Protein AF-0000000078023664 (afdb_homodimer)

InterPro domains:
  IPR009057 Homedomain-like superfamily [SSF46689] (198-249)
  IPR009057 Homedomain-like superfamily [SSF46689] (251-298)
  IPR018060 AraC-like, DNA binding HTH domain [PF12833] (221-298)
  IPR018060 AraC-like, DNA binding HTH domain [PS01124] (202-298)
  IPR018060 AraC-like, DNA binding HTH domain [SM00342] (215-298)
  IPR018062 HTH domain AraC-type, conserved site [PS00041] (252-294)
  IPR020449 Transcription regulator HTH, AraC- type, HTH domain [PR00032] (267-282)
  IPR020449 Transcription regulator HTH, AraC- type, HTH domain [PR00032] (282-298)
  IPR032783 AraC-type transcription regulator, ligand-binding domain [PF12852] (2-182)
  IPR037923 Transcription regulator HTH-like [SSF51215] (36-179)
  IPR050204 AraC/XylS family transcriptional regulators [PTHR46796] (27-298)

pLDDT: mean 85.41, std 11.72, range [43.56, 97.5]

Solvent-accessible surface area (backbone atoms only — not comparable to full-atom values): 30538 Å² total; per-residue (Å²): 125,46,60,53,23,53,54,56,60,69,25,47,63,76,48,71,50,53,48,37,47,59,37,44,70,67,27,21,38,27,44,65,62,45,82,26,37,35,32,38,31,27,70,38,49,43,36,30,43,35,44,64,94,49,85,71,67,42,79,40,44,52,62,22,34,39,34,31,42,58,42,63,30,34,34,46,21,58,24,91,83,36,74,65,40,56,42,68,59,36,44,73,64,54,68,47,34,65,62,42,45,70,78,73,73,50,41,21,34,33,38,24,28,36,33,28,52,47,63,83,61,38,49,46,58,47,68,42,52,56,76,66,39,75,48,68,51,65,75,59,32,60,74,41,42,60,48,50,54,51,33,52,46,33,46,65,53,72,48,80,28,25,63,47,44,32,39,37,34,27,50,42,49,45,49,51,50,52,44,51,50,32,68,64,45,55,97,75,49,58,15,41,51,40,29,59,58,33,70,47,48,28,49,44,47,41,49,46,66,74,41,49,32,55,89,77,43,69,60,59,46,14,56,74,47,72,40,53,50,68,58,38,47,50,52,41,22,64,22,54,69,44,47,65,67,59,48,46,51,51,51,45,43,53,52,45,53,50,42,46,67,72,44,86,66,49,68,58,56,52,23,46,65,44,47,33,90,37,54,66,62,36,40,54,51,34,25,69,73,72,68,46,47,64,74,72,70,77,125,47,60,53,21,53,53,56,60,69,25,48,63,75,47,71,50,50,41,32,47,57,37,44,70,68,26,20,38,28,42,66,63,43,81,25,36,35,32,38,32,28,71,38,48,44,37,30,43,35,44,64,96,50,84,72,66,43,79,40,43,52,60,21,35,38,35,31,43,55,43,63,30,34,34,46,19,57,25,90,83,35,74,64,39,56,43,69,58,35,47,74,62,54,67,45,37,58,64,36,49,69,77,75,74,50,42,21,32,34,38,27,27,37,33,31,52,48,60,83,59,37,48,46,57,47,66,42,53,56,77,66,41,76,48,68,51,66,75,58,33,60,74,42,42,61,48,49,54,53,33,51,45,34,50,67,52,72,48,79,28,24,63,47,42,32,39,36,32,26,50,42,48,44,48,51,51,51,45,50,49,32,66,64,48,57,97,76,49,60,15,40,52,39,28,59,59,32,70,48,49,29,49,44,48,42,49,46,66,74,42,49,33,55,88,78,42,68,59,59,46,15,56,74,47,72,42,52,50,69,59,38,47,48,52,41,23,66,21,53,69,44,46,65,68,60,47,47,52,52,52,46,44,51,53,45,52,51,43,46,68,72,45,88,66,50,67,59,56,52,23,46,64,45,46,35,93,36,51,67,63,35,39,53,51,33,25,72,75,74,68,45,46,66,74,72,68,78

Radius of gyration: 25.31 Å; Cα contacts (8 Å, |Δi|>4): 1116; chains: 2; bounding box: 72×72×59 Å

Organism: NCBI:txid82991

Nearest PDB structures (foldseek):
  3oio-assembly1_A  TM=9.121E-01  e=4.040E-07  Chromobacterium violaceum
  3w6v-assembly1_A  TM=9.169E-01  e=6.420E-06  Streptomyces griseus
  3lsg-assembly1_A  TM=9.489E-01  e=5.183E-05  Fusobacterium nucleatum subsp. nucleatum
  6swi-assembly1_A  TM=9.131E-01  e=2.947E-05  Geobacillus stearothermophilus
  4fe7-assembly1_A-2  TM=6.653E-01  e=2.633E-05  Escherichia coli

Foldseek 3Di:
DALVCVLQVLLPQPDKAWAKFFAAAQAKAKEFQDQWKWKKAWQAAKKWKAFPPDDDTDIHHHLKMKMAGGDGMMMIGNHPPHDHDYPVVCVVVCVGPHLPQCPPRGNIMMTAMTTRGDDPCSCQLRVQDDRMDMDDDPVLSVQLVVLNVLLSCCSNDPDVCSRVSRRVSRVVSVVSSLVVCLVVPDCDGAGPSSLCNDQLSSQLSCCLQVQQQDPDDLCNSCVRSVHDSVVSQCVCCRRRVDGSVVVSLLSLLSVLLVCLVPHPDDLQVSCNSRNHPGSVVNQVSNCVNVVDGSVVSD/DALVCVLQVLLPQPDKAWAKFFAAPQAKAKEFQDQWKWKKAWQAAKKWKAFPPDDDTDIHHHLKMKMAGGDGMMMIGPHPPHDHDYPVVCVVVVVGPRLPACPPRGNIMMTAMITRGDDPCSCQLRVQDPRMDMDDDPVLSVLLVVLNVLLSCCSNPPDVCSRVSRRVSRVVSVVSSLVVCLVVPDCDGAGPSSLCNDQLSSQLSCCLQVQQQDPDDLCNSCVRSVHDSVVSQCVCCRRRVDGSVVVSLLSLLSVLLVCLVPHPDDLQVSCNSRNHPGSVVVQVSNCVNVVDGSVVSD

Secondary structure (DSSP, 8-state):
--HHHHHHHHH--SEEEEEEEEE-TT-EEEE--BSSEEEEEEEEEEEEEEETTS-SPEEEETT-EEEE-SBS-EEEESSTTSPPEEHHHHHHTTSS-S-----S--SEEEEEEEEE--SHHHHHHHTTS-S-EEE--HHHHHHHHHHHHHHHHHHHS--TTHHHHHHHHHHHHHHHHHHHHHHHS-TT--SHHHHHHSHHHHHHHHHHHH-TTS---HHHHHHHHT--HHHHHHHHHHHHSS-HHHHHHHHHHHHHHHHHHH----HHHHHHHTT-S-HHHHHHHHHHHHSS-HHHH-/--HHHHHHHHH--SEEEEEEEEE-TT-EEEE--BSSEEEEEEEEEEEEEEETTS-SPEEEETT-EEEE-SBS-EEEESSTTSPPEEHHHHHHTTSSTTT----S--SEEEEEEEEE--SHHHHHHHTTS-S-EEE--HHHHHHHHHHHHHHHHHHHS--TTHHHHHHHHHHHHHHHHHHHHHHHS-TT--SHHHHHHSHHHHHHHHHHHH-TTS---HHHHHHHHT--HHHHHHHHHHHHSS-HHHHHHHHHHHHHHHHHHH----HHHHHHHTT-S-HHHHHHHHHHHHSS-HHHH-

Sequence (596 aa):
MDPLSELLGLLKPQSYASGGVAIGREMAIQWPEHAGIKCYAVVSGHCWLSVEGIEGPVKLNAGDCYLLPPGPSFVIATDLHAAPVNFAILREARLLDQGVLGGGEEECFLVGGHFVLTGHHAGLLLGSLPPVVHIQQEADKAAMRWSLERMAQEVREPLPGGSLIAQQLAYMMLIQALRLHLHEAKKSGVGWLFALADKQLSTALACMHNNPEQRWTLDNLATHVGMSRSAFARHFKDTVGSAPIEYLTHWRMLLACDRLKNSADSIARIAISLGYESESAFGKAFKRVIGCSPRQHRMDPLSELLGLLKPQSYASGGVAIGREMAIQWPEHAGIKCYAVVSGHCWLSVEGIEGPVKLNAGDCYLLPPGPSFVIATDLHAAPVNFAILREARLLDQGVLGGGEEECFLVGGHFVLTGHHAGLLLGSLPPVVHIQQEADKAAMRWSLERMAQEVREPLPGGSLIAQQLAYMMLIQALRLHLHEAKKSGVGWLFALADKQLSTALACMHNNPEQRWTLDNLATHVGMSRSAFARHFKDTVGSAPIEYLTHWRMLLACDRLKNSADSIARIAISLGYESESAFGKAFKRVIGCSPRQHR

Structure (mmCIF, N/CA/C/O backbone):
data_AF-0000000078023664-model_v1
#
loop_
_entity.id
_entity.type
_entity.pdbx_description
1 polymer 'AraC family transcriptional regulator'
#
loop_
_atom_site.group_PDB
_atom_site.id
_atom_site.type_symbol
_atom_site.label_atom_id
_atom_site.label_alt_id
_atom_site.label_comp_id
_atom_site.label_asym_id
_atom_site.label_entity_id
_atom_site.label_seq_id
_atom_site.pdbx_PDB_ins_code
_atom_site.Cartn_x
_atom_site.Cartn_y
_atom_site.Cartn_z
_atom_site.occupancy
_atom_site.B_iso_or_equiv
_atom_site.auth_seq_id
_atom_site.auth_comp_id
_atom_site.auth_asym_id
_atom_site.auth_atom_id
_atom_site.pdbx_PDB_model_num
ATOM 1 N N . MET A 1 1 ? -12.156 10.594 5.605 1 67.38 1 MET A N 1
ATOM 2 C CA . MET A 1 1 ? -10.758 10.219 5.773 1 67.38 1 MET A CA 1
ATOM 3 C C . MET A 1 1 ? -9.953 11.367 6.375 1 67.38 1 MET A C 1
ATOM 5 O O . MET A 1 1 ? -10.242 12.539 6.117 1 67.38 1 MET A O 1
ATOM 9 N N . ASP A 1 2 ? -9.141 10.977 7.293 1 76.75 2 ASP A N 1
ATOM 10 C CA . ASP A 1 2 ? -8.375 12.016 7.969 1 76.75 2 ASP A CA 1
ATOM 11 C C . ASP A 1 2 ? -7.34 12.641 7.027 1 76.75 2 ASP A C 1
ATOM 13 O O . ASP A 1 2 ? -6.914 12 6.059 1 76.75 2 ASP A O 1
ATOM 17 N N . PRO A 1 3 ? -6.961 13.852 7.305 1 73.94 3 PRO A N 1
ATOM 18 C CA . PRO A 1 3 ? -6.121 14.633 6.391 1 73.94 3 PRO A CA 1
ATOM 19 C C . PRO A 1 3 ? -4.789 13.953 6.09 1 73.94 3 PRO A C 1
ATOM 21 O O . PRO A 1 3 ? -4.305 14.008 4.957 1 73.94 3 PRO A O 1
ATOM 24 N N . LEU A 1 4 ? -4.16 13.359 7.047 1 75.06 4 LEU A N 1
ATOM 25 C CA . LEU A 1 4 ? -2.877 12.719 6.797 1 75.06 4 LEU A CA 1
ATOM 26 C C . LEU A 1 4 ? -3.033 11.562 5.812 1 75.06 4 LEU A C 1
ATOM 28 O O . LEU A 1 4 ? -2.229 11.414 4.891 1 75.06 4 LEU A O 1
ATOM 32 N N . SER A 1 5 ? -4.059 10.797 5.98 1 75.94 5 SER A N 1
ATOM 33 C CA . SER A 1 5 ? -4.34 9.695 5.062 1 75.94 5 SER A CA 1
ATOM 34 C C . SER A 1 5 ? -4.609 10.211 3.65 1 75.94 5 SER A C 1
ATOM 36 O O . SER A 1 5 ? -4.121 9.633 2.674 1 75.94 5 SER A O 1
ATOM 38 N N . GLU A 1 6 ? -5.359 11.203 3.639 1 75.19 6 GLU A N 1
ATOM 39 C CA . GLU A 1 6 ? -5.719 11.75 2.334 1 75.19 6 GLU A CA 1
ATOM 40 C C . GLU A 1 6 ? -4.488 12.281 1.599 1 75.19 6 GLU A C 1
ATOM 42 O O . GLU A 1 6 ? -4.305 12.008 0.411 1 75.19 6 GLU A O 1
ATOM 47 N N . LEU A 1 7 ? -3.705 13 2.365 1 71.06 7 LEU A N 1
ATOM 48 C CA . LEU A 1 7 ? -2.514 13.586 1.764 1 71.06 7 LEU A CA 1
ATOM 49 C C . LEU A 1 7 ? -1.534 12.508 1.325 1 71.06 7 LEU A C 1
ATOM 51 O O . LEU A 1 7 ? -1.089 12.492 0.176 1 71.06 7 LEU A O 1
ATOM 55 N N . LEU A 1 8 ? -1.23 11.578 2.182 1 71.12 8 LEU A N 1
ATOM 56 C CA . LEU A 1 8 ? -0.273 10.516 1.875 1 71.12 8 LEU A CA 1
ATOM 57 C C . LEU A 1 8 ? -0.814 9.594 0.791 1 71.12 8 LEU A C 1
ATOM 59 O O . LEU A 1 8 ? -0.049 9.062 -0.017 1 71.12 8 LEU A O 1
ATOM 63 N N . GLY A 1 9 ? -2.121 9.406 0.799 1 70 9 GLY A N 1
ATOM 64 C CA . GLY A 1 9 ? -2.742 8.578 -0.223 1 70 9 GLY A CA 1
ATOM 65 C C . GLY A 1 9 ? -2.584 9.141 -1.623 1 70 9 GLY A C 1
ATOM 66 O O . GLY A 1 9 ? -2.459 8.391 -2.59 1 70 9 GLY A O 1
ATOM 67 N N . LEU A 1 10 ? -2.547 10.414 -1.695 1 62.78 10 LEU A N 1
ATOM 68 C CA . LEU A 1 10 ? -2.436 11.078 -2.988 1 62.78 10 LEU A CA 1
ATOM 69 C C . LEU A 1 10 ? -0.982 11.125 -3.451 1 62.78 10 LEU A C 1
ATOM 71 O O . LEU A 1 10 ? -0.712 11.234 -4.648 1 62.78 10 LEU A O 1
ATOM 75 N N . LEU A 1 11 ? -0.066 11.141 -2.391 1 61.91 11 LEU A N 1
ATOM 76 C CA . LEU A 1 11 ? 1.344 11.211 -2.758 1 61.91 11 LEU A CA 1
ATOM 77 C C . LEU A 1 11 ? 1.822 9.875 -3.318 1 61.91 11 LEU A C 1
ATOM 79 O O . LEU A 1 11 ? 2.84 9.812 -4.012 1 61.91 11 LEU A O 1
ATOM 83 N N . LYS A 1 12 ? 0.983 8.773 -3.459 1 58.66 12 LYS A N 1
ATOM 84 C CA . LYS A 1 12 ? 1.22 7.457 -4.051 1 58.66 12 LYS A CA 1
ATOM 85 C C . LYS A 1 12 ? 2.713 7.156 -4.148 1 58.66 12 LYS A C 1
ATOM 87 O O . LYS A 1 12 ? 3.369 7.547 -5.113 1 58.66 12 LYS A O 1
ATOM 92 N N . PRO A 1 13 ? 3.27 6.535 -3.168 1 57.47 13 PRO A N 1
ATOM 93 C CA . PRO A 1 13 ? 4.695 6.227 -3.314 1 57.47 13 PRO A CA 1
ATOM 94 C C . PRO A 1 13 ? 5.012 5.504 -4.621 1 57.47 13 PRO A C 1
ATOM 96 O O . PRO A 1 13 ? 4.344 4.527 -4.969 1 57.47 13 PRO A O 1
ATOM 99 N N . GLN A 1 14 ? 5.621 6.16 -5.637 1 58.25 14 GLN A N 1
ATOM 100 C CA . GLN A 1 14 ? 5.941 5.633 -6.957 1 58.25 14 GLN A CA 1
ATOM 101 C C . GLN A 1 14 ? 6.938 4.477 -6.859 1 58.25 14 GLN A C 1
ATOM 103 O O . GLN A 1 14 ? 6.863 3.521 -7.637 1 58.25 14 GLN A O 1
ATOM 108 N N . SER A 1 15 ? 7.922 4.707 -6.164 1 58.88 15 SER A N 1
ATOM 109 C CA . SER A 1 15 ? 8.914 3.643 -6.031 1 58.88 15 SER A CA 1
ATOM 110 C C . SER A 1 15 ? 9.172 3.309 -4.566 1 58.88 15 SER A C 1
ATOM 112 O O . SER A 1 15 ? 9.367 4.207 -3.744 1 58.88 15 SER A O 1
ATOM 114 N N . TYR A 1 16 ? 8.773 2.084 -4.316 1 65.81 16 TYR A N 1
ATOM 115 C CA . TYR A 1 16 ? 8.961 1.631 -2.941 1 65.81 16 TYR A CA 1
ATOM 116 C C . TYR A 1 16 ? 9.906 0.44 -2.885 1 65.81 16 TYR A C 1
ATOM 118 O O . TYR A 1 16 ? 9.828 -0.468 -3.715 1 65.81 16 TYR A O 1
ATOM 126 N N . ALA A 1 17 ? 11.086 0.648 -2.258 1 77.19 17 ALA A N 1
ATOM 127 C CA . ALA A 1 17 ? 11.93 -0.488 -1.897 1 77.19 17 ALA A CA 1
ATOM 128 C C . ALA A 1 17 ? 11.805 -0.813 -0.411 1 77.19 17 ALA A C 1
ATOM 130 O O . ALA A 1 17 ? 11.719 0.091 0.423 1 77.19 17 ALA A O 1
ATOM 131 N N . SER A 1 18 ? 11.555 -2.035 -0.102 1 81.38 18 SER A N 1
ATOM 132 C CA . SER A 1 18 ? 11.508 -2.479 1.287 1 81.38 18 SER A CA 1
ATOM 133 C C . SER A 1 18 ? 12.297 -3.766 1.487 1 81.38 18 SER A C 1
ATOM 135 O O . SER A 1 18 ? 12.469 -4.551 0.551 1 81.38 18 SER A O 1
ATOM 137 N N . GLY A 1 19 ? 12.891 -3.887 2.609 1 85.75 19 GLY A N 1
ATOM 138 C CA . GLY A 1 19 ? 13.633 -5.102 2.908 1 85.75 19 GLY A CA 1
ATOM 139 C C . GLY A 1 19 ? 14.586 -4.945 4.082 1 85.75 19 GLY A C 1
ATOM 140 O O . GLY A 1 19 ? 14.359 -4.113 4.965 1 85.75 19 GLY A O 1
ATOM 141 N N . GLY A 1 20 ? 15.484 -5.902 4.031 1 85.56 20 GLY A N 1
ATOM 142 C CA . GLY A 1 20 ? 16.469 -5.926 5.105 1 85.56 20 GLY A CA 1
ATOM 143 C C . GLY A 1 20 ? 17.859 -5.535 4.652 1 85.56 20 GLY A C 1
ATOM 144 O O . GLY A 1 20 ? 18.203 -5.703 3.482 1 85.56 20 GLY A O 1
ATOM 145 N N . VAL A 1 21 ? 18.609 -4.961 5.539 1 86.56 21 VAL A N 1
ATOM 146 C CA . VAL A 1 21 ? 20.016 -4.621 5.336 1 86.56 21 VAL A CA 1
ATOM 147 C C . VAL A 1 21 ? 20.859 -5.207 6.465 1 86.56 21 VAL A C 1
ATOM 149 O O . VAL A 1 21 ? 20.672 -4.867 7.637 1 86.56 21 VAL A O 1
ATOM 152 N N . ALA A 1 22 ? 21.719 -6.062 6.078 1 88.25 22 ALA A N 1
ATOM 153 C CA . ALA A 1 22 ? 22.656 -6.641 7.039 1 88.25 22 ALA A CA 1
ATOM 154 C C . ALA A 1 22 ? 24.016 -5.957 6.961 1 88.25 22 ALA A C 1
ATOM 156 O O . ALA A 1 22 ? 24.594 -5.852 5.883 1 88.25 22 ALA A O 1
ATOM 157 N N . ILE A 1 23 ? 24.453 -5.461 8.047 1 89.88 23 ILE A N 1
ATOM 158 C CA . ILE A 1 23 ? 25.75 -4.809 8.125 1 89.88 23 ILE A CA 1
ATOM 159 C C . ILE A 1 23 ? 26.703 -5.66 8.953 1 89.88 23 ILE A C 1
ATOM 161 O O . ILE A 1 23 ? 26.406 -5.984 10.109 1 89.88 23 ILE A O 1
ATOM 165 N N . GLY A 1 24 ? 27.797 -6.035 8.336 1 89.06 24 GLY A N 1
ATOM 166 C CA . GLY A 1 24 ? 28.75 -6.891 9.008 1 89.06 24 GLY A CA 1
ATOM 167 C C . GLY A 1 24 ? 29.562 -6.164 10.062 1 89.06 24 GLY A C 1
ATOM 168 O O . GLY A 1 24 ? 29.312 -4.992 10.352 1 89.06 24 GLY A O 1
ATOM 169 N N . ARG A 1 25 ? 30.5 -6.926 10.773 1 89.06 25 ARG A N 1
ATOM 170 C CA . ARG A 1 25 ? 31.406 -6.359 11.766 1 89.06 25 ARG A CA 1
ATOM 171 C C . ARG A 1 25 ? 32.406 -5.406 11.117 1 89.06 25 ARG A C 1
ATOM 173 O O . ARG A 1 25 ? 32.875 -5.664 10.016 1 89.06 25 ARG A O 1
ATOM 180 N N . GLU A 1 26 ? 32.688 -4.324 11.836 1 91.69 26 GLU A N 1
ATOM 181 C CA . GLU A 1 26 ? 33.688 -3.346 11.422 1 91.69 26 GLU A CA 1
ATOM 182 C C . GLU A 1 26 ? 33.406 -2.855 10 1 91.69 26 GLU A C 1
ATOM 184 O O . GLU A 1 26 ? 34.312 -2.811 9.164 1 91.69 26 GLU A O 1
ATOM 189 N N . MET A 1 27 ? 32.156 -2.545 9.781 1 92.06 27 MET A N 1
ATOM 190 C CA . MET A 1 27 ? 31.766 -2.141 8.438 1 92.06 27 MET A CA 1
ATOM 191 C C . MET A 1 27 ? 31.047 -0.792 8.461 1 92.06 27 MET A C 1
ATOM 193 O O . MET A 1 27 ? 30.5 -0.401 9.484 1 92.06 27 MET A O 1
ATOM 197 N N . ALA A 1 28 ? 31.203 -0.112 7.324 1 94.75 28 ALA A N 1
ATOM 198 C CA . ALA A 1 28 ? 30.453 1.12 7.074 1 94.75 28 ALA A CA 1
ATOM 199 C C . ALA A 1 28 ? 29.953 1.171 5.637 1 94.75 28 ALA A C 1
ATOM 201 O O . ALA A 1 28 ? 30.672 0.832 4.703 1 94.75 28 ALA A O 1
ATOM 202 N N . ILE A 1 29 ? 28.703 1.484 5.555 1 93.56 29 ILE A N 1
ATOM 203 C CA . ILE A 1 29 ? 28.094 1.585 4.23 1 93.56 29 ILE A CA 1
ATOM 204 C C . ILE A 1 29 ? 27.609 3.016 3.99 1 93.56 29 ILE A C 1
ATOM 206 O O . ILE A 1 29 ? 26.984 3.619 4.859 1 93.56 29 ILE A O 1
ATOM 210 N N . GLN A 1 30 ? 27.969 3.551 2.803 1 95 30 GLN A N 1
ATOM 211 C CA . GLN A 1 30 ? 27.562 4.906 2.447 1 95 30 GLN A CA 1
ATOM 212 C C . GLN A 1 30 ? 26.469 4.887 1.376 1 95 30 GLN A C 1
ATOM 214 O O . GLN A 1 30 ? 26.625 4.227 0.345 1 95 30 GLN A O 1
ATOM 219 N N . TRP A 1 31 ? 25.375 5.496 1.678 1 93.56 31 TRP A N 1
ATOM 220 C CA . TRP A 1 31 ? 24.312 5.734 0.703 1 93.56 31 TRP A CA 1
ATOM 221 C C . TRP A 1 31 ? 24.422 7.145 0.127 1 93.56 31 TRP A C 1
ATOM 223 O O . TRP A 1 31 ? 24.766 8.086 0.838 1 93.56 31 TRP A O 1
ATOM 233 N N . PRO A 1 32 ? 24.141 7.305 -1.13 1 93.19 32 PRO A N 1
ATOM 234 C CA . PRO A 1 32 ? 24.188 8.633 -1.747 1 93.19 32 PRO A CA 1
ATOM 235 C C . PRO A 1 32 ? 23 9.508 -1.369 1 93.19 32 PRO A C 1
ATOM 237 O O . PRO A 1 32 ? 22.109 9.062 -0.635 1 93.19 32 PRO A O 1
ATOM 240 N N . GLU A 1 33 ? 23.094 10.742 -1.874 1 93 33 GLU A N 1
ATOM 241 C CA . GLU A 1 33 ? 21.906 11.594 -1.769 1 93 33 GLU A CA 1
ATOM 242 C C . GLU A 1 33 ? 20.672 10.875 -2.289 1 93 33 GLU A C 1
ATOM 244 O O . GLU A 1 33 ? 20.734 10.125 -3.27 1 93 33 GLU A O 1
ATOM 249 N N . HIS A 1 34 ? 19.562 11.062 -1.642 1 86.44 34 HIS A N 1
ATOM 250 C CA . HIS A 1 34 ? 18.359 10.305 -1.996 1 86.44 34 HIS A CA 1
ATOM 251 C C . HIS A 1 34 ? 17.141 11.203 -2.062 1 86.44 34 HIS A C 1
ATOM 253 O O . HIS A 1 34 ? 17.016 12.156 -1.285 1 86.44 34 HIS A O 1
ATOM 259 N N . ALA A 1 35 ? 16.109 11.016 -3.133 1 80.5 35 ALA A N 1
ATOM 260 C CA . ALA A 1 35 ? 14.898 11.797 -3.383 1 80.5 35 ALA A CA 1
ATOM 261 C C . ALA A 1 35 ? 13.688 11.18 -2.689 1 80.5 35 ALA A C 1
ATOM 263 O O . ALA A 1 35 ? 12.555 11.641 -2.873 1 80.5 35 ALA A O 1
ATOM 264 N N . GLY A 1 36 ? 13.68 10.648 -1.665 1 85.12 36 GLY A N 1
ATOM 265 C CA . GLY A 1 36 ? 12.578 10.016 -0.969 1 85.12 36 GLY A CA 1
ATOM 266 C C . GLY A 1 36 ? 12.773 9.953 0.534 1 85.12 36 GLY A C 1
ATOM 267 O O . GLY A 1 36 ? 13.688 10.578 1.072 1 85.12 36 GLY A O 1
ATOM 268 N N . ILE A 1 37 ? 11.789 9.336 1.143 1 88.62 37 ILE A N 1
ATOM 269 C CA . ILE A 1 37 ? 11.852 9.188 2.592 1 88.62 37 ILE A CA 1
ATOM 270 C C . ILE A 1 37 ? 12.258 7.758 2.947 1 88.62 37 ILE A C 1
ATOM 272 O O . ILE A 1 37 ? 11.789 6.801 2.328 1 88.62 37 ILE A O 1
ATOM 276 N N . LYS A 1 38 ? 13.227 7.594 3.822 1 92.12 38 LYS A N 1
ATOM 277 C CA . LYS A 1 38 ? 13.664 6.293 4.309 1 92.12 38 LYS A CA 1
ATOM 278 C C . LYS A 1 38 ? 13.203 6.059 5.746 1 92.12 38 LYS A C 1
ATOM 280 O O . LYS A 1 38 ? 13.281 6.961 6.582 1 92.12 38 LYS A O 1
ATOM 285 N N . CYS A 1 39 ? 12.641 4.988 5.988 1 91.62 39 CYS A N 1
ATOM 286 C CA . CYS A 1 39 ? 12.219 4.582 7.324 1 91.62 39 CYS A CA 1
ATOM 287 C C . CYS A 1 39 ? 12.703 3.176 7.648 1 91.62 39 CYS A C 1
ATOM 289 O O . CYS A 1 39 ? 12.266 2.205 7.027 1 91.62 39 CYS A O 1
ATOM 291 N N . TYR A 1 40 ? 13.617 3.066 8.633 1 93.31 40 TYR A N 1
ATOM 292 C CA . TYR A 1 40 ? 14.211 1.78 8.977 1 93.31 40 TYR A CA 1
ATOM 293 C C . TYR A 1 40 ? 14.273 1.603 10.492 1 93.31 40 TYR A C 1
ATOM 295 O O . TYR A 1 40 ? 14.258 2.584 11.242 1 93.31 40 TYR A O 1
ATOM 303 N N . ALA A 1 41 ? 14.344 0.402 10.859 1 92.81 41 ALA A N 1
ATOM 304 C CA . ALA A 1 41 ? 14.484 0.033 12.266 1 92.81 41 ALA A CA 1
ATOM 305 C C . ALA A 1 41 ? 15.578 -1.013 12.453 1 92.81 41 ALA A C 1
ATOM 307 O O . ALA A 1 41 ? 15.797 -1.857 11.578 1 92.81 41 ALA A O 1
ATOM 308 N N . VAL A 1 42 ? 16.203 -0.967 13.609 1 93.88 42 VAL A N 1
ATOM 309 C CA . VAL A 1 42 ? 17.234 -1.948 13.969 1 93.88 42 VAL A CA 1
ATOM 310 C C . VAL A 1 42 ? 16.562 -3.176 14.594 1 93.88 42 VAL A C 1
ATOM 312 O O . VAL A 1 42 ? 15.945 -3.082 15.648 1 93.88 42 VAL A O 1
ATOM 315 N N . VAL A 1 43 ? 16.703 -4.273 13.93 1 91.38 43 VAL A N 1
ATOM 316 C CA . VAL A 1 43 ? 16.125 -5.512 14.422 1 91.38 43 VAL A CA 1
ATOM 317 C C . VAL A 1 43 ? 17.047 -6.141 15.469 1 91.38 43 VAL A C 1
ATOM 319 O O . VAL A 1 43 ? 16.594 -6.566 16.531 1 91.38 43 VAL A O 1
ATOM 322 N N . SER A 1 44 ? 18.266 -6.195 15.172 1 92.31 44 SER A N 1
ATOM 323 C CA . SER A 1 44 ? 19.281 -6.762 16.062 1 92.31 44 SER A CA 1
ATOM 324 C C . SER A 1 44 ? 20.609 -6.027 15.93 1 92.31 44 SER A C 1
ATOM 326 O O . SER A 1 44 ? 20.906 -5.473 14.875 1 92.31 44 SER A O 1
ATOM 328 N N . GLY A 1 45 ? 21.344 -6.031 17.062 1 93.81 45 GLY A N 1
ATOM 329 C CA . GLY A 1 45 ? 22.641 -5.352 17.078 1 93.81 45 GLY A CA 1
ATOM 330 C C . GLY A 1 45 ? 22.516 -3.854 17.281 1 93.81 45 GLY A C 1
ATOM 331 O O . GLY A 1 45 ? 21.578 -3.383 17.938 1 93.81 45 GLY A O 1
ATOM 332 N N . HIS A 1 46 ? 23.578 -3.193 16.891 1 95.25 46 HIS A N 1
ATOM 333 C CA . HIS A 1 46 ? 23.625 -1.737 16.969 1 95.25 46 HIS A CA 1
ATOM 334 C C . HIS A 1 46 ? 24.5 -1.147 15.867 1 95.25 46 HIS A C 1
ATOM 336 O O . HIS A 1 46 ? 25.328 -1.848 15.281 1 95.25 46 HIS A O 1
ATOM 342 N N . CYS A 1 47 ? 24.219 0.039 15.562 1 96.44 47 CYS A N 1
ATOM 343 C CA . CYS A 1 47 ? 25 0.757 14.562 1 96.44 47 CYS A CA 1
ATOM 344 C C . CYS A 1 47 ? 24.922 2.262 14.789 1 96.44 47 CYS A C 1
ATOM 346 O O . CYS A 1 47 ? 24.281 2.721 15.734 1 96.44 47 CYS A O 1
ATOM 348 N N . TRP A 1 48 ? 25.719 2.951 14.047 1 96.94 48 TRP A N 1
ATOM 349 C CA . TRP A 1 48 ? 25.703 4.41 14.055 1 96.94 48 TRP A CA 1
ATOM 350 C C . TRP A 1 48 ? 25.219 4.957 12.711 1 96.94 48 T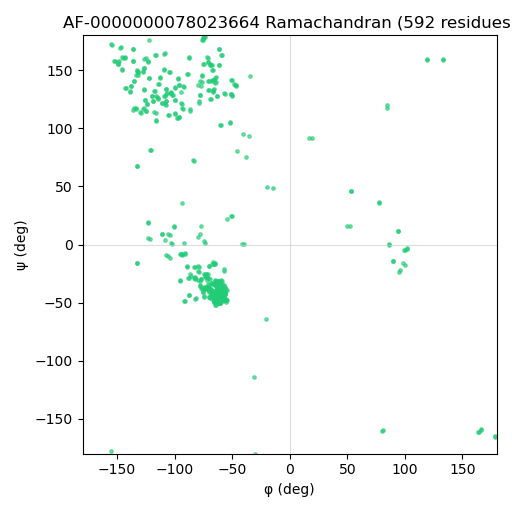RP A C 1
ATOM 352 O O . TRP A 1 48 ? 25.578 4.43 11.656 1 96.94 48 TRP A O 1
ATOM 362 N N . LEU A 1 49 ? 24.391 5.961 12.766 1 97.06 49 LEU A N 1
ATOM 363 C CA . LEU A 1 49 ? 23.922 6.688 11.586 1 97.06 49 LEU A CA 1
ATOM 364 C C . LEU A 1 49 ? 24.547 8.078 11.516 1 97.06 49 LEU A C 1
ATOM 366 O O . LEU A 1 49 ? 24.438 8.859 12.461 1 97.06 49 LEU A O 1
ATOM 370 N N . SER A 1 50 ? 25.25 8.383 10.484 1 96.31 50 SER A N 1
ATOM 371 C CA . SER A 1 50 ? 25.828 9.695 10.227 1 96.31 50 SER A CA 1
ATOM 372 C C . SER A 1 50 ? 25.281 10.297 8.938 1 96.31 50 SER A C 1
ATOM 374 O O . SER A 1 50 ? 25.375 9.688 7.871 1 96.31 50 SER A O 1
ATOM 376 N N . VAL A 1 51 ? 24.719 11.438 9.039 1 95.5 51 VAL A N 1
ATOM 377 C CA . VAL A 1 51 ? 24.188 12.133 7.875 1 95.5 51 VAL A CA 1
ATOM 378 C C . VAL A 1 51 ? 25.078 13.32 7.527 1 95.5 51 VAL A C 1
ATOM 380 O O . VAL A 1 51 ? 25.484 14.078 8.414 1 95.5 51 VAL A O 1
ATOM 383 N N . GLU A 1 52 ? 25.375 13.422 6.246 1 94 52 GLU A N 1
ATOM 384 C CA . GLU A 1 52 ? 26.234 14.516 5.801 1 94 52 GLU A CA 1
ATOM 385 C C . GLU A 1 52 ? 25.656 15.875 6.191 1 94 52 GLU A C 1
ATOM 387 O O . GLU A 1 52 ? 24.469 16.125 5.965 1 94 52 GLU A O 1
ATOM 392 N N . GLY A 1 53 ? 26.469 16.703 6.793 1 90.94 53 GLY A N 1
ATOM 393 C CA . GLY A 1 53 ? 26.047 18.031 7.16 1 90.94 53 GLY A CA 1
ATOM 394 C C . GLY A 1 53 ? 25.438 18.109 8.547 1 90.94 53 GLY A C 1
ATOM 395 O O . GLY A 1 53 ? 25.125 19.203 9.039 1 90.94 53 GLY A O 1
ATOM 396 N N . ILE A 1 54 ? 25.141 17 9.039 1 88.69 54 ILE A N 1
ATOM 397 C CA . ILE A 1 54 ? 24.578 16.969 10.391 1 88.69 54 ILE A CA 1
ATOM 398 C C . ILE A 1 54 ? 25.641 16.5 11.375 1 88.69 54 ILE A C 1
ATOM 400 O O . ILE A 1 54 ? 26.344 15.516 11.141 1 88.69 54 ILE A O 1
ATOM 404 N N . GLU A 1 55 ? 25.734 17.266 12.383 1 84.31 55 GLU A N 1
ATOM 405 C CA . GLU A 1 55 ? 26.781 16.984 13.344 1 84.31 55 GLU A CA 1
ATOM 406 C C . GLU A 1 55 ? 26.406 15.812 14.25 1 84.31 55 GLU A C 1
ATOM 408 O O . GLU A 1 55 ? 25.266 15.742 14.734 1 84.31 55 GLU A O 1
ATOM 413 N N . GLY A 1 56 ? 27.422 14.906 14.461 1 85.81 56 GLY A N 1
ATOM 414 C CA . GLY A 1 56 ? 27.344 13.859 15.469 1 85.81 56 GLY A CA 1
ATOM 415 C C . GLY A 1 56 ? 26.625 12.617 14.984 1 85.81 56 GLY A C 1
ATOM 416 O O . GLY A 1 56 ? 25.469 12.68 14.578 1 85.81 56 GLY A O 1
ATOM 417 N N . PRO A 1 57 ? 27.312 11.453 14.984 1 93.25 57 PRO A N 1
ATOM 418 C CA . PRO A 1 57 ? 26.641 10.195 14.672 1 93.25 57 PRO A CA 1
ATOM 419 C C . PRO A 1 57 ? 25.578 9.812 15.695 1 93.25 57 PRO A C 1
ATOM 421 O O . PRO A 1 57 ? 25.734 10.102 16.891 1 93.25 57 PRO A O 1
ATOM 424 N N . VAL A 1 58 ? 24.484 9.32 15.273 1 94.5 58 VAL A N 1
ATOM 425 C CA . VAL A 1 58 ? 23.406 8.852 16.141 1 94.5 58 VAL A CA 1
ATOM 426 C C . VAL A 1 58 ? 23.547 7.352 16.375 1 94.5 58 VAL A C 1
ATOM 428 O O . VAL A 1 58 ? 23.609 6.566 15.43 1 94.5 58 VAL A O 1
ATOM 431 N N . LYS A 1 59 ? 23.656 7.043 17.562 1 95.62 59 LYS A N 1
ATOM 432 C CA . LYS A 1 59 ? 23.719 5.621 17.891 1 95.62 59 LYS A CA 1
ATOM 433 C C . LYS A 1 59 ? 22.312 4.996 17.844 1 95.62 59 LYS A C 1
ATOM 435 O O . LYS A 1 59 ? 21.375 5.543 18.422 1 95.62 59 LYS A O 1
ATOM 440 N N . LEU A 1 60 ? 22.172 3.939 17.156 1 95.25 60 LEU A N 1
ATOM 441 C CA . LEU A 1 60 ? 20.922 3.201 17.047 1 95.25 60 LEU A CA 1
ATOM 442 C C . LEU A 1 60 ? 21.047 1.814 17.656 1 95.25 60 LEU A C 1
ATOM 444 O O . LEU A 1 60 ? 21.984 1.067 17.344 1 95.25 60 LEU A O 1
ATOM 448 N N . ASN A 1 61 ? 20.156 1.515 18.531 1 94.25 61 ASN A N 1
ATOM 449 C CA . ASN A 1 61 ? 20.094 0.201 19.156 1 94.25 61 ASN A CA 1
ATOM 450 C C . ASN A 1 61 ? 18.906 -0.613 18.656 1 94.25 61 ASN A C 1
ATOM 452 O O . ASN A 1 61 ? 18 -0.07 18.031 1 94.25 61 ASN A O 1
ATOM 456 N N . ALA A 1 62 ? 19 -1.945 18.953 1 92.44 62 ALA A N 1
ATOM 457 C CA . ALA A 1 62 ? 17.875 -2.799 18.578 1 92.44 62 ALA A CA 1
ATOM 458 C C . ALA A 1 62 ? 16.562 -2.223 19.094 1 92.44 62 ALA A C 1
ATOM 460 O O . ALA A 1 62 ? 16.453 -1.825 20.25 1 92.44 62 ALA A O 1
ATOM 461 N N . GLY A 1 63 ? 15.633 -2.139 18.156 1 89.56 63 GLY A N 1
ATOM 462 C CA . GLY A 1 63 ? 14.344 -1.581 18.516 1 89.56 63 GLY A CA 1
ATOM 463 C C . GLY A 1 63 ? 14.188 -0.125 18.109 1 89.56 63 GLY A C 1
ATOM 464 O O . GLY A 1 63 ? 13.07 0.388 18.031 1 89.56 63 GLY A O 1
ATOM 465 N N . ASP A 1 64 ? 15.266 0.613 17.812 1 91.69 64 ASP A N 1
ATOM 466 C CA . ASP A 1 64 ? 15.211 2.004 17.375 1 91.69 64 ASP A CA 1
ATOM 467 C C . ASP A 1 64 ? 14.766 2.104 15.922 1 91.69 64 ASP A C 1
ATOM 469 O O . ASP A 1 64 ? 15.055 1.215 15.117 1 91.69 64 ASP A O 1
ATOM 473 N N . CYS A 1 65 ? 14.031 3.143 15.672 1 91.81 65 CYS A N 1
ATOM 474 C CA . CYS A 1 65 ? 13.625 3.461 14.312 1 91.81 65 CYS A CA 1
ATOM 475 C C . CYS A 1 65 ? 14.094 4.852 13.906 1 91.81 65 CYS A C 1
ATOM 477 O O . CYS A 1 65 ? 14.219 5.738 14.75 1 91.81 65 CYS A O 1
ATOM 479 N N . TYR A 1 66 ? 14.469 5.012 12.703 1 92.5 66 TYR A N 1
ATOM 480 C CA . TYR A 1 66 ? 14.828 6.34 12.227 1 92.5 66 TYR A CA 1
ATOM 481 C C . TYR A 1 66 ? 14.133 6.648 10.898 1 92.5 66 TYR A C 1
ATOM 483 O O . TYR A 1 66 ? 13.836 5.738 10.125 1 92.5 66 TYR A O 1
ATOM 491 N N . LEU A 1 67 ? 13.852 7.852 10.695 1 91.06 67 LEU A N 1
ATOM 492 C CA . LEU A 1 67 ? 13.289 8.391 9.469 1 91.06 67 LEU A CA 1
ATOM 493 C C . LEU A 1 67 ? 14.219 9.438 8.859 1 91.06 67 LEU A C 1
ATOM 495 O O . LEU A 1 67 ? 14.688 10.336 9.555 1 91.06 67 LEU A O 1
ATOM 499 N N . LEU A 1 68 ? 14.539 9.281 7.602 1 92.94 68 LEU A N 1
ATOM 500 C CA . LEU A 1 68 ? 15.344 10.242 6.855 1 92.94 68 LEU A CA 1
ATOM 501 C C . LEU A 1 68 ? 14.539 10.859 5.719 1 92.94 68 LEU A C 1
ATOM 503 O O . LEU A 1 68 ? 14.242 10.188 4.727 1 92.94 68 LEU A O 1
ATOM 507 N N . PRO A 1 69 ? 14.133 12.125 5.859 1 89.44 69 PRO A N 1
ATOM 508 C CA . PRO A 1 69 ? 13.57 12.781 4.68 1 89.44 69 PRO A CA 1
ATOM 509 C C . PRO A 1 69 ? 14.57 12.883 3.529 1 89.44 69 PRO A C 1
ATOM 511 O O . PRO A 1 69 ? 15.734 12.508 3.684 1 89.44 69 PRO A O 1
ATOM 514 N N . PRO A 1 70 ? 13.992 13.266 2.326 1 87.81 70 PRO A N 1
ATOM 515 C CA . PRO A 1 70 ? 14.969 13.484 1.257 1 87.81 70 PRO A CA 1
ATOM 516 C C . PRO A 1 70 ? 16.141 14.359 1.703 1 87.81 70 PRO A C 1
ATOM 518 O O . PRO A 1 70 ? 15.953 15.328 2.438 1 87.81 70 PRO A O 1
ATOM 521 N N . GLY A 1 71 ? 17.359 13.992 1.303 1 89.75 71 GLY A N 1
ATOM 522 C CA . GLY A 1 71 ? 18.484 14.719 1.848 1 89.75 71 GLY A CA 1
ATOM 523 C C . GLY A 1 71 ? 19.828 14.203 1.357 1 89.75 71 GLY A C 1
ATOM 524 O O . GLY A 1 71 ? 19.891 13.461 0.377 1 89.75 71 GLY A O 1
ATOM 525 N N . PRO A 1 72 ? 20.828 14.633 2.051 1 92.69 72 PRO A N 1
ATOM 526 C CA . PRO A 1 72 ? 22.188 14.32 1.604 1 92.69 72 PRO A CA 1
ATOM 527 C C . PRO A 1 72 ? 22.578 12.867 1.886 1 92.69 72 PRO A C 1
ATOM 529 O O . PRO A 1 72 ? 21.766 12.094 2.383 1 92.69 72 PRO A O 1
ATOM 532 N N . SER A 1 73 ? 23.812 12.523 1.441 1 95.38 73 SER A N 1
ATOM 533 C CA . SER A 1 73 ? 24.344 11.188 1.664 1 95.38 73 SER A CA 1
ATOM 534 C C . SER A 1 73 ? 24.469 10.875 3.152 1 95.38 73 SER A C 1
ATOM 536 O O . SER A 1 73 ? 24.516 11.789 3.98 1 95.38 73 SER A O 1
ATOM 538 N N . PHE A 1 74 ? 24.422 9.602 3.465 1 96 74 PHE A N 1
ATOM 539 C CA . PHE A 1 74 ? 24.547 9.172 4.852 1 96 74 PHE A CA 1
ATOM 540 C C . PHE A 1 74 ? 25.297 7.844 4.945 1 96 74 PHE A C 1
ATOM 542 O O . PHE A 1 74 ? 25.484 7.16 3.938 1 96 74 PHE A O 1
ATOM 549 N N . VAL A 1 75 ? 25.797 7.609 6.18 1 95.88 75 VAL A N 1
ATOM 550 C CA . VAL A 1 75 ? 26.562 6.398 6.438 1 95.88 75 VAL A CA 1
ATOM 551 C C . VAL A 1 75 ? 25.969 5.648 7.625 1 95.88 75 VAL A C 1
ATOM 553 O O . VAL A 1 75 ? 25.578 6.262 8.625 1 95.88 75 VAL A O 1
ATOM 556 N N . ILE A 1 76 ? 25.781 4.363 7.488 1 95.75 76 ILE A N 1
ATOM 557 C CA . ILE A 1 76 ? 25.5 3.473 8.609 1 95.75 76 ILE A CA 1
ATOM 558 C C . ILE A 1 76 ? 26.719 2.59 8.883 1 95.75 76 ILE A C 1
ATOM 560 O O . ILE A 1 76 ? 27.234 1.937 7.977 1 95.75 76 ILE A O 1
ATOM 564 N N . ALA A 1 77 ? 27.156 2.594 10.156 1 96.38 77 ALA A N 1
ATOM 565 C CA . ALA A 1 77 ? 28.406 1.913 10.461 1 96.38 77 ALA A CA 1
ATOM 566 C C . ALA A 1 77 ? 28.297 1.115 11.758 1 96.38 77 ALA A C 1
ATOM 568 O O . ALA A 1 77 ? 27.688 1.57 12.727 1 96.38 77 ALA A O 1
ATOM 569 N N . THR A 1 78 ? 28.828 -0.125 11.734 1 95.12 78 THR A N 1
ATOM 570 C CA . THR A 1 78 ? 29.031 -0.855 12.977 1 95.12 78 THR A CA 1
ATOM 571 C C . THR A 1 78 ? 30.328 -0.431 13.641 1 95.12 78 THR A C 1
ATOM 573 O O . THR A 1 78 ? 30.547 -0.698 14.828 1 95.12 78 THR A O 1
ATOM 576 N N . ASP A 1 79 ? 31.203 0.156 12.922 1 93.56 79 ASP A N 1
ATOM 577 C CA . ASP A 1 79 ? 32.469 0.757 13.367 1 93.56 79 ASP A CA 1
ATOM 578 C C . ASP A 1 79 ? 32.688 2.121 12.711 1 93.56 79 ASP A C 1
ATOM 580 O O . ASP A 1 79 ? 32.875 2.211 11.5 1 93.56 79 ASP A O 1
ATOM 584 N N . LEU A 1 80 ? 32.719 3.184 13.492 1 92.31 80 LEU A N 1
ATOM 585 C CA . LEU A 1 80 ? 32.812 4.555 13.008 1 92.31 80 LEU A CA 1
ATOM 586 C C . LEU A 1 80 ? 34.156 4.805 12.328 1 92.31 80 LEU A C 1
ATOM 588 O O . LEU A 1 80 ? 34.312 5.777 11.586 1 92.31 80 LEU A O 1
ATOM 592 N N . HIS A 1 81 ? 35.094 3.953 12.57 1 92.94 81 HIS A N 1
ATOM 593 C CA . HIS A 1 81 ? 36.438 4.137 12.016 1 92.94 81 HIS A CA 1
ATOM 594 C C . HIS A 1 81 ? 36.594 3.379 10.703 1 92.94 81 HIS A C 1
ATOM 596 O O . HIS A 1 81 ? 37.625 3.535 10.008 1 92.94 81 HIS A O 1
ATOM 602 N N . ALA A 1 82 ? 35.625 2.576 10.359 1 93.88 82 ALA A N 1
ATOM 603 C CA . ALA A 1 82 ? 35.688 1.825 9.109 1 93.88 82 ALA A CA 1
ATOM 604 C C . ALA A 1 82 ? 35.5 2.75 7.906 1 93.88 82 ALA A C 1
ATOM 606 O O . ALA A 1 82 ? 34.75 3.709 7.953 1 93.88 82 ALA A O 1
ATOM 607 N N . ALA A 1 83 ? 36.281 2.475 6.832 1 93.81 83 ALA A N 1
ATOM 608 C CA . ALA A 1 83 ? 36.094 3.217 5.59 1 93.81 83 ALA A CA 1
ATOM 609 C C . ALA A 1 83 ? 34.75 2.865 4.941 1 93.81 83 ALA A C 1
ATOM 611 O O . ALA A 1 83 ? 34.469 1.689 4.699 1 93.81 83 ALA A O 1
ATOM 612 N N . PRO A 1 84 ? 33.969 3.84 4.672 1 93.81 84 PRO A N 1
ATOM 613 C CA . PRO A 1 84 ? 32.656 3.547 4.102 1 93.81 84 PRO A CA 1
ATOM 614 C C . PRO A 1 84 ? 32.719 2.953 2.697 1 93.81 84 PRO A C 1
ATOM 616 O O . PRO A 1 84 ? 33.562 3.387 1.886 1 93.81 84 PRO A O 1
ATOM 619 N N . VAL A 1 85 ? 31.969 1.892 2.512 1 90.94 85 VAL A N 1
ATOM 620 C CA . VAL A 1 85 ? 31.812 1.299 1.188 1 90.94 85 VAL A CA 1
ATOM 621 C C . VAL A 1 85 ? 30.531 1.834 0.538 1 90.94 85 VAL A C 1
ATOM 623 O O . VAL A 1 85 ? 29.5 1.955 1.194 1 90.94 85 VAL A O 1
ATOM 626 N N . ASN A 1 86 ? 30.672 2.139 -0.694 1 90.88 86 ASN A N 1
ATOM 627 C CA . ASN A 1 86 ? 29.5 2.654 -1.414 1 90.88 86 ASN A CA 1
ATOM 628 C C . ASN A 1 86 ? 28.422 1.591 -1.564 1 90.88 86 ASN A C 1
ATOM 630 O O . ASN A 1 86 ? 28.688 0.479 -2.018 1 90.88 86 ASN A O 1
ATOM 634 N N . PHE A 1 87 ? 27.188 1.958 -1.237 1 85.38 87 PHE A N 1
ATOM 635 C CA . PHE A 1 87 ? 26.031 1.064 -1.299 1 85.38 87 PHE A CA 1
ATOM 636 C C . PHE A 1 87 ? 25.875 0.49 -2.701 1 85.38 87 PHE A C 1
ATOM 638 O O . PHE A 1 87 ? 25.516 -0.681 -2.861 1 85.38 87 PHE A O 1
ATOM 645 N N . ALA A 1 88 ? 26.062 1.289 -3.701 1 80.69 88 ALA A N 1
ATOM 646 C CA . ALA A 1 88 ? 25.875 0.874 -5.09 1 80.69 88 ALA A CA 1
ATOM 647 C C . ALA A 1 88 ? 26.781 -0.313 -5.426 1 80.69 88 ALA A C 1
ATOM 649 O O . ALA A 1 88 ? 26.375 -1.205 -6.18 1 80.69 88 ALA A O 1
ATOM 650 N N . ILE A 1 89 ? 27.906 -0.32 -4.867 1 75.56 89 ILE A N 1
ATOM 651 C CA . ILE A 1 89 ? 28.875 -1.384 -5.113 1 75.56 89 ILE A CA 1
ATOM 652 C C . ILE A 1 89 ? 28.375 -2.684 -4.48 1 75.56 89 ILE A C 1
ATOM 654 O O . ILE A 1 89 ? 28.469 -3.75 -5.098 1 75.56 89 ILE A O 1
ATOM 658 N N . LEU A 1 90 ? 27.844 -2.52 -3.338 1 76.06 90 LEU A N 1
ATOM 659 C CA . LEU A 1 90 ? 27.359 -3.691 -2.617 1 76.06 90 LEU A CA 1
ATOM 660 C C . LEU A 1 90 ? 26.109 -4.262 -3.285 1 76.06 90 LEU A C 1
ATOM 662 O O . LEU A 1 90 ? 25.938 -5.48 -3.344 1 76.06 90 LEU A O 1
ATOM 666 N N . ARG A 1 91 ? 25.281 -3.451 -3.775 1 72.69 91 ARG A N 1
ATOM 667 C CA . ARG A 1 91 ? 24.062 -3.865 -4.465 1 72.69 91 ARG A CA 1
ATOM 668 C C . ARG A 1 91 ? 24.391 -4.621 -5.75 1 72.69 91 ARG A C 1
ATOM 670 O O . ARG A 1 91 ? 23.781 -5.648 -6.043 1 72.69 91 ARG A O 1
ATOM 677 N N . GLU A 1 92 ? 25.25 -4.055 -6.449 1 67.44 92 GLU A N 1
ATOM 678 C CA . GLU A 1 92 ? 25.656 -4.68 -7.703 1 67.44 92 GLU A CA 1
ATOM 679 C C . GLU A 1 92 ? 26.297 -6.039 -7.457 1 67.44 92 GLU A C 1
ATOM 681 O O . GLU A 1 92 ? 26.125 -6.973 -8.242 1 67.44 92 GLU A O 1
ATOM 686 N N . ALA A 1 93 ? 27.016 -6.09 -6.406 1 59.44 93 ALA A N 1
ATOM 687 C CA . ALA A 1 93 ? 27.703 -7.34 -6.082 1 59.44 93 ALA A CA 1
ATOM 688 C C . ALA A 1 93 ? 26.734 -8.352 -5.465 1 59.44 93 ALA A C 1
ATOM 690 O O . ALA A 1 93 ? 27.141 -9.453 -5.098 1 59.44 93 ALA A O 1
ATOM 691 N N . ARG A 1 94 ? 25.438 -7.945 -5.535 1 57.09 94 ARG A N 1
ATOM 692 C CA . ARG A 1 94 ? 24.391 -8.773 -4.965 1 57.09 94 ARG A CA 1
ATOM 693 C C . ARG A 1 94 ? 24.719 -9.188 -3.535 1 57.09 94 ARG A C 1
ATOM 695 O O . ARG A 1 94 ? 24.391 -10.297 -3.111 1 57.09 94 ARG A O 1
ATOM 702 N N . LEU A 1 95 ? 25.734 -8.391 -3.035 1 52 95 LEU A N 1
ATOM 703 C CA . LEU A 1 95 ? 26.141 -8.68 -1.661 1 52 95 LEU A CA 1
ATOM 704 C C . LEU A 1 95 ? 25.078 -8.211 -0.675 1 52 95 LEU A C 1
ATOM 706 O O . LEU A 1 95 ? 25.031 -8.68 0.466 1 52 95 LEU A O 1
ATOM 710 N N . LEU A 1 96 ? 24.375 -7.172 -1.163 1 51.19 96 LEU A N 1
ATOM 711 C CA . LEU A 1 96 ? 23.297 -6.66 -0.317 1 51.19 96 LEU A CA 1
ATOM 712 C C . LEU A 1 96 ? 21.938 -7.102 -0.842 1 51.19 96 LEU A C 1
ATOM 714 O O . LEU A 1 96 ? 20.906 -6.738 -0.278 1 51.19 96 LEU A O 1
ATOM 718 N N . ASP A 1 97 ? 22.031 -7.602 -2.021 1 46.66 97 ASP A N 1
ATOM 719 C CA . ASP A 1 97 ? 20.75 -7.883 -2.654 1 46.66 97 ASP A CA 1
ATOM 720 C C . ASP A 1 97 ? 19.688 -8.219 -1.611 1 46.66 97 ASP A C 1
ATOM 722 O O . ASP A 1 97 ? 20.016 -8.539 -0.465 1 46.66 97 ASP A O 1
ATOM 726 N N . GLN A 1 98 ? 18.516 -8.484 -2.094 1 46.88 98 GLN A N 1
ATOM 727 C CA . GLN A 1 98 ? 17.234 -8.594 -1.39 1 46.88 98 GLN A CA 1
ATOM 728 C C . GLN A 1 98 ? 17.438 -9.109 0.031 1 46.88 98 GLN A C 1
ATOM 730 O O . GLN A 1 98 ? 17.422 -8.336 0.99 1 46.88 98 GLN A O 1
ATOM 735 N N . GLY A 1 99 ? 16.922 -10.336 0.333 1 43.56 99 GLY A N 1
ATOM 736 C CA . GLY A 1 99 ? 16.875 -11.062 1.592 1 43.56 99 GLY A CA 1
ATOM 737 C C . GLY A 1 99 ? 18.234 -11.219 2.242 1 43.56 99 GLY A C 1
ATOM 738 O O . GLY A 1 99 ? 18.797 -12.312 2.271 1 43.56 99 GLY A O 1
ATOM 739 N N . VAL A 1 100 ? 19.25 -10.43 1.97 1 44.03 100 VAL A N 1
ATOM 740 C CA . VAL A 1 100 ? 20.406 -10.82 2.758 1 44.03 100 VAL A CA 1
ATOM 741 C C . VAL A 1 100 ? 19.969 -11.242 4.156 1 44.03 100 VAL A C 1
ATOM 743 O O . VAL A 1 100 ? 19.469 -10.422 4.93 1 44.03 100 VAL A O 1
ATOM 746 N N . LEU A 1 101 ? 19.438 -12.367 4.176 1 45.75 101 LEU A N 1
ATOM 747 C CA . LEU A 1 101 ? 19.109 -13.133 5.371 1 45.75 101 LEU A CA 1
ATOM 748 C C . LEU A 1 101 ? 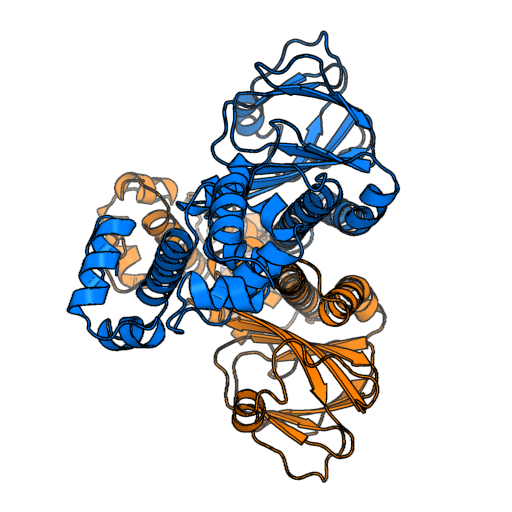20.156 -12.922 6.457 1 45.75 101 LEU A C 1
ATOM 750 O O . LEU A 1 101 ? 21.359 -12.82 6.164 1 45.75 101 LEU A O 1
ATOM 754 N N . GLY A 1 102 ? 19.938 -12.008 7.324 1 49.53 102 GLY A N 1
ATOM 755 C CA . GLY A 1 102 ? 20.656 -12.109 8.586 1 49.53 102 GLY A CA 1
ATOM 756 C C . GLY A 1 102 ? 21.281 -13.477 8.805 1 49.53 102 GLY A C 1
ATOM 757 O O . GLY A 1 102 ? 20.641 -14.375 9.359 1 49.53 102 GLY A O 1
ATOM 758 N N . GLY A 1 103 ? 21.953 -14.023 7.918 1 49.22 103 GLY A N 1
ATOM 759 C CA . GLY A 1 103 ? 22.531 -15.359 8.039 1 49.22 103 GLY A CA 1
ATOM 760 C C . GLY A 1 103 ? 23.328 -15.547 9.312 1 49.22 103 GLY A C 1
ATOM 761 O O . GLY A 1 103 ? 24.094 -16.5 9.43 1 49.22 103 GLY A O 1
ATOM 762 N N . GLY A 1 104 ? 23.141 -14.867 10.383 1 57.84 104 GLY A N 1
ATOM 763 C CA . GLY A 1 104 ? 23.703 -15.156 11.688 1 57.84 104 GLY A CA 1
ATOM 764 C C . GLY A 1 104 ? 24.984 -14.391 11.961 1 57.84 104 GLY A C 1
ATOM 765 O O . GLY A 1 104 ? 25.375 -14.203 13.117 1 57.84 104 GLY A O 1
ATOM 766 N N . GLU A 1 105 ? 25.734 -13.938 10.945 1 64.75 105 GLU A N 1
ATOM 767 C CA . GLU A 1 105 ? 27.016 -13.367 11.352 1 64.75 105 GLU A CA 1
ATOM 768 C C . GLU A 1 105 ? 26.984 -11.836 11.297 1 64.75 105 GLU A C 1
ATOM 770 O O . GLU A 1 105 ? 28 -11.18 11.523 1 64.75 105 GLU A O 1
ATOM 775 N N . GLU A 1 106 ? 25.781 -11.242 11.062 1 73.62 106 GLU A N 1
ATOM 776 C CA . GLU A 1 106 ? 25.703 -9.781 10.984 1 73.62 106 GLU A CA 1
ATOM 777 C C . GLU A 1 106 ? 25.766 -9.156 12.375 1 73.62 106 GLU A C 1
ATOM 779 O O . GLU A 1 106 ? 25.297 -9.742 13.352 1 73.62 106 GLU A O 1
ATOM 784 N N . GLU A 1 107 ? 26.516 -8.023 12.414 1 85.44 107 GLU A N 1
ATOM 785 C CA . GLU A 1 107 ? 26.594 -7.25 13.656 1 85.44 107 GLU A CA 1
ATOM 786 C C . GLU A 1 107 ? 25.359 -6.387 13.844 1 85.44 107 GLU A C 1
ATOM 788 O O . GLU A 1 107 ? 24.969 -6.094 14.977 1 85.44 107 GLU A O 1
ATOM 793 N N . CYS A 1 108 ? 24.797 -5.969 12.688 1 92.88 108 CYS A N 1
ATOM 794 C CA . CYS A 1 108 ? 23.578 -5.164 12.742 1 92.88 108 CYS A CA 1
ATOM 795 C C . CYS A 1 108 ? 22.641 -5.523 11.602 1 92.88 108 CYS A C 1
ATOM 797 O O . CYS A 1 108 ? 23.078 -5.676 10.461 1 92.88 108 CYS A O 1
ATOM 799 N N . PHE A 1 109 ? 21.391 -5.68 11.945 1 91.62 109 PHE A N 1
ATOM 800 C CA . PHE A 1 109 ? 20.375 -5.992 10.945 1 91.62 109 PHE A CA 1
ATOM 801 C C . PHE A 1 109 ? 19.25 -4.957 10.977 1 91.62 109 PHE A C 1
ATOM 803 O O . PHE A 1 109 ? 18.625 -4.738 12.016 1 91.62 109 PHE A O 1
ATOM 810 N N . LEU A 1 110 ? 19.062 -4.305 9.805 1 92.81 110 LEU A N 1
ATOM 811 C CA . LEU A 1 110 ? 18.047 -3.281 9.672 1 92.81 110 LEU A CA 1
ATOM 812 C C . LEU A 1 110 ? 16.938 -3.746 8.734 1 92.81 110 LEU A C 1
ATOM 814 O O . LEU A 1 110 ? 17.188 -4.484 7.781 1 92.81 110 LEU A O 1
ATOM 818 N N . VAL A 1 111 ? 15.719 -3.371 9.039 1 91.44 111 VAL A N 1
ATOM 819 C CA . VAL A 1 111 ? 14.609 -3.568 8.117 1 91.44 111 VAL A CA 1
ATOM 820 C C . VAL A 1 111 ? 13.867 -2.25 7.91 1 91.44 111 VAL A C 1
ATOM 822 O O . VAL A 1 111 ? 13.828 -1.403 8.805 1 91.44 111 VAL A O 1
ATOM 825 N N . GLY A 1 112 ? 13.312 -2.037 6.773 1 91.62 112 GLY A N 1
ATOM 826 C CA . GLY A 1 112 ? 12.578 -0.812 6.492 1 91.62 112 GLY A CA 1
ATOM 827 C C . GLY A 1 112 ? 12.297 -0.616 5.016 1 91.62 112 GLY A C 1
ATOM 828 O O . GLY A 1 112 ? 12.18 -1.587 4.266 1 91.62 112 GLY A O 1
ATOM 829 N N . GLY A 1 113 ? 12.039 0.656 4.707 1 88.94 113 GLY A N 1
ATOM 830 C CA . GLY A 1 113 ? 11.703 0.952 3.324 1 88.94 113 GLY A CA 1
ATOM 831 C C . GLY A 1 113 ? 12.086 2.357 2.904 1 88.94 113 GLY A C 1
ATOM 832 O O . GLY A 1 113 ? 12.438 3.189 3.746 1 88.94 113 GLY A O 1
ATOM 833 N N . HIS A 1 114 ? 12.219 2.479 1.61 1 88.94 114 HIS A N 1
ATOM 834 C CA . HIS A 1 114 ? 12.453 3.74 0.917 1 88.94 114 HIS A CA 1
ATOM 835 C C . HIS A 1 114 ? 11.273 4.102 0.015 1 88.94 114 HIS A C 1
ATOM 837 O O . HIS A 1 114 ? 10.836 3.285 -0.799 1 88.94 114 HIS A O 1
ATOM 843 N N . PHE A 1 115 ? 10.711 5.332 0.218 1 83.44 115 PHE A N 1
ATOM 844 C CA . PHE A 1 115 ? 9.508 5.758 -0.481 1 83.44 115 PHE A CA 1
ATOM 845 C C . PHE A 1 115 ? 9.734 7.078 -1.204 1 83.44 115 PHE A C 1
ATOM 847 O O . PHE A 1 115 ? 10.148 8.062 -0.588 1 83.44 115 PHE A O 1
ATOM 854 N N . VAL A 1 116 ? 9.461 7 -2.443 1 79.62 116 VAL A N 1
ATOM 855 C CA . VAL A 1 116 ? 9.539 8.258 -3.182 1 79.62 116 VAL A CA 1
ATOM 856 C C . VAL A 1 116 ? 8.148 8.883 -3.287 1 79.62 116 VAL A C 1
ATOM 858 O O . VAL A 1 116 ? 7.234 8.273 -3.846 1 79.62 116 VAL A O 1
ATOM 861 N N . LEU A 1 117 ? 8.008 9.945 -2.58 1 73.12 117 LEU A N 1
ATOM 862 C CA . LEU A 1 117 ? 6.75 10.68 -2.594 1 73.12 117 LEU A CA 1
ATOM 863 C C . LEU A 1 117 ? 6.773 11.789 -3.643 1 73.12 117 LEU A C 1
ATOM 865 O O . LEU A 1 117 ? 7.746 12.539 -3.734 1 73.12 117 LEU A O 1
ATOM 869 N N . THR A 1 118 ? 5.898 11.625 -4.574 1 65.06 118 THR A N 1
ATOM 870 C CA . THR A 1 118 ? 5.895 12.633 -5.633 1 65.06 118 THR A CA 1
ATOM 871 C C . THR A 1 118 ? 4.723 13.594 -5.461 1 65.06 118 THR A C 1
ATOM 873 O O . THR A 1 118 ? 3.748 13.281 -4.777 1 65.06 118 THR A O 1
ATOM 876 N N . GLY A 1 119 ? 4.977 14.781 -5.879 1 62.91 119 GLY A N 1
ATOM 877 C CA . GLY A 1 119 ? 3.924 15.789 -5.887 1 62.91 119 GLY A CA 1
ATOM 878 C C . GLY A 1 119 ? 4.234 16.984 -5.02 1 62.91 119 GLY A C 1
ATOM 879 O O . GLY A 1 119 ? 5.156 16.953 -4.199 1 62.91 119 GLY A O 1
ATOM 880 N N . HIS A 1 120 ? 3.629 18.031 -5.273 1 60.44 120 HIS A N 1
ATOM 881 C CA . HIS A 1 120 ? 3.84 19.328 -4.633 1 60.44 120 HIS A CA 1
ATOM 882 C C . HIS A 1 120 ? 3.662 19.234 -3.123 1 60.44 120 HIS A C 1
ATOM 884 O O . HIS A 1 120 ? 4.316 19.953 -2.369 1 60.44 120 HIS A O 1
ATOM 890 N N . HIS A 1 121 ? 2.936 18.172 -2.723 1 62.34 121 HIS A N 1
ATOM 891 C CA . HIS A 1 121 ? 2.607 18.141 -1.302 1 62.34 121 HIS A CA 1
ATOM 892 C C . HIS A 1 121 ? 3.613 17.297 -0.524 1 62.34 121 HIS A C 1
ATOM 894 O O . HIS A 1 121 ? 3.605 17.297 0.708 1 62.34 121 HIS A O 1
ATOM 900 N N . ALA A 1 122 ? 4.422 16.672 -1.295 1 71.69 122 ALA A N 1
ATOM 901 C CA . ALA A 1 122 ? 5.477 15.945 -0.595 1 71.69 122 ALA A CA 1
ATOM 902 C C . ALA A 1 122 ? 6.359 16.891 0.211 1 71.69 122 ALA A C 1
ATOM 904 O O . ALA A 1 122 ? 6.77 16.562 1.327 1 71.69 122 ALA A O 1
ATOM 905 N N . GLY A 1 123 ? 6.434 18.047 -0.373 1 71.88 123 GLY A N 1
ATOM 906 C CA . GLY A 1 123 ? 7.262 19.062 0.283 1 71.88 123 GLY A CA 1
ATOM 907 C C . GLY A 1 123 ? 6.66 19.562 1.578 1 71.88 123 GLY A C 1
ATOM 908 O O . GLY A 1 123 ? 7.383 19.844 2.539 1 71.88 123 GLY A O 1
ATOM 909 N N . LEU A 1 124 ? 5.391 19.688 1.549 1 70.69 124 LEU A N 1
ATOM 910 C CA . LEU A 1 124 ? 4.703 20.172 2.74 1 70.69 124 LEU A CA 1
ATOM 911 C C . LEU A 1 124 ? 4.895 19.203 3.908 1 70.69 124 LEU A C 1
ATOM 913 O O . LEU A 1 124 ? 5.121 19.641 5.043 1 70.69 124 LEU A O 1
ATOM 917 N N . LEU A 1 125 ? 4.793 18 3.631 1 73.75 125 LEU A N 1
ATOM 918 C CA . LEU A 1 125 ? 4.914 16.969 4.668 1 73.75 125 LEU A CA 1
ATOM 919 C C . LEU A 1 125 ? 6.371 16.797 5.082 1 73.75 125 LEU A C 1
ATOM 921 O O . LEU A 1 125 ? 6.688 16.828 6.273 1 73.75 125 LEU A O 1
ATOM 925 N N . LEU A 1 126 ? 7.23 16.734 4.098 1 75.75 126 LEU A N 1
ATOM 926 C CA . LEU A 1 126 ? 8.617 16.344 4.336 1 75.75 126 LEU A CA 1
ATOM 927 C C . LEU A 1 126 ? 9.438 17.531 4.832 1 75.75 126 LEU A C 1
ATOM 929 O O . LEU A 1 126 ? 10.414 17.359 5.566 1 75.75 126 LEU A O 1
ATOM 933 N N . GLY A 1 127 ? 8.984 18.672 4.379 1 73.38 127 GLY A N 1
ATOM 934 C CA . GLY A 1 127 ? 9.703 19.875 4.773 1 73.38 127 GLY A CA 1
ATOM 935 C C . GLY A 1 127 ? 9.633 20.141 6.266 1 73.38 127 GLY A C 1
ATOM 936 O O . GLY A 1 127 ? 10.461 20.891 6.805 1 73.38 127 GLY A O 1
ATOM 937 N N . SER A 1 128 ? 8.742 19.531 6.938 1 75.88 128 SER A N 1
ATOM 938 C CA . SER A 1 128 ? 8.555 19.766 8.367 1 75.88 128 SER A CA 1
ATOM 939 C C . SER A 1 128 ? 9.406 18.797 9.195 1 75.88 128 SER A C 1
ATOM 941 O O . SER A 1 128 ? 9.57 19 10.406 1 75.88 128 SER A O 1
ATOM 943 N N . LEU A 1 129 ? 10 17.891 8.625 1 82.56 129 LEU A N 1
ATOM 944 C CA . LEU A 1 129 ? 10.734 16.875 9.367 1 82.56 129 LEU A CA 1
ATOM 945 C C . LEU A 1 129 ? 12.195 17.266 9.531 1 82.56 129 LEU A C 1
ATOM 947 O O . LEU A 1 129 ? 12.797 17.844 8.617 1 82.56 129 LEU A O 1
ATOM 951 N N . PRO A 1 130 ? 12.766 17.078 10.727 1 84.69 130 PRO A N 1
ATOM 952 C CA . PRO A 1 130 ? 14.219 17.219 10.844 1 84.69 130 PRO A CA 1
ATOM 953 C C . PRO A 1 130 ? 14.984 16.25 9.938 1 84.69 130 PRO A C 1
ATOM 955 O O . PRO A 1 130 ? 14.414 15.258 9.469 1 84.69 130 PRO A O 1
ATOM 958 N N . PRO A 1 131 ? 16.219 16.516 9.711 1 87.62 131 PRO A N 1
ATOM 959 C CA . PRO A 1 131 ? 17 15.656 8.82 1 87.62 131 PRO A CA 1
ATOM 960 C C . PRO A 1 131 ? 17.062 14.211 9.305 1 87.62 131 PRO A C 1
ATOM 962 O O . PRO A 1 131 ? 17.25 13.297 8.5 1 87.62 131 PRO A O 1
ATOM 965 N N . VAL A 1 132 ? 17.016 14.062 10.625 1 89.75 132 VAL A N 1
ATOM 966 C CA . VAL A 1 132 ? 16.969 12.727 11.227 1 89.75 132 VAL A CA 1
ATOM 967 C C . VAL A 1 132 ? 15.883 12.688 12.305 1 89.75 132 VAL A C 1
ATOM 969 O O . VAL A 1 132 ? 15.922 13.477 13.258 1 89.75 132 VAL A O 1
ATOM 972 N N . VAL A 1 133 ? 14.969 11.867 12.039 1 86.94 133 VAL A N 1
ATOM 973 C CA . VAL A 1 133 ? 14 11.586 13.094 1 86.94 133 VAL A CA 1
ATOM 974 C C . VAL A 1 133 ? 14.359 10.273 13.781 1 86.94 133 VAL A C 1
ATOM 976 O O . VAL A 1 133 ? 14.32 9.203 13.164 1 86.94 133 VAL A O 1
ATOM 979 N N . HIS A 1 134 ? 14.727 10.352 14.961 1 88.81 134 HIS A N 1
ATOM 980 C CA . HIS A 1 134 ? 15.125 9.188 15.75 1 88.81 134 HIS A CA 1
ATOM 981 C C . HIS A 1 134 ? 14.047 8.82 16.766 1 88.81 134 HIS A C 1
ATOM 983 O O . HIS A 1 134 ? 13.75 9.602 17.672 1 88.81 134 HIS A O 1
ATOM 989 N N . ILE A 1 135 ? 13.453 7.766 16.578 1 83.69 135 ILE A N 1
ATOM 990 C CA . ILE A 1 135 ? 12.445 7.25 17.5 1 83.69 135 ILE A CA 1
ATOM 991 C C . ILE A 1 135 ? 13.078 6.215 18.438 1 83.69 135 ILE A C 1
ATOM 993 O O . ILE A 1 135 ? 13.414 5.109 18 1 83.69 135 ILE A O 1
ATOM 997 N N . GLN A 1 136 ? 13.227 6.57 19.672 1 82.31 136 GLN A N 1
ATOM 998 C CA . GLN A 1 136 ? 13.984 5.707 20.578 1 82.31 136 GLN A CA 1
ATOM 999 C C . GLN A 1 136 ? 13.242 5.5 21.891 1 82.31 136 GLN A C 1
ATOM 1001 O O . GLN A 1 136 ? 13.57 4.59 22.656 1 82.31 136 GLN A O 1
ATOM 1006 N N . GLN A 1 137 ? 12.25 6.355 22.141 1 78.56 137 GLN A N 1
ATOM 1007 C CA . GLN A 1 137 ? 11.539 6.211 23.406 1 78.56 137 GLN A CA 1
ATOM 1008 C C . GLN A 1 137 ? 10.742 4.914 23.453 1 78.56 137 GLN A C 1
ATOM 1010 O O . GLN A 1 137 ? 10.164 4.504 22.438 1 78.56 137 GLN A O 1
ATOM 1015 N N . GLU A 1 138 ? 10.727 4.312 24.562 1 78.12 138 GLU A N 1
ATOM 1016 C CA . GLU A 1 138 ? 10.109 2.998 24.734 1 78.12 138 GLU A CA 1
ATOM 1017 C C . GLU A 1 138 ? 8.633 3.031 24.328 1 78.12 138 GLU A C 1
ATOM 1019 O O . GLU A 1 138 ? 8.133 2.096 23.703 1 78.12 138 GLU A O 1
ATOM 1024 N N . ALA A 1 139 ? 8.016 4.082 24.781 1 71.94 139 ALA A N 1
ATOM 1025 C CA . ALA A 1 139 ? 6.602 4.215 24.453 1 71.94 139 ALA A CA 1
ATOM 1026 C C . ALA A 1 139 ? 6.402 4.242 22.938 1 71.94 139 ALA A C 1
ATOM 1028 O O . ALA A 1 139 ? 5.449 3.658 22.422 1 71.94 139 ALA A O 1
ATOM 1029 N N . ASP A 1 140 ? 7.273 4.836 22.312 1 73.88 140 ASP A N 1
ATOM 1030 C CA . ASP A 1 140 ? 7.207 4.953 20.859 1 73.88 140 ASP A CA 1
ATOM 1031 C C . ASP A 1 140 ? 7.57 3.635 20.188 1 73.88 140 ASP A C 1
ATOM 1033 O O . ASP A 1 140 ? 6.938 3.238 19.203 1 73.88 140 ASP A O 1
ATOM 1037 N N . LYS A 1 141 ? 8.477 3.018 20.797 1 75.56 141 LYS A N 1
ATOM 1038 C CA . LYS A 1 141 ? 8.891 1.714 20.281 1 75.56 141 LYS A CA 1
ATOM 1039 C C . LYS A 1 141 ? 7.738 0.718 20.312 1 75.56 141 LYS A C 1
ATOM 1041 O O . LYS A 1 141 ? 7.578 -0.086 19.406 1 75.56 141 LYS A O 1
ATOM 1046 N N . ALA A 1 142 ? 6.992 0.812 21.344 1 74.81 142 ALA A N 1
ATOM 1047 C CA . ALA A 1 142 ? 5.867 -0.103 21.516 1 74.81 142 ALA A CA 1
ATOM 1048 C C . ALA A 1 142 ? 4.875 0.03 20.359 1 74.81 142 ALA A C 1
ATOM 1050 O O . ALA A 1 142 ? 4.32 -0.968 19.891 1 74.81 142 ALA A O 1
ATOM 1051 N N . ALA A 1 143 ? 4.785 1.189 19.891 1 71.75 143 ALA A N 1
ATOM 1052 C CA . ALA A 1 143 ? 3.828 1.465 18.812 1 71.75 143 ALA A CA 1
ATOM 1053 C C . ALA A 1 143 ? 4.281 0.841 17.5 1 71.75 143 ALA A C 1
ATOM 1055 O O . ALA A 1 143 ? 3.453 0.484 16.656 1 71.75 143 ALA A O 1
ATOM 1056 N N . MET A 1 144 ? 5.59 0.664 17.438 1 81.5 144 MET A N 1
ATOM 1057 C CA . MET A 1 144 ? 6.145 0.187 16.172 1 81.5 144 MET A CA 1
ATOM 1058 C C . MET A 1 144 ? 6.59 -1.267 16.297 1 81.5 144 MET A C 1
ATOM 1060 O O . MET A 1 144 ? 6.934 -1.897 15.289 1 81.5 144 MET A O 1
ATOM 1064 N N . ARG A 1 145 ? 6.582 -1.729 17.453 1 82.56 145 ARG A N 1
ATOM 1065 C CA . ARG A 1 145 ? 7.176 -3.027 17.75 1 82.56 145 ARG A CA 1
ATOM 1066 C C . ARG A 1 145 ? 6.551 -4.125 16.891 1 82.56 145 ARG A C 1
ATOM 1068 O O . ARG A 1 145 ? 7.262 -4.961 16.328 1 82.56 145 ARG A O 1
ATOM 1075 N N . TRP A 1 146 ? 5.332 -4.027 16.812 1 81.62 146 TRP A N 1
ATOM 1076 C CA . TRP A 1 146 ? 4.633 -5.078 16.078 1 81.62 146 TRP A CA 1
ATOM 1077 C C . TRP A 1 146 ? 5.039 -5.082 14.609 1 81.62 146 TRP A C 1
ATOM 1079 O O . TRP A 1 146 ? 5.363 -6.133 14.055 1 81.62 146 TRP A O 1
ATOM 1089 N N . SER A 1 147 ? 4.961 -3.99 14.008 1 87.12 147 SER A N 1
ATOM 1090 C CA . SER A 1 147 ? 5.328 -3.885 12.602 1 87.12 147 SER A CA 1
ATOM 1091 C C . SER A 1 147 ? 6.777 -4.305 12.375 1 87.12 147 SER A C 1
ATOM 1093 O O . SER A 1 147 ? 7.082 -4.988 11.391 1 87.12 147 SER A O 1
ATOM 1095 N N . LEU A 1 148 ? 7.574 -3.938 13.305 1 87.31 148 LEU A N 1
ATOM 1096 C CA . LEU A 1 148 ? 8.992 -4.27 13.203 1 87.31 148 LEU A CA 1
ATOM 1097 C C . LEU A 1 148 ? 9.203 -5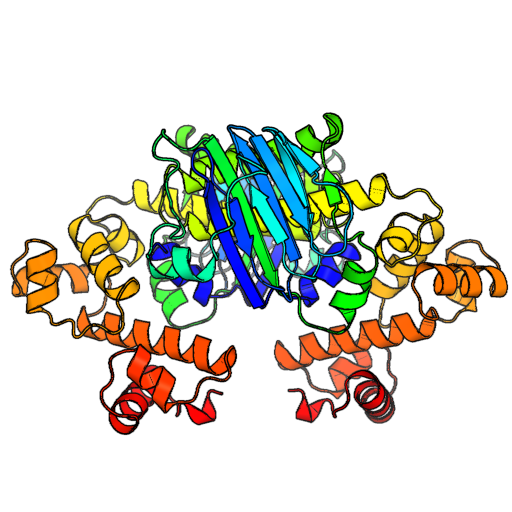.777 13.289 1 87.31 148 LEU A C 1
ATOM 1099 O O . LEU A 1 148 ? 9.922 -6.352 12.469 1 87.31 148 LEU A O 1
ATOM 1103 N N . GLU A 1 149 ? 8.586 -6.402 14.242 1 86.69 149 GLU A N 1
ATOM 1104 C CA . GLU A 1 149 ? 8.734 -7.84 14.438 1 86.69 149 GLU A CA 1
ATOM 1105 C C . GLU A 1 149 ? 8.195 -8.617 13.242 1 86.69 149 GLU A C 1
ATOM 1107 O O . GLU A 1 149 ? 8.828 -9.57 12.781 1 86.69 149 GLU A O 1
ATOM 1112 N N . ARG A 1 150 ? 7.109 -8.18 12.789 1 86.81 150 ARG A N 1
ATOM 1113 C CA . ARG A 1 150 ? 6.512 -8.852 11.641 1 86.81 150 ARG A CA 1
ATOM 1114 C C . ARG A 1 150 ? 7.367 -8.672 10.391 1 86.81 150 ARG A C 1
ATOM 1116 O O . ARG A 1 150 ? 7.523 -9.602 9.602 1 86.81 150 ARG A O 1
ATOM 1123 N N . MET A 1 151 ? 7.859 -7.539 10.211 1 89.25 151 MET A N 1
ATOM 1124 C CA . MET A 1 151 ? 8.719 -7.281 9.062 1 89.25 151 MET A CA 1
ATOM 1125 C C . MET A 1 151 ? 9.984 -8.133 9.125 1 89.25 151 MET A C 1
ATOM 1127 O O . MET A 1 151 ? 10.375 -8.734 8.125 1 89.25 151 MET A O 1
ATOM 1131 N N . ALA A 1 152 ? 10.586 -8.164 10.328 1 87.5 152 ALA A N 1
ATOM 1132 C CA . ALA A 1 152 ? 11.773 -8.984 10.516 1 87.5 152 ALA A CA 1
ATOM 1133 C C . ALA A 1 152 ? 11.492 -10.445 10.164 1 87.5 152 ALA A C 1
ATOM 1135 O O . ALA A 1 152 ? 12.289 -11.094 9.484 1 87.5 152 ALA A O 1
ATOM 1136 N N . GLN A 1 153 ? 10.391 -10.906 10.57 1 87.75 153 GLN A N 1
ATOM 1137 C CA . GLN A 1 153 ? 10.008 -12.289 10.305 1 87.75 153 GLN A CA 1
ATOM 1138 C C . GLN A 1 153 ? 9.828 -12.531 8.805 1 87.75 153 GLN A C 1
ATOM 1140 O O . GLN A 1 153 ? 10.305 -13.531 8.273 1 87.75 153 GLN A O 1
ATOM 1145 N N . GLU A 1 154 ? 9.148 -11.617 8.133 1 87.19 154 GLU A N 1
ATOM 1146 C CA . GLU A 1 154 ? 8.883 -11.766 6.707 1 87.19 154 GLU A CA 1
ATOM 1147 C C . GLU A 1 154 ? 10.18 -11.727 5.898 1 87.19 154 GLU A C 1
ATOM 1149 O O . GLU A 1 154 ? 10.289 -12.398 4.871 1 87.19 154 GLU A O 1
ATOM 1154 N N . VAL A 1 155 ? 11.086 -10.961 6.344 1 84.44 155 VAL A N 1
ATOM 1155 C CA . VAL A 1 155 ? 12.352 -10.812 5.637 1 84.44 155 VAL A CA 1
ATOM 1156 C C . VAL A 1 155 ? 13.234 -12.031 5.887 1 84.44 155 VAL A C 1
ATOM 1158 O O . VAL A 1 155 ? 13.906 -12.516 4.977 1 84.44 155 VAL A O 1
ATOM 1161 N N . ARG A 1 156 ? 13.219 -12.562 7.094 1 84.19 156 ARG A N 1
ATOM 1162 C CA . ARG A 1 156 ? 14.078 -13.68 7.469 1 84.19 156 ARG A CA 1
ATOM 1163 C C . ARG A 1 156 ? 13.531 -15 6.926 1 84.19 156 ARG A C 1
ATOM 1165 O O . ARG A 1 156 ? 14.297 -15.922 6.625 1 84.19 156 ARG A O 1
ATOM 1172 N N . GLU A 1 157 ? 12.211 -15.078 6.895 1 85.94 157 GLU A N 1
ATOM 1173 C CA . GLU A 1 157 ? 11.523 -16.281 6.418 1 85.94 157 GLU A CA 1
ATOM 1174 C C . GLU A 1 157 ? 10.617 -15.961 5.23 1 85.94 157 GLU A C 1
ATOM 1176 O O . GLU A 1 157 ? 9.398 -15.891 5.375 1 85.94 157 GLU A O 1
ATOM 1181 N N . PRO A 1 158 ? 11.242 -15.906 4.121 1 81.06 158 PRO A N 1
ATOM 1182 C CA . PRO A 1 158 ? 10.477 -15.477 2.949 1 81.06 158 PRO A CA 1
ATOM 1183 C C . PRO A 1 158 ? 9.336 -16.438 2.609 1 81.06 158 PRO A C 1
ATOM 1185 O O . PRO A 1 158 ? 9.523 -17.656 2.631 1 81.06 158 PRO A O 1
ATOM 1188 N N . LEU A 1 159 ? 8.156 -15.938 2.463 1 82.62 159 LEU A N 1
ATOM 1189 C CA . LEU A 1 159 ? 6.949 -16.625 2.02 1 82.62 159 LEU A CA 1
ATOM 1190 C C . LEU A 1 159 ? 6.355 -15.945 0.79 1 82.62 159 LEU A C 1
ATOM 1192 O O . LEU A 1 159 ? 6.695 -14.797 0.484 1 82.62 159 LEU A O 1
ATOM 1196 N N . PRO A 1 160 ? 5.559 -16.672 0.018 1 84.38 160 PRO A N 1
ATOM 1197 C CA . PRO A 1 160 ? 4.902 -16.016 -1.111 1 84.38 160 PRO A CA 1
ATOM 1198 C C . PRO A 1 160 ? 4.188 -14.727 -0.705 1 84.38 160 PRO A C 1
ATOM 1200 O O . PRO A 1 160 ? 3.449 -14.711 0.282 1 84.38 160 PRO A O 1
ATOM 1203 N N . GLY A 1 161 ? 4.504 -13.664 -1.427 1 87.69 161 GLY A N 1
ATOM 1204 C CA . GLY A 1 161 ? 3.922 -12.367 -1.121 1 87.69 161 GLY A CA 1
ATOM 1205 C C . GLY A 1 161 ? 4.691 -11.609 -0.059 1 87.69 161 GLY A C 1
ATOM 1206 O O . GLY A 1 161 ? 4.277 -10.523 0.353 1 87.69 161 GLY A O 1
ATOM 1207 N N . GLY A 1 162 ? 5.723 -12.156 0.433 1 86.75 162 GLY A N 1
ATOM 1208 C CA . GLY A 1 162 ? 6.473 -11.609 1.551 1 86.75 162 GLY A CA 1
ATOM 1209 C C . GLY A 1 162 ? 6.988 -10.203 1.29 1 86.75 162 GLY A C 1
ATOM 1210 O O . GLY A 1 162 ? 6.977 -9.359 2.186 1 86.75 162 GLY A O 1
ATOM 1211 N N . SER A 1 163 ? 7.461 -9.969 0.083 1 85.31 163 SER A N 1
ATOM 1212 C CA . SER A 1 163 ? 7.961 -8.641 -0.248 1 85.31 163 SER A CA 1
ATOM 1213 C C . SER A 1 163 ? 6.848 -7.598 -0.179 1 85.31 163 SER A C 1
ATOM 1215 O O . SER A 1 163 ? 7.078 -6.461 0.236 1 85.31 163 SER A O 1
ATOM 1217 N N . LEU A 1 164 ? 5.68 -7.961 -0.588 1 85.62 164 LEU A N 1
ATOM 1218 C CA . LEU A 1 164 ? 4.543 -7.047 -0.525 1 85.62 164 LEU A CA 1
ATOM 1219 C C . LEU A 1 164 ? 4.141 -6.781 0.921 1 85.62 164 LEU A C 1
ATOM 1221 O O . LEU A 1 164 ? 3.789 -5.652 1.274 1 85.62 164 LEU A O 1
ATOM 1225 N N . ILE A 1 165 ? 4.105 -7.848 1.709 1 88.75 165 ILE A N 1
ATOM 1226 C CA . ILE A 1 165 ? 3.814 -7.664 3.127 1 88.75 165 ILE A CA 1
ATOM 1227 C C . ILE A 1 165 ? 4.852 -6.738 3.752 1 88.75 165 ILE A C 1
ATOM 1229 O O . ILE A 1 165 ? 4.504 -5.816 4.496 1 88.75 165 ILE A O 1
ATOM 1233 N N . ALA A 1 166 ? 6.129 -6.988 3.434 1 87.62 166 ALA A N 1
ATOM 1234 C CA . ALA A 1 166 ? 7.191 -6.125 3.939 1 87.62 166 ALA A CA 1
ATOM 1235 C C . ALA A 1 166 ? 6.961 -4.672 3.527 1 87.62 166 ALA A C 1
ATOM 1237 O O . ALA A 1 166 ? 7.195 -3.752 4.312 1 87.62 166 ALA A O 1
ATOM 1238 N N . GLN A 1 167 ? 6.488 -4.473 2.391 1 87.12 167 GLN A N 1
ATOM 1239 C CA . GLN A 1 167 ? 6.203 -3.133 1.892 1 87.12 167 GLN A CA 1
ATOM 1240 C C . GLN A 1 167 ? 5.094 -2.471 2.705 1 87.12 167 GLN A C 1
ATOM 1242 O O . GLN A 1 167 ? 5.188 -1.29 3.047 1 87.12 167 GLN A O 1
ATOM 1247 N N . GLN A 1 168 ? 4.008 -3.215 2.936 1 88.38 168 GLN A N 1
ATOM 1248 C CA . GLN A 1 168 ? 2.922 -2.676 3.75 1 88.38 168 GLN A CA 1
ATOM 1249 C C . GLN A 1 168 ? 3.418 -2.295 5.141 1 88.38 168 GLN A C 1
ATOM 1251 O O . GLN A 1 168 ? 3.057 -1.241 5.668 1 88.38 168 GLN A O 1
ATOM 1256 N N . LEU A 1 169 ? 4.191 -3.168 5.652 1 90.25 169 LEU A N 1
ATOM 1257 C CA . LEU A 1 169 ? 4.711 -2.949 7 1 90.25 169 LEU A CA 1
ATOM 1258 C C . LEU A 1 169 ? 5.629 -1.732 7.039 1 90.25 169 LEU A C 1
ATOM 1260 O O . LEU A 1 169 ? 5.578 -0.943 7.984 1 90.25 169 LEU A O 1
ATOM 1264 N N . ALA A 1 170 ? 6.465 -1.598 6.043 1 88.88 170 ALA A N 1
ATOM 1265 C CA . ALA A 1 170 ? 7.324 -0.42 5.953 1 88.88 170 ALA A CA 1
ATOM 1266 C C . ALA A 1 170 ? 6.496 0.861 5.906 1 88.88 170 ALA A C 1
ATOM 1268 O O . ALA A 1 170 ? 6.828 1.845 6.574 1 88.88 170 ALA A O 1
ATOM 1269 N N . TYR A 1 171 ? 5.508 0.822 5.176 1 87.44 171 TYR A N 1
ATOM 1270 C CA . TYR A 1 171 ? 4.637 1.988 5.066 1 87.44 171 TYR A CA 1
ATOM 1271 C C . TYR A 1 171 ? 3.939 2.275 6.387 1 87.44 171 TYR A C 1
ATOM 1273 O O . TYR A 1 171 ? 3.791 3.436 6.781 1 87.44 171 TYR A O 1
ATOM 1281 N N . MET A 1 172 ? 3.447 1.272 6.996 1 88.75 172 MET A N 1
ATOM 1282 C CA . MET A 1 172 ? 2.846 1.436 8.32 1 88.75 172 MET A CA 1
ATOM 1283 C C . MET A 1 172 ? 3.836 2.057 9.297 1 88.75 172 MET A C 1
ATOM 1285 O O . MET A 1 172 ? 3.471 2.926 10.086 1 88.75 172 MET A O 1
ATOM 1289 N N . MET A 1 173 ? 5.051 1.608 9.242 1 88.31 173 MET A N 1
ATOM 1290 C CA . MET A 1 173 ? 6.086 2.174 10.102 1 88.31 173 MET A CA 1
ATOM 1291 C C . MET A 1 173 ? 6.273 3.66 9.82 1 88.31 173 MET A C 1
ATOM 1293 O O . MET A 1 173 ? 6.445 4.453 10.75 1 88.31 173 MET A O 1
ATOM 1297 N N . LEU A 1 174 ? 6.246 4 8.578 1 87.62 174 LEU A N 1
ATOM 1298 C CA . LEU A 1 174 ? 6.371 5.406 8.203 1 87.62 174 LEU A CA 1
ATOM 1299 C C . LEU A 1 174 ? 5.238 6.234 8.805 1 87.62 174 LEU A C 1
ATOM 1301 O O . LEU A 1 174 ? 5.484 7.273 9.414 1 87.62 174 LEU A O 1
ATOM 1305 N N . ILE A 1 175 ? 4.027 5.789 8.625 1 87.62 175 ILE A N 1
ATOM 1306 C CA . ILE A 1 175 ? 2.863 6.496 9.148 1 87.62 175 ILE A CA 1
ATOM 1307 C C . ILE A 1 175 ? 2.973 6.617 10.664 1 87.62 175 ILE A C 1
ATOM 1309 O O . ILE A 1 175 ? 2.715 7.684 11.234 1 87.62 175 ILE A O 1
ATOM 1313 N N . GLN A 1 176 ? 3.328 5.543 11.312 1 86.56 176 GLN A N 1
ATOM 1314 C CA . GLN A 1 176 ? 3.48 5.547 12.766 1 86.56 176 GLN A CA 1
ATOM 1315 C C . GLN A 1 176 ? 4.574 6.52 13.203 1 86.56 176 GLN A C 1
ATOM 1317 O O . GLN A 1 176 ? 4.422 7.223 14.203 1 86.56 176 GLN A O 1
ATOM 1322 N N . ALA A 1 177 ? 5.68 6.543 12.5 1 85.31 177 ALA A N 1
ATOM 1323 C CA . ALA A 1 177 ? 6.762 7.484 12.797 1 85.31 177 ALA A CA 1
ATOM 1324 C C . ALA A 1 177 ? 6.281 8.93 12.672 1 85.31 177 ALA A C 1
ATOM 1326 O O . ALA A 1 177 ? 6.609 9.766 13.516 1 85.31 177 ALA A O 1
ATOM 1327 N N . LEU A 1 178 ? 5.496 9.172 11.695 1 85.19 178 LEU A N 1
ATOM 1328 C CA . LEU A 1 178 ? 4.957 10.516 11.5 1 85.19 178 LEU A CA 1
ATOM 1329 C C . LEU A 1 178 ? 3.984 10.875 12.617 1 85.19 178 LEU A C 1
ATOM 1331 O O . LEU A 1 178 ? 3.969 12.016 13.086 1 85.19 178 LEU A O 1
ATOM 1335 N N . ARG A 1 179 ? 3.176 9.883 13.031 1 82.69 179 ARG A N 1
ATOM 1336 C CA . ARG A 1 179 ? 2.275 10.094 14.156 1 82.69 179 ARG A CA 1
ATOM 1337 C C . ARG A 1 179 ? 3.051 10.477 15.414 1 82.69 179 ARG A C 1
ATOM 1339 O O . ARG A 1 179 ? 2.643 11.383 16.156 1 82.69 179 ARG A O 1
ATOM 1346 N N . LEU A 1 180 ? 4.055 9.742 15.641 1 81.62 180 LEU A N 1
ATOM 1347 C CA . LEU A 1 180 ? 4.859 9.984 16.828 1 81.62 180 LEU A CA 1
ATOM 1348 C C . LEU A 1 180 ? 5.512 11.359 16.781 1 81.62 180 LEU A C 1
ATOM 1350 O O . LEU A 1 180 ? 5.574 12.062 17.797 1 81.62 180 LEU A O 1
ATOM 1354 N N . HIS A 1 181 ? 5.996 11.672 15.625 1 80.62 181 HIS A N 1
ATOM 1355 C CA . HIS A 1 181 ? 6.586 12.992 15.461 1 80.62 181 HIS A CA 1
ATOM 1356 C C . HIS A 1 181 ? 5.547 14.086 15.68 1 80.62 181 HIS A C 1
ATOM 1358 O O . HIS A 1 181 ? 5.844 15.125 16.266 1 80.62 181 HIS A O 1
ATOM 1364 N N . LEU A 1 182 ? 4.367 13.82 15.195 1 78.38 182 LEU A N 1
ATOM 1365 C CA . LEU A 1 182 ? 3.248 14.734 15.375 1 78.38 182 LEU A CA 1
ATOM 1366 C C . LEU A 1 182 ? 2.936 14.938 16.859 1 78.38 182 LEU A C 1
ATOM 1368 O O . LEU A 1 182 ? 2.643 16.047 17.281 1 78.38 182 LEU A O 1
ATOM 1372 N N . HIS A 1 183 ? 3.02 13.891 17.547 1 77.19 183 HIS A N 1
ATOM 1373 C CA . HIS A 1 183 ? 2.684 13.938 18.969 1 77.19 183 HIS A CA 1
ATOM 1374 C C . HIS A 1 183 ? 3.773 14.641 19.781 1 77.19 183 HIS A C 1
ATOM 1376 O O . HIS A 1 183 ? 3.49 15.281 20.797 1 77.19 183 HIS A O 1
ATOM 1382 N N . GLU A 1 184 ? 4.965 14.375 19.375 1 73.56 184 GLU A N 1
ATOM 1383 C CA . GLU A 1 184 ? 6.082 14.992 20.078 1 73.56 184 GLU A CA 1
ATOM 1384 C C . GLU A 1 184 ? 6.211 16.469 19.719 1 73.56 184 GLU A C 1
ATOM 1386 O O . GLU A 1 184 ? 6.793 17.25 20.484 1 73.56 184 GLU A O 1
ATOM 1391 N N . ALA A 1 185 ? 5.699 16.734 18.547 1 60.19 185 ALA A N 1
ATOM 1392 C CA . ALA A 1 185 ? 5.84 18.094 18.031 1 60.19 185 ALA A CA 1
ATOM 1393 C C . ALA A 1 185 ? 5.168 19.109 18.969 1 60.19 185 ALA A C 1
ATOM 1395 O O . ALA A 1 185 ? 4.023 18.906 19.375 1 60.19 185 ALA A O 1
ATOM 1396 N N . LYS A 1 186 ? 6.09 19.797 19.75 1 60.25 186 LYS A N 1
ATOM 1397 C CA . LYS A 1 186 ? 5.625 20.922 20.578 1 60.25 186 LYS A CA 1
ATOM 1398 C C . LYS A 1 186 ? 4.719 21.844 19.781 1 60.25 186 LYS A C 1
ATOM 1400 O O . LYS A 1 186 ? 4.879 22 18.562 1 60.25 186 LYS A O 1
ATOM 1405 N N . LYS A 1 187 ? 3.621 22.297 20.359 1 58.16 187 LYS A N 1
ATOM 1406 C CA . LYS A 1 187 ? 2.586 23.203 19.859 1 58.16 187 LYS A CA 1
ATOM 1407 C C . LYS A 1 187 ? 3.195 24.359 19.078 1 58.16 187 LYS A C 1
ATOM 1409 O O . LYS A 1 187 ? 2.484 25.078 18.391 1 58.16 187 LYS A O 1
ATOM 1414 N N . SER A 1 188 ? 4.594 24.266 19.031 1 60.12 188 SER A N 1
ATOM 1415 C CA . SER A 1 188 ? 5.07 25.516 18.438 1 60.12 188 SER A CA 1
ATOM 1416 C C . SER A 1 188 ? 5.91 25.25 17.188 1 60.12 188 SER A C 1
ATOM 1418 O O . SER A 1 188 ? 6.633 26.125 16.719 1 60.12 188 SER A O 1
ATOM 1420 N N . GLY A 1 189 ? 5.762 24.016 16.609 1 70.81 189 GLY A N 1
ATOM 1421 C CA . GLY A 1 189 ? 6.59 23.781 15.438 1 70.81 189 GLY A CA 1
ATOM 1422 C C . GLY A 1 189 ? 5.949 24.25 14.141 1 70.81 189 GLY A C 1
ATOM 1423 O O . GLY A 1 189 ? 4.816 24.734 14.148 1 70.81 189 GLY A O 1
ATOM 1424 N N . VAL A 1 190 ? 6.836 24.422 13.102 1 75.12 190 VAL A N 1
ATOM 1425 C CA . VAL A 1 190 ? 6.391 24.828 11.773 1 75.12 190 VAL A CA 1
ATOM 1426 C C . VAL A 1 190 ? 6.309 23.609 10.859 1 75.12 190 VAL A C 1
ATOM 1428 O O . VAL A 1 190 ? 7.152 22.719 10.93 1 75.12 190 VAL A O 1
ATOM 1431 N N . GLY A 1 191 ? 5.145 23.656 10.148 1 80.94 191 GLY A N 1
ATOM 1432 C CA . GLY A 1 191 ? 4.965 22.594 9.172 1 80.94 191 GLY A CA 1
ATOM 1433 C C . GLY A 1 191 ? 3.584 21.953 9.227 1 80.94 191 GLY A C 1
ATOM 1434 O O . GLY A 1 191 ? 2.883 22.078 10.234 1 80.94 191 GLY A O 1
ATOM 1435 N N . TRP A 1 192 ? 3.275 21.375 8.164 1 82.31 192 TRP A N 1
ATOM 1436 C CA . TRP A 1 192 ? 1.941 20.812 7.977 1 82.31 192 TRP A CA 1
ATOM 1437 C C . TRP A 1 192 ? 1.614 19.797 9.07 1 82.31 192 TRP A C 1
ATOM 1439 O O . TRP A 1 192 ? 0.483 19.75 9.562 1 82.31 192 TRP A O 1
ATOM 1449 N N . LEU A 1 193 ? 2.58 19.047 9.469 1 81.25 193 LEU A N 1
ATOM 1450 C CA . LEU A 1 193 ? 2.346 18.062 10.523 1 81.25 193 LEU A CA 1
ATOM 1451 C C . LEU A 1 193 ? 1.983 18.75 11.836 1 81.25 193 LEU A C 1
ATOM 1453 O O . LEU A 1 193 ? 1.148 18.25 12.594 1 81.25 193 LEU A O 1
ATOM 1457 N N . PHE A 1 194 ? 2.582 19.859 12.062 1 83.19 194 PHE A N 1
ATOM 1458 C CA . PHE A 1 194 ? 2.301 20.609 13.281 1 83.19 194 PHE A CA 1
ATOM 1459 C C . PHE A 1 194 ? 0.909 21.234 13.227 1 83.19 194 PHE A C 1
ATOM 1461 O O . PHE A 1 194 ? 0.254 21.391 14.258 1 83.19 194 PHE A O 1
ATOM 1468 N N . ALA A 1 195 ? 0.511 21.516 12.023 1 86.38 195 ALA A N 1
ATOM 1469 C CA . ALA A 1 195 ? -0.862 21.984 11.859 1 86.38 195 ALA A CA 1
ATOM 1470 C C . ALA A 1 195 ? -1.863 20.906 12.25 1 86.38 195 ALA A C 1
ATOM 1472 O O . ALA A 1 195 ? -2.898 21.203 12.852 1 86.38 195 ALA A O 1
ATOM 1473 N N . LEU A 1 196 ? -1.533 19.719 11.977 1 85.69 196 LEU A N 1
ATOM 1474 C CA . LEU A 1 196 ? -2.408 18.609 12.312 1 85.69 196 LEU A CA 1
ATOM 1475 C C . LEU A 1 196 ? -2.445 18.391 13.82 1 85.69 196 LEU A C 1
ATOM 1477 O O . LEU A 1 196 ? -3.432 17.875 14.352 1 85.69 196 LEU A O 1
ATOM 1481 N N . ALA A 1 197 ? -1.366 18.734 14.477 1 83.38 197 ALA A N 1
ATOM 1482 C CA . ALA A 1 197 ? -1.283 18.562 15.922 1 83.38 197 ALA A CA 1
ATOM 1483 C C . ALA A 1 197 ? -2.018 19.688 16.656 1 83.38 197 ALA A C 1
ATOM 1485 O O . ALA A 1 197 ? -2.375 19.547 17.828 1 83.38 197 ALA A O 1
ATOM 1486 N N . ASP A 1 198 ? -2.178 20.828 15.984 1 87.56 198 ASP A N 1
ATOM 1487 C CA . ASP A 1 198 ? -2.902 21.969 16.516 1 87.56 198 ASP A CA 1
ATOM 1488 C C . ASP A 1 198 ? -4.41 21.781 16.406 1 87.56 198 ASP A C 1
ATOM 1490 O O . ASP A 1 198 ? -4.934 21.562 15.312 1 87.56 198 ASP A O 1
ATOM 1494 N N . LYS A 1 199 ? -5.09 21.828 17.516 1 88.44 199 LYS A N 1
ATOM 1495 C CA . LYS A 1 199 ? -6.516 21.531 17.562 1 88.44 199 LYS A CA 1
ATOM 1496 C C . LYS A 1 199 ? -7.301 22.391 16.594 1 88.44 199 LYS A C 1
ATOM 1498 O O . LYS A 1 199 ? -8.148 21.891 15.844 1 88.44 199 LYS A O 1
ATOM 1503 N N . GLN A 1 200 ? -7.031 23.609 16.609 1 93.44 200 GLN A N 1
ATOM 1504 C CA . GLN A 1 200 ? -7.766 24.547 15.758 1 93.44 200 GLN A CA 1
ATOM 1505 C C . GLN A 1 200 ? -7.414 24.344 14.289 1 93.44 200 GLN A C 1
ATOM 1507 O O . GLN A 1 200 ? -8.305 24.281 13.43 1 93.44 200 GLN A O 1
ATOM 1512 N N . LEU A 1 201 ? -6.176 24.203 14.023 1 92.31 201 LEU A N 1
ATOM 1513 C CA . LEU A 1 201 ? -5.75 24.062 12.633 1 92.31 201 LEU A CA 1
ATOM 1514 C C . LEU A 1 201 ? -6.156 22.703 12.078 1 92.31 201 LEU A C 1
ATOM 1516 O O . LEU A 1 201 ? -6.504 22.578 10.898 1 92.31 201 LEU A O 1
ATOM 1520 N N . SER A 1 202 ? -6.047 21.734 12.922 1 90.25 202 SER A N 1
ATOM 1521 C CA . SER A 1 202 ? -6.484 20.406 12.484 1 90.25 202 SER A CA 1
ATOM 1522 C C . SER A 1 202 ? -7.957 20.406 12.094 1 90.25 202 SER A C 1
ATOM 1524 O O . SER A 1 202 ? -8.352 19.75 11.133 1 90.25 202 SER A O 1
ATOM 1526 N N . THR A 1 203 ? -8.719 21.109 12.836 1 92.12 203 THR A N 1
ATOM 1527 C CA . THR A 1 203 ? -10.141 21.234 12.523 1 92.12 203 THR A CA 1
ATOM 1528 C C . THR A 1 203 ? -10.344 21.953 11.188 1 92.12 203 THR A C 1
ATOM 1530 O O . THR A 1 203 ? -11.164 21.531 10.375 1 92.12 203 THR A O 1
ATOM 1533 N N . ALA A 1 204 ? -9.633 22.984 11.031 1 94.81 204 ALA A N 1
ATOM 1534 C CA . ALA A 1 204 ? -9.727 23.734 9.781 1 94.81 204 ALA A CA 1
ATOM 1535 C C . ALA A 1 204 ? -9.328 22.844 8.594 1 94.81 204 ALA A C 1
ATOM 1537 O O . ALA A 1 204 ? -10.008 22.844 7.562 1 94.81 204 ALA A O 1
ATOM 1538 N N . LEU A 1 205 ? -8.227 22.156 8.773 1 91.56 205 LEU A N 1
ATOM 1539 C CA . LEU A 1 205 ? -7.773 21.234 7.734 1 91.56 205 LEU A CA 1
ATOM 1540 C C . LEU A 1 205 ? -8.836 20.172 7.441 1 91.56 205 LEU A C 1
ATOM 1542 O O . LEU A 1 205 ? -9.117 19.875 6.277 1 91.56 205 LEU A O 1
ATOM 1546 N N . ALA A 1 206 ? -9.375 19.641 8.453 1 88.88 206 ALA A N 1
ATOM 1547 C CA . ALA A 1 206 ? -10.422 18.641 8.289 1 88.88 206 ALA A CA 1
ATOM 1548 C C . ALA A 1 206 ? -11.609 19.188 7.516 1 88.88 206 ALA A C 1
ATOM 1550 O O . ALA A 1 206 ? -12.164 18.516 6.645 1 88.88 206 ALA A O 1
ATOM 1551 N N . CYS A 1 207 ? -11.984 20.391 7.84 1 91.81 207 CYS A N 1
ATOM 1552 C CA . CYS A 1 207 ? -13.078 21.031 7.133 1 91.81 207 CYS A CA 1
ATOM 1553 C C . CYS A 1 207 ? -12.789 21.125 5.637 1 91.81 207 CYS A C 1
ATOM 1555 O O . CYS A 1 207 ? -13.617 20.719 4.816 1 91.81 207 CYS A O 1
ATOM 1557 N N . MET A 1 208 ? -11.641 21.578 5.32 1 92.94 208 MET A N 1
ATOM 1558 C CA . MET A 1 208 ? -11.25 21.781 3.928 1 92.94 208 MET A CA 1
ATOM 1559 C C . MET A 1 208 ? -11.109 20.438 3.205 1 92.94 208 MET A C 1
ATOM 1561 O O . MET A 1 208 ? -11.469 20.328 2.031 1 92.94 208 MET A O 1
ATOM 1565 N N . HIS A 1 209 ? -10.586 19.453 3.885 1 89.38 209 HIS A N 1
ATOM 1566 C CA . HIS A 1 209 ? -10.344 18.156 3.271 1 89.38 209 HIS A CA 1
ATOM 1567 C C . HIS A 1 209 ? -11.641 17.375 3.107 1 89.38 209 HIS A C 1
ATOM 1569 O O . HIS A 1 209 ? -11.867 16.75 2.066 1 89.38 209 HIS A O 1
ATOM 1575 N N . ASN A 1 210 ? -12.469 17.422 4.051 1 86 210 ASN A N 1
ATOM 1576 C CA . ASN A 1 210 ? -13.695 16.625 4.043 1 86 210 ASN A CA 1
ATOM 1577 C C . ASN A 1 210 ? -14.75 17.219 3.117 1 86 210 ASN A C 1
ATOM 1579 O O . ASN A 1 210 ? -15.602 16.5 2.594 1 86 210 ASN A O 1
ATOM 1583 N N . ASN A 1 211 ? -14.672 18.516 2.994 1 91.56 211 ASN A N 1
ATOM 1584 C CA . ASN A 1 211 ? -15.656 19.219 2.174 1 91.56 211 ASN A CA 1
ATOM 1585 C C . ASN A 1 211 ? -14.992 20.219 1.228 1 91.56 211 ASN A C 1
ATOM 1587 O O . ASN A 1 211 ? -15.273 21.406 1.288 1 91.56 211 ASN A O 1
ATOM 1591 N N . PRO A 1 212 ? -14.266 19.641 0.292 1 93.19 212 PRO A N 1
ATOM 1592 C CA . PRO A 1 212 ? -13.523 20.562 -0.582 1 93.19 212 PRO A CA 1
ATOM 1593 C C . PRO A 1 212 ? -14.43 21.344 -1.521 1 93.19 212 PRO A C 1
ATOM 1595 O O . PRO A 1 212 ? -14.016 22.359 -2.08 1 93.19 212 PRO A O 1
ATOM 1598 N N . GLU A 1 213 ? -15.609 20.891 -1.709 1 94.5 213 GLU A N 1
ATOM 1599 C CA . GLU A 1 213 ? -16.547 21.547 -2.613 1 94.5 213 GLU A CA 1
ATOM 1600 C C . GLU A 1 213 ? -17.203 22.766 -1.958 1 94.5 213 GLU A C 1
ATOM 1602 O O . GLU A 1 213 ? -17.797 23.594 -2.641 1 94.5 213 GLU A O 1
ATOM 1607 N N . GLN A 1 214 ? -17.172 22.859 -0.723 1 94.56 214 GLN A N 1
ATOM 1608 C CA . GLN A 1 214 ? -17.812 23.953 -0.004 1 94.56 214 GLN A CA 1
ATOM 1609 C C . GLN A 1 214 ? -17.125 25.281 -0.298 1 94.56 214 GLN A C 1
ATOM 1611 O O . GLN A 1 214 ? -15.906 25.328 -0.519 1 94.56 214 GLN A O 1
ATOM 1616 N N . ARG A 1 215 ? -17.875 26.375 -0.242 1 93.19 215 ARG A N 1
ATOM 1617 C CA . ARG A 1 215 ? -17.328 27.719 -0.438 1 93.19 215 ARG A CA 1
ATOM 1618 C C . ARG A 1 215 ? -16.719 28.25 0.856 1 93.19 215 ARG A C 1
ATOM 1620 O O . ARG A 1 215 ? -17.219 29.234 1.414 1 93.19 215 ARG A O 1
ATOM 1627 N N . TRP A 1 216 ? -15.68 27.672 1.119 1 95.31 216 TRP A N 1
ATOM 1628 C CA . TRP A 1 216 ? -14.992 28.109 2.33 1 95.31 216 TRP A CA 1
ATOM 1629 C C . TRP A 1 216 ? -14.391 29.484 2.143 1 95.31 216 TRP A C 1
ATOM 1631 O O . TRP A 1 216 ? -13.82 29.797 1.088 1 95.31 216 TRP A O 1
ATOM 1641 N N . THR A 1 217 ? -14.617 30.375 3.131 1 96.06 217 THR A N 1
ATOM 1642 C CA . THR A 1 217 ? -13.945 31.656 3.236 1 96.06 217 THR A CA 1
ATOM 1643 C C . THR A 1 217 ? -13.094 31.719 4.5 1 96.06 217 THR A C 1
ATOM 1645 O O . THR A 1 217 ? -13.234 30.891 5.395 1 96.06 217 THR A O 1
ATOM 1648 N N . LEU A 1 218 ? -12.219 32.688 4.441 1 96.75 218 LEU A N 1
ATOM 1649 C CA . LEU A 1 218 ? -11.406 32.875 5.641 1 96.75 218 LEU A CA 1
ATOM 1650 C C . LEU A 1 218 ? -12.289 33.094 6.867 1 96.75 218 LEU A C 1
ATOM 1652 O O . LEU A 1 218 ? -12.008 32.562 7.938 1 96.75 218 LEU A O 1
ATOM 1656 N N . ASP A 1 219 ? -13.391 33.812 6.695 1 96.62 219 ASP A N 1
ATOM 1657 C CA . ASP A 1 219 ? -14.297 34.125 7.793 1 96.62 219 ASP A CA 1
ATOM 1658 C C . ASP A 1 219 ? -15.008 32.875 8.305 1 96.62 219 ASP A C 1
ATOM 1660 O O . ASP A 1 219 ? -15.094 32.656 9.508 1 96.62 219 ASP A O 1
ATOM 1664 N N . ASN A 1 220 ? -15.508 32.094 7.43 1 96 220 ASN A N 1
ATOM 1665 C CA . ASN A 1 220 ? -16.234 30.906 7.809 1 96 220 ASN A CA 1
ATOM 1666 C C . ASN A 1 220 ? -15.328 29.891 8.492 1 96 220 ASN A C 1
ATOM 1668 O O . ASN A 1 220 ? -15.719 29.25 9.469 1 96 220 ASN A O 1
ATOM 1672 N N . LEU A 1 221 ? -14.148 29.734 7.961 1 96.75 221 LEU A N 1
ATOM 1673 C CA . LEU A 1 221 ? -13.195 28.797 8.562 1 96.75 221 LEU A CA 1
ATOM 1674 C C . LEU A 1 221 ? -12.789 29.266 9.961 1 96.75 221 LEU A C 1
ATOM 1676 O O . LEU A 1 221 ? -12.742 28.469 10.898 1 96.75 221 LEU A O 1
ATOM 1680 N N . ALA A 1 222 ? -12.5 30.547 10.094 1 97.44 222 ALA A N 1
ATOM 1681 C CA . ALA A 1 222 ? -12.109 31.125 11.383 1 97.44 222 ALA A CA 1
ATOM 1682 C C . ALA A 1 222 ? -13.203 30.906 12.43 1 97.44 222 ALA A C 1
ATOM 1684 O O . ALA A 1 222 ? -12.914 30.547 13.57 1 97.44 222 ALA A O 1
ATOM 1685 N N . THR A 1 223 ? -14.438 31.109 12.031 1 96.56 223 THR A N 1
ATOM 1686 C CA . THR A 1 223 ? -15.578 30.922 12.914 1 96.56 223 THR A CA 1
ATOM 1687 C C . THR A 1 223 ? -15.68 29.469 13.359 1 96.56 223 THR A C 1
ATOM 1689 O O . THR A 1 223 ? -15.922 29.188 14.539 1 96.56 223 THR A O 1
ATOM 1692 N N . HIS A 1 224 ? -15.445 28.594 12.469 1 94.56 224 HIS A N 1
ATOM 1693 C CA . HIS A 1 224 ? -15.555 27.172 12.758 1 94.56 224 HIS A CA 1
ATOM 1694 C C . HIS A 1 224 ? -14.516 26.734 13.789 1 94.56 224 HIS A C 1
ATOM 1696 O O . HIS A 1 224 ? -14.75 25.781 14.547 1 94.56 224 HIS A O 1
ATOM 1702 N N 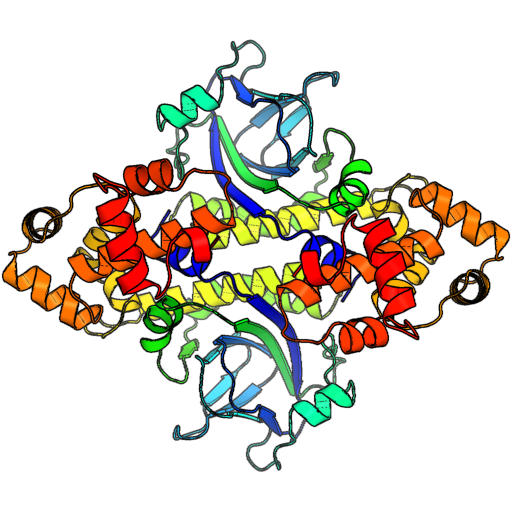. VAL A 1 225 ? -13.414 27.391 13.766 1 95.56 225 VAL A N 1
ATOM 1703 C CA . VAL A 1 225 ? -12.344 26.922 14.641 1 95.56 225 VAL A CA 1
ATOM 1704 C C . VAL A 1 225 ? -12.258 27.812 15.875 1 95.56 225 VAL A C 1
ATOM 1706 O O . VAL A 1 225 ? -11.383 27.641 16.719 1 95.56 225 VAL A O 1
ATOM 1709 N N . GLY A 1 226 ? -13.109 28.812 15.969 1 96.25 226 GLY A N 1
ATOM 1710 C CA . GLY A 1 226 ? -13.211 29.656 17.141 1 96.25 226 GLY A CA 1
ATOM 1711 C C . GLY A 1 226 ? -12.102 30.703 17.234 1 96.25 226 GLY A C 1
ATOM 1712 O O . GLY A 1 226 ? -11.578 30.969 18.312 1 96.25 226 GLY A O 1
ATOM 1713 N N . MET A 1 227 ? -11.688 31.219 16.156 1 96.5 227 MET A N 1
ATOM 1714 C CA . MET A 1 227 ? -10.656 32.25 16.109 1 96.5 227 MET A CA 1
ATOM 1715 C C . MET A 1 227 ? -11.164 33.5 15.344 1 96.5 227 MET A C 1
ATOM 1717 O O . MET A 1 227 ? -12.156 33.406 14.617 1 96.5 227 MET A O 1
ATOM 1721 N N . SER A 1 228 ? -10.469 34.594 15.602 1 97.19 228 SER A N 1
ATOM 1722 C CA . SER A 1 228 ? -10.703 35.719 14.719 1 97.19 228 SER A CA 1
ATOM 1723 C C . SER A 1 228 ? -10.109 35.469 13.336 1 97.19 228 SER A C 1
ATOM 1725 O O . SER A 1 228 ? -9.203 34.656 13.172 1 97.19 228 SER A O 1
ATOM 1727 N N . ARG A 1 229 ? -10.633 36.156 12.391 1 96.5 229 ARG A N 1
ATOM 1728 C CA . ARG A 1 229 ? -10.18 36.031 11.008 1 96.5 229 ARG A CA 1
ATOM 1729 C C . ARG A 1 229 ? -8.68 36.281 10.898 1 96.5 229 ARG A C 1
ATOM 1731 O O . ARG A 1 229 ? -7.953 35.5 10.281 1 96.5 229 ARG A O 1
ATOM 1738 N N . SER A 1 230 ? -8.25 37.375 11.5 1 97 230 SER A N 1
ATOM 1739 C CA . SER A 1 230 ? -6.848 37.781 11.406 1 97 230 SER A CA 1
ATOM 1740 C C . SER A 1 230 ? -5.938 36.812 12.133 1 97 230 SER A C 1
ATOM 1742 O O . SER A 1 230 ? -4.879 36.438 11.617 1 97 230 SER A O 1
ATOM 1744 N N . ALA A 1 231 ? -6.281 36.375 13.312 1 96.94 231 ALA A N 1
ATOM 1745 C CA . ALA A 1 231 ? -5.496 35.406 14.094 1 96.94 231 ALA A CA 1
ATOM 1746 C C . ALA A 1 231 ? -5.398 34.062 13.375 1 96.94 231 ALA A C 1
ATOM 1748 O O . ALA A 1 231 ? -4.332 33.438 13.359 1 96.94 231 ALA A O 1
ATOM 1749 N N . PHE A 1 232 ? -6.559 33.656 12.859 1 97 232 PHE A N 1
ATOM 1750 C CA . PHE A 1 232 ? -6.594 32.406 12.133 1 97 232 PHE A CA 1
ATOM 1751 C C . PHE A 1 232 ? -5.668 32.438 10.922 1 97 232 PHE A C 1
ATOM 1753 O O . PHE A 1 232 ? -4.863 31.547 10.719 1 97 232 PHE A O 1
ATOM 1760 N N . ALA A 1 233 ? -5.75 33.438 10.086 1 96.88 233 ALA A N 1
ATOM 1761 C CA . ALA A 1 233 ? -4.945 33.594 8.883 1 96.88 233 ALA A CA 1
ATOM 1762 C C . ALA A 1 233 ? -3.455 33.531 9.203 1 96.88 233 ALA A C 1
ATOM 1764 O O . ALA A 1 233 ? -2.688 32.844 8.547 1 96.88 233 ALA A O 1
ATOM 1765 N N . ARG A 1 234 ? -3.113 34.281 10.203 1 96.25 234 ARG A N 1
ATOM 1766 C CA . ARG A 1 234 ? -1.71 34.375 10.594 1 96.25 234 ARG A CA 1
ATOM 1767 C C . ARG A 1 234 ? -1.215 33.031 11.125 1 96.25 234 ARG A C 1
ATOM 1769 O O . ARG A 1 234 ? -0.159 32.531 10.711 1 96.25 234 ARG A O 1
ATOM 1776 N N . HIS A 1 235 ? -1.967 32.469 12 1 94.94 235 HIS A N 1
ATOM 1777 C CA . HIS A 1 235 ? -1.593 31.219 12.633 1 94.94 235 HIS A CA 1
ATOM 1778 C C . HIS A 1 235 ? -1.444 30.109 11.594 1 94.94 235 HIS A C 1
ATOM 1780 O O . HIS A 1 235 ? -0.492 29.328 11.648 1 94.94 235 HIS A O 1
ATOM 1786 N N . PHE A 1 236 ? -2.375 30.047 10.703 1 95.44 236 PHE A N 1
ATOM 1787 C CA . PHE A 1 236 ? -2.338 29.047 9.641 1 95.44 236 PHE A CA 1
ATOM 1788 C C . PHE A 1 236 ? -1.121 29.234 8.75 1 95.44 236 PHE A C 1
ATOM 1790 O O . PHE A 1 236 ? -0.37 28.297 8.492 1 95.44 236 PHE A O 1
ATOM 1797 N N . LYS A 1 237 ? -0.933 30.406 8.312 1 94.19 237 LYS A N 1
ATOM 1798 C CA . LYS A 1 237 ? 0.18 30.703 7.414 1 94.19 237 LYS A CA 1
ATOM 1799 C C . LYS A 1 237 ? 1.521 30.438 8.094 1 94.19 237 LYS A C 1
ATOM 1801 O O . LYS A 1 237 ? 2.42 29.859 7.488 1 94.19 237 LYS A O 1
ATOM 1806 N N . ASP A 1 238 ? 1.568 30.859 9.266 1 91.62 238 ASP A N 1
ATOM 1807 C CA . ASP A 1 238 ? 2.814 30.703 10.008 1 91.62 238 ASP A CA 1
ATOM 1808 C C . ASP A 1 238 ? 3.135 29.219 10.211 1 91.62 238 ASP A C 1
ATOM 1810 O O . ASP A 1 238 ? 4.305 28.828 10.258 1 91.62 238 ASP A O 1
ATOM 1814 N N . THR A 1 239 ? 2.143 28.438 10.328 1 88.69 239 THR A N 1
ATOM 1815 C CA . THR A 1 239 ? 2.332 27.016 10.641 1 88.69 239 THR A CA 1
ATOM 1816 C C . THR A 1 239 ? 2.43 26.188 9.359 1 88.69 239 THR A C 1
ATOM 1818 O O . THR A 1 239 ? 3.371 25.422 9.188 1 88.69 239 THR A O 1
ATOM 1821 N N . VAL A 1 240 ? 1.488 26.422 8.461 1 86.94 240 VAL A N 1
ATOM 1822 C CA . VAL A 1 240 ? 1.364 25.578 7.277 1 86.94 240 VAL A CA 1
ATOM 1823 C C . VAL A 1 240 ? 2.26 26.125 6.164 1 86.94 240 VAL A C 1
ATOM 1825 O O . VAL A 1 240 ? 2.693 25.359 5.289 1 86.94 240 VAL A O 1
ATOM 1828 N N . GLY A 1 241 ? 2.508 27.375 6.129 1 87.19 241 GLY A N 1
ATOM 1829 C CA . GLY A 1 241 ? 3.385 27.969 5.137 1 87.19 241 GLY A CA 1
ATOM 1830 C C . GLY A 1 241 ? 2.631 28.625 3.994 1 87.19 241 GLY A C 1
ATOM 1831 O O . GLY A 1 241 ? 3.234 29.281 3.143 1 87.19 241 GLY A O 1
ATOM 1832 N N . SER A 1 242 ? 1.368 28.5 3.979 1 90.19 242 SER A N 1
ATOM 1833 C CA . SER A 1 242 ? 0.53 29.156 2.984 1 90.19 242 SER A CA 1
ATOM 1834 C C . SER A 1 242 ? -0.787 29.625 3.594 1 90.19 242 SER A C 1
ATOM 1836 O O . SER A 1 242 ? -1.187 29.156 4.66 1 90.19 242 SER A O 1
ATOM 1838 N N . ALA A 1 243 ? -1.404 30.531 2.906 1 95.12 243 ALA A N 1
ATOM 1839 C CA . ALA A 1 243 ? -2.701 31.031 3.371 1 95.12 243 ALA A CA 1
ATOM 1840 C C . ALA A 1 243 ? -3.766 29.938 3.258 1 95.12 243 ALA A C 1
ATOM 1842 O O . ALA A 1 243 ? -3.691 29.078 2.379 1 95.12 243 ALA A O 1
ATOM 1843 N N . PRO A 1 244 ? -4.805 30.016 4.062 1 95.38 244 PRO A N 1
ATOM 1844 C CA . PRO A 1 244 ? -5.824 28.969 4.102 1 95.38 244 PRO A CA 1
ATOM 1845 C C . PRO A 1 244 ? -6.496 28.75 2.748 1 95.38 244 PRO A C 1
ATOM 1847 O O . PRO A 1 244 ? -6.629 27.609 2.299 1 95.38 244 PRO A O 1
ATOM 1850 N N . ILE A 1 245 ? -6.844 29.766 2.111 1 95.25 245 ILE A N 1
ATOM 1851 C CA . ILE A 1 245 ? -7.586 29.641 0.862 1 95.25 245 ILE A CA 1
ATOM 1852 C C . ILE A 1 245 ? -6.656 29.141 -0.24 1 95.25 245 ILE A C 1
ATOM 1854 O O . ILE A 1 245 ? -7.078 28.375 -1.114 1 95.25 245 ILE A O 1
ATOM 1858 N N . GLU A 1 246 ? -5.465 29.562 -0.218 1 94.25 246 GLU A N 1
ATOM 1859 C CA . GLU A 1 246 ? -4.469 29.031 -1.14 1 94.25 246 GLU A CA 1
ATOM 1860 C C . GLU A 1 246 ? -4.281 27.531 -0.936 1 94.25 246 GLU A C 1
ATOM 1862 O O . GLU A 1 246 ? -4.211 26.766 -1.905 1 94.25 246 GLU A O 1
ATOM 1867 N N . TYR A 1 247 ? -4.238 27.203 0.307 1 92.56 247 TYR A N 1
ATOM 1868 C CA . TYR A 1 247 ? -4.125 25.781 0.64 1 92.56 247 TYR A CA 1
ATOM 1869 C C . TYR A 1 247 ? -5.305 25 0.081 1 92.56 247 TYR A C 1
ATOM 1871 O O . TYR A 1 247 ? -5.121 23.922 -0.514 1 92.56 247 TYR A O 1
ATOM 1879 N N . LEU A 1 248 ? -6.426 25.484 0.299 1 94.44 248 LEU A N 1
ATOM 1880 C CA . LEU A 1 248 ? -7.641 24.828 -0.172 1 94.44 248 LEU A CA 1
ATOM 1881 C C . LEU A 1 248 ? -7.617 24.672 -1.688 1 94.44 248 LEU A C 1
ATOM 1883 O O . LEU A 1 248 ? -7.969 23.609 -2.211 1 94.44 248 LEU A O 1
ATOM 1887 N N . THR A 1 249 ? -7.246 25.703 -2.332 1 94.19 249 THR A N 1
ATOM 1888 C CA . THR A 1 249 ? -7.164 25.656 -3.787 1 94.19 249 THR A CA 1
ATOM 1889 C C . THR A 1 249 ? -6.211 24.562 -4.238 1 94.19 249 THR A C 1
ATOM 1891 O O . THR A 1 249 ? -6.535 23.781 -5.145 1 94.19 249 THR A O 1
ATOM 1894 N N . HIS A 1 250 ? -5.117 24.531 -3.617 1 90.25 250 HIS A N 1
ATOM 1895 C CA . HIS A 1 250 ? -4.145 23.484 -3.939 1 90.25 250 HIS A CA 1
ATOM 1896 C C . HIS A 1 250 ? -4.723 22.094 -3.703 1 90.25 250 HIS A C 1
ATOM 1898 O O . HIS A 1 250 ? -4.531 21.188 -4.52 1 90.25 250 HIS A O 1
ATOM 1904 N N . TRP A 1 251 ? -5.348 21.922 -2.592 1 89.12 251 TRP A N 1
ATOM 1905 C CA . TRP A 1 251 ? -5.969 20.656 -2.256 1 89.12 251 TRP A CA 1
ATOM 1906 C C . TRP A 1 251 ? -6.992 20.25 -3.314 1 89.12 251 TRP A C 1
ATOM 1908 O O . TRP A 1 251 ? -6.988 19.109 -3.785 1 89.12 251 TRP A O 1
ATOM 1918 N N . ARG A 1 252 ? -7.82 21.156 -3.674 1 93.44 252 ARG A N 1
ATOM 1919 C CA . ARG A 1 252 ? -8.828 20.891 -4.699 1 93.44 252 ARG A CA 1
ATOM 1920 C C . ARG A 1 252 ? -8.172 20.438 -6.004 1 93.44 252 ARG A C 1
ATOM 1922 O O . ARG A 1 252 ? -8.664 19.516 -6.66 1 93.44 252 ARG A O 1
ATOM 1929 N N . MET A 1 253 ? -7.074 21.047 -6.363 1 91.44 253 MET A N 1
ATOM 1930 C CA . MET A 1 253 ? -6.402 20.703 -7.617 1 91.44 253 MET A CA 1
ATOM 1931 C C . MET A 1 253 ? -5.758 19.328 -7.535 1 91.44 253 MET A C 1
ATOM 1933 O O . MET A 1 253 ? -5.699 18.594 -8.531 1 91.44 253 MET A O 1
ATOM 1937 N N . LEU A 1 254 ? -5.305 19.047 -6.367 1 85.44 254 LEU A N 1
ATOM 1938 C CA . LEU A 1 254 ? -4.754 17.703 -6.18 1 85.44 254 LEU A CA 1
ATOM 1939 C C . LEU A 1 254 ? -5.836 16.641 -6.367 1 85.44 254 LEU A C 1
ATOM 1941 O O . LEU A 1 254 ? -5.598 15.617 -7.008 1 85.44 254 LEU A O 1
ATOM 1945 N N . LEU A 1 255 ? -6.93 16.891 -5.793 1 88.19 255 LEU A N 1
ATOM 1946 C CA . LEU A 1 255 ? -8.062 15.977 -5.969 1 88.19 255 LEU A CA 1
ATOM 1947 C C . LEU A 1 255 ? -8.453 15.883 -7.438 1 88.19 255 LEU A C 1
ATOM 1949 O O . LEU A 1 255 ? -8.781 14.797 -7.93 1 88.19 255 LEU A O 1
ATOM 1953 N N . ALA A 1 256 ? -8.414 17.016 -8.039 1 92.31 256 ALA A N 1
ATOM 1954 C CA . ALA A 1 256 ? -8.75 17.047 -9.453 1 92.31 256 ALA A CA 1
ATOM 1955 C C . ALA A 1 256 ? -7.793 16.188 -10.273 1 92.31 256 ALA A C 1
ATOM 1957 O O . ALA A 1 256 ? -8.219 15.438 -11.148 1 92.31 256 ALA A O 1
ATOM 1958 N N . CYS A 1 257 ? -6.539 16.328 -10.023 1 86.56 257 CYS A N 1
ATOM 1959 C CA . CYS A 1 257 ? -5.531 15.539 -10.719 1 86.56 257 CYS A CA 1
ATOM 1960 C C . CYS A 1 257 ? -5.812 14.047 -10.586 1 86.56 257 CYS A C 1
ATOM 1962 O O . CYS A 1 257 ? -5.734 13.305 -11.57 1 86.56 257 CYS A O 1
ATOM 1964 N N . ASP A 1 258 ? -6.059 13.68 -9.438 1 82.5 258 ASP A N 1
ATOM 1965 C CA . ASP A 1 258 ? -6.336 12.273 -9.164 1 82.5 258 ASP A CA 1
ATOM 1966 C C . ASP A 1 258 ? -7.562 11.797 -9.938 1 82.5 258 ASP A C 1
ATOM 1968 O O . ASP A 1 258 ? -7.547 10.711 -10.523 1 82.5 258 ASP A O 1
ATOM 1972 N N . ARG A 1 259 ? -8.57 12.586 -9.914 1 86.75 259 ARG A N 1
ATOM 1973 C CA . ARG A 1 259 ? -9.805 12.211 -10.594 1 86.75 259 ARG A CA 1
ATOM 1974 C C . ARG A 1 259 ? -9.609 12.188 -12.109 1 86.75 259 ARG A C 1
ATOM 1976 O O . ARG A 1 259 ? -10.18 11.352 -12.805 1 86.75 259 ARG A O 1
ATOM 1983 N N . LEU A 1 260 ? -8.891 13.133 -12.594 1 88.06 260 LEU A N 1
ATOM 1984 C CA . LEU A 1 260 ? -8.617 13.203 -14.023 1 88.06 260 LEU A CA 1
ATOM 1985 C C . LEU A 1 260 ? -7.883 11.953 -14.492 1 88.06 260 LEU A C 1
ATOM 1987 O O . LEU A 1 260 ? -8.125 11.461 -15.602 1 88.06 260 LEU A O 1
ATOM 1991 N N . LYS A 1 261 ? -7.023 11.422 -13.648 1 78.38 261 LYS A N 1
ATOM 1992 C CA . LYS A 1 261 ? -6.18 10.297 -14.023 1 78.38 261 LYS A CA 1
ATOM 1993 C C . LYS A 1 261 ? -6.895 8.969 -13.781 1 78.38 261 LYS A C 1
ATOM 1995 O O . LYS A 1 261 ? -6.66 7.992 -14.5 1 78.38 261 LYS A O 1
ATOM 2000 N N . ASN A 1 262 ? -7.816 8.969 -12.883 1 74.31 262 ASN A N 1
ATOM 2001 C CA . ASN A 1 262 ? -8.289 7.672 -12.414 1 74.31 262 ASN A CA 1
ATOM 2002 C C . ASN A 1 262 ? -9.797 7.523 -12.609 1 74.31 262 ASN A C 1
ATOM 2004 O O . ASN A 1 262 ? -10.398 6.566 -12.117 1 74.31 262 ASN A O 1
ATOM 2008 N N . SER A 1 263 ? -10.367 8.461 -13.219 1 77.62 263 SER A N 1
ATOM 2009 C CA . SER A 1 263 ? -11.797 8.352 -13.461 1 77.62 263 SER A CA 1
ATOM 2010 C C . SER A 1 263 ? -12.148 8.781 -14.883 1 77.62 263 SER A C 1
ATOM 2012 O O . SER A 1 263 ? -11.32 9.367 -15.586 1 77.62 263 SER A O 1
ATOM 2014 N N . ALA A 1 264 ? -13.359 8.484 -15.227 1 85.06 264 ALA A N 1
ATOM 2015 C CA . ALA A 1 264 ? -13.859 8.898 -16.531 1 85.06 264 ALA A CA 1
ATOM 2016 C C . ALA A 1 264 ? -14.727 10.148 -16.422 1 85.06 264 ALA A C 1
ATOM 2018 O O . ALA A 1 264 ? -15.461 10.484 -17.344 1 85.06 264 ALA A O 1
ATOM 2019 N N . ASP A 1 265 ? -14.656 10.797 -15.336 1 91.19 265 ASP A N 1
ATOM 2020 C CA . ASP A 1 265 ? -15.477 11.984 -15.133 1 91.19 265 ASP A CA 1
ATOM 2021 C C . ASP A 1 265 ? -15.102 13.094 -16.109 1 91.19 265 ASP A C 1
ATOM 2023 O O . ASP A 1 265 ? -13.922 13.281 -16.422 1 91.19 265 ASP A O 1
ATOM 2027 N N . SER A 1 266 ? -16.141 13.789 -16.5 1 94.75 266 SER A N 1
ATOM 2028 C CA . SER A 1 266 ? -15.859 14.945 -17.344 1 94.75 266 SER A CA 1
ATOM 2029 C C . SER A 1 266 ? -15.211 16.062 -16.531 1 94.75 266 SER A C 1
ATOM 2031 O O . SER A 1 266 ? -15.328 16.109 -15.312 1 94.75 266 SER A O 1
ATOM 2033 N N . ILE A 1 267 ? -14.602 16.922 -17.234 1 95.44 267 ILE A N 1
ATOM 2034 C CA . ILE A 1 267 ? -13.969 18.078 -16.578 1 95.44 267 ILE A CA 1
ATOM 2035 C C . ILE A 1 267 ? -15.031 18.906 -15.867 1 95.44 267 ILE A C 1
ATOM 2037 O O . ILE A 1 267 ? -14.797 19.391 -14.758 1 95.44 267 ILE A O 1
ATOM 2041 N N . ALA A 1 268 ? -16.156 19.047 -16.5 1 95.19 268 ALA A N 1
ATOM 2042 C CA . ALA A 1 268 ? -17.266 19.797 -15.914 1 95.19 268 ALA A CA 1
ATOM 2043 C C . ALA A 1 268 ? -17.719 19.172 -14.594 1 95.19 268 ALA A C 1
ATOM 2045 O O . ALA A 1 268 ? -17.938 19.875 -13.617 1 95.19 268 ALA A O 1
ATOM 2046 N N . ARG A 1 269 ? -17.844 17.906 -14.586 1 95.06 269 ARG A N 1
ATOM 2047 C CA . ARG A 1 269 ? -18.266 17.203 -13.375 1 95.06 269 ARG A CA 1
ATOM 2048 C C . ARG A 1 269 ? -17.219 17.344 -12.266 1 95.06 269 ARG A C 1
ATOM 2050 O O . ARG A 1 269 ? -17.578 17.531 -11.102 1 95.06 269 ARG A O 1
ATOM 2057 N N . ILE A 1 270 ? -15.977 17.234 -12.633 1 96.25 270 ILE A N 1
ATOM 2058 C CA . ILE A 1 270 ? -14.891 17.391 -11.664 1 96.25 270 ILE A CA 1
ATOM 2059 C C . ILE A 1 270 ? -14.914 18.812 -11.094 1 96.25 270 ILE A C 1
ATOM 2061 O O . ILE A 1 270 ? -14.812 19 -9.875 1 96.25 270 ILE A O 1
ATOM 2065 N N . ALA A 1 271 ? -15.086 19.766 -11.93 1 96.38 271 ALA A N 1
ATOM 2066 C CA . ALA A 1 271 ? -15.125 21.156 -11.5 1 96.38 271 ALA A CA 1
ATOM 2067 C C . ALA A 1 271 ? -16.234 21.375 -10.477 1 96.38 271 ALA A C 1
ATOM 2069 O O . ALA A 1 271 ? -15.992 21.953 -9.406 1 96.38 271 ALA A O 1
ATOM 2070 N N . ILE A 1 272 ? -17.375 20.875 -10.734 1 94.12 272 ILE A N 1
ATOM 2071 C CA . ILE A 1 272 ? -18.547 21.047 -9.867 1 94.12 272 ILE A CA 1
ATOM 2072 C C . ILE A 1 272 ? -18.312 20.312 -8.547 1 94.12 272 ILE A C 1
ATOM 2074 O O . ILE A 1 272 ? -18.641 20.828 -7.477 1 94.12 272 ILE A O 1
ATOM 2078 N N . SER A 1 273 ? -17.766 19.203 -8.625 1 94.06 273 SER A N 1
ATOM 2079 C CA . SER A 1 273 ? -17.531 18.391 -7.441 1 94.06 273 SER A CA 1
ATOM 2080 C C . SER A 1 273 ? -16.531 19.062 -6.5 1 94.06 273 SER A C 1
ATOM 2082 O O . SER A 1 273 ? -16.453 18.703 -5.324 1 94.06 273 SER A O 1
ATOM 2084 N N . LEU A 1 274 ? -15.844 20 -7.047 1 95.81 274 LEU A N 1
ATOM 2085 C CA . LEU A 1 274 ? -14.82 20.672 -6.238 1 95.81 274 LEU A CA 1
ATOM 2086 C C . LEU A 1 274 ? -15.227 22.109 -5.926 1 95.81 274 LEU A C 1
ATOM 2088 O O . LEU A 1 274 ? -14.406 22.891 -5.453 1 95.81 274 LEU A O 1
ATOM 2092 N N . GLY A 1 275 ? -16.438 22.422 -6.25 1 94.62 275 GLY A N 1
ATOM 2093 C CA . GLY A 1 275 ? -17.016 23.672 -5.789 1 94.62 275 GLY A CA 1
ATOM 2094 C C . GLY A 1 275 ? -16.859 24.797 -6.785 1 94.62 275 GLY A C 1
ATOM 2095 O O . GLY A 1 275 ? -17.109 25.969 -6.453 1 94.62 275 GLY A O 1
ATOM 2096 N N . TYR A 1 276 ? -16.469 24.5 -7.938 1 96.06 276 TYR A N 1
ATOM 2097 C CA . TYR A 1 276 ? -16.359 25.547 -8.938 1 96.06 276 TYR A CA 1
ATOM 2098 C C . TYR A 1 276 ? -17.672 25.734 -9.695 1 96.06 276 TYR A C 1
ATOM 2100 O O . TYR A 1 276 ? -18.359 24.75 -9.992 1 96.06 276 TYR A O 1
ATOM 2108 N N . GLU A 1 277 ? -17.906 26.891 -10.047 1 92.44 277 GLU A N 1
ATOM 2109 C CA . GLU A 1 277 ? -19.172 27.234 -10.68 1 92.44 277 GLU A CA 1
ATOM 2110 C C . GLU A 1 277 ? -19.094 27.062 -12.195 1 92.44 277 GLU A C 1
ATOM 2112 O O . GLU A 1 277 ? -20.125 26.984 -12.875 1 92.44 277 GLU A O 1
ATOM 2117 N N . SER A 1 278 ? -17.859 27.047 -12.711 1 93.69 278 SER A N 1
ATOM 2118 C CA . SER A 1 278 ? -17.703 26.891 -14.156 1 93.69 278 SER A CA 1
ATOM 2119 C C . SER A 1 278 ? -16.406 26.141 -14.492 1 93.69 278 SER A C 1
ATOM 2121 O O . SER A 1 278 ? -15.453 26.172 -13.719 1 93.69 278 SER A O 1
ATOM 2123 N N . GLU A 1 279 ? -16.422 25.578 -15.664 1 95.06 279 GLU A N 1
ATOM 2124 C CA . GLU A 1 279 ? -15.219 24.922 -16.172 1 95.06 279 GLU A CA 1
ATOM 2125 C C . GLU A 1 279 ? -14.094 25.922 -16.406 1 95.06 279 GLU A C 1
ATOM 2127 O O . GLU A 1 279 ? -12.914 25.594 -16.219 1 95.06 279 GLU A O 1
ATOM 2132 N N . SER A 1 280 ? -14.555 27.094 -16.812 1 95.5 280 SER A N 1
ATOM 2133 C CA . SER A 1 280 ? -13.57 28.125 -17.078 1 95.5 280 SER A CA 1
ATOM 2134 C C . SER A 1 280 ? -12.82 28.531 -15.82 1 95.5 280 SER A C 1
ATOM 2136 O O . SER A 1 280 ? -11.586 28.625 -15.82 1 95.5 280 SER A O 1
ATOM 2138 N N . ALA A 1 281 ? -13.531 28.766 -14.766 1 95.94 281 ALA A N 1
ATOM 2139 C CA . ALA A 1 281 ? -12.922 29.125 -13.484 1 95.94 281 ALA A CA 1
ATOM 2140 C C . ALA A 1 281 ? -12.031 28 -12.969 1 95.94 281 ALA A C 1
ATOM 2142 O O . ALA A 1 281 ? -10.922 28.234 -12.492 1 95.94 281 ALA A O 1
ATOM 2143 N N . PHE A 1 282 ? -12.531 26.828 -13.102 1 97.19 282 PHE A N 1
ATOM 2144 C CA . PHE A 1 282 ? -11.766 25.641 -12.703 1 97.19 282 PHE A CA 1
ATOM 2145 C C . PHE A 1 282 ? -10.492 25.516 -13.531 1 97.19 282 PHE A C 1
ATOM 2147 O O . PHE A 1 282 ? -9.406 25.312 -12.977 1 97.19 282 PHE A O 1
ATOM 2154 N N . GLY A 1 283 ? -10.625 25.609 -14.766 1 96.62 283 GLY A N 1
ATOM 2155 C CA . GLY A 1 283 ? -9.492 25.5 -15.656 1 96.62 283 GLY A CA 1
ATOM 2156 C C . GLY A 1 283 ? -8.398 26.5 -15.359 1 96.62 283 GLY A C 1
ATOM 2157 O O . GLY A 1 283 ? -7.211 26.156 -15.383 1 96.62 283 GLY A O 1
ATOM 2158 N N . LYS A 1 284 ? -8.766 27.734 -15.086 1 96.5 284 LYS A N 1
ATOM 2159 C CA . LYS A 1 284 ? -7.805 28.797 -14.758 1 96.5 284 LYS A CA 1
ATOM 2160 C C . LYS A 1 284 ? -7.043 28.453 -13.484 1 96.5 284 LYS A C 1
ATOM 2162 O O . LYS A 1 284 ? -5.816 28.609 -13.43 1 96.5 284 LYS A O 1
ATOM 2167 N N . ALA A 1 285 ? -7.746 28.062 -12.555 1 96 285 ALA A N 1
ATOM 2168 C CA . ALA A 1 285 ? -7.129 27.703 -11.281 1 96 285 ALA A CA 1
ATOM 2169 C C . ALA A 1 285 ? -6.203 26.5 -11.445 1 96 285 ALA A C 1
ATOM 2171 O O . ALA A 1 285 ? -5.102 26.484 -10.891 1 96 285 ALA A O 1
ATOM 2172 N N . PHE A 1 286 ? -6.68 25.531 -12.148 1 96.44 286 PHE A N 1
ATOM 2173 C CA . PHE A 1 286 ? -5.91 24.328 -12.391 1 96.44 286 PHE A CA 1
ATOM 2174 C C . PHE A 1 286 ? -4.594 24.656 -13.086 1 96.44 286 PHE A C 1
ATOM 2176 O O . PHE A 1 286 ? -3.529 24.203 -12.656 1 96.44 286 PHE A O 1
ATOM 2183 N N . LYS A 1 287 ? -4.656 25.422 -14.055 1 95.56 287 LYS A N 1
ATOM 2184 C CA . LYS A 1 287 ? -3.453 25.797 -14.789 1 95.56 287 LYS A CA 1
ATOM 2185 C C . LYS A 1 287 ? -2.492 26.578 -13.898 1 95.56 287 LYS A C 1
ATOM 2187 O O . LYS A 1 287 ? -1.276 26.391 -13.969 1 95.56 287 LYS A O 1
ATOM 2192 N N . ARG A 1 288 ? -3.006 27.406 -13.195 1 95 288 ARG A N 1
ATOM 2193 C CA . ARG A 1 288 ? -2.189 28.219 -12.289 1 95 288 ARG A CA 1
ATOM 2194 C C . ARG A 1 288 ? -1.441 27.344 -11.297 1 95 288 ARG A C 1
ATOM 2196 O O . ARG A 1 288 ? -0.267 27.578 -11.008 1 95 288 ARG A O 1
ATOM 2203 N N . VAL A 1 289 ? -2.096 26.375 -10.797 1 92.19 289 VAL A N 1
ATOM 2204 C CA . VAL A 1 289 ? -1.553 25.578 -9.703 1 92.19 289 VAL A CA 1
ATOM 2205 C C . VAL A 1 289 ? -0.707 24.438 -10.266 1 92.19 289 VAL A C 1
ATOM 2207 O O . VAL A 1 289 ? 0.381 24.156 -9.758 1 92.19 289 VAL A O 1
ATOM 2210 N N . ILE A 1 290 ? -1.203 23.781 -11.305 1 89.06 290 ILE A N 1
ATOM 2211 C CA . ILE A 1 290 ? -0.596 22.547 -11.797 1 89.06 290 ILE A CA 1
ATOM 2212 C C . ILE A 1 290 ? 0.361 22.875 -12.945 1 89.06 290 ILE A C 1
ATOM 2214 O O . ILE A 1 290 ? 1.315 22.125 -13.188 1 89.06 290 ILE A O 1
ATOM 2218 N N . GLY A 1 291 ? 0.043 23.906 -13.672 1 92.19 291 GLY A N 1
ATOM 2219 C CA . GLY A 1 291 ? 0.964 24.328 -14.711 1 92.19 291 GLY A CA 1
ATOM 2220 C C . GLY A 1 291 ? 0.542 23.891 -16.094 1 92.19 291 GLY A C 1
ATOM 2221 O O . GLY A 1 291 ? 1.186 24.25 -17.094 1 92.19 291 GLY A O 1
ATOM 2222 N N . CYS A 1 292 ? -0.538 23.156 -16.203 1 92.56 292 CYS A N 1
ATOM 2223 C CA . CYS A 1 292 ? -1.109 22.766 -17.484 1 92.56 292 CYS A CA 1
ATOM 2224 C C . CYS A 1 292 ? -2.627 22.656 -17.406 1 92.56 292 CYS A C 1
ATOM 2226 O O . CYS A 1 292 ? -3.197 22.75 -16.312 1 92.56 292 CYS A O 1
ATOM 2228 N N . SER A 1 293 ? -3.23 22.531 -18.531 1 94.75 293 SER A N 1
ATOM 2229 C CA . SER A 1 293 ? -4.688 22.453 -18.547 1 94.75 293 SER A CA 1
ATOM 2230 C C . SER A 1 293 ? -5.168 21.078 -18.062 1 94.75 293 SER A C 1
ATOM 2232 O O . SER A 1 293 ? -4.422 20.109 -18.109 1 94.75 293 SER A O 1
ATOM 2234 N N . PRO A 1 294 ? -6.398 21.031 -17.547 1 93.75 294 PRO A N 1
ATOM 2235 C CA . PRO A 1 294 ? -6.949 19.734 -17.125 1 93.75 294 PRO A CA 1
ATOM 2236 C C . PRO A 1 294 ? -6.918 18.703 -18.25 1 93.75 294 PRO A C 1
ATOM 2238 O O . PRO A 1 294 ? -6.629 17.531 -18 1 93.75 294 PRO A O 1
ATOM 2241 N N . ARG A 1 295 ? -7.176 19.016 -19.469 1 91.06 295 ARG A N 1
ATOM 2242 C CA . ARG A 1 295 ? -7.184 18.094 -20.609 1 91.06 295 ARG A CA 1
ATOM 2243 C C . ARG A 1 295 ? -5.793 17.531 -20.844 1 91.06 295 ARG A C 1
ATOM 2245 O O . ARG A 1 295 ? -5.648 16.344 -21.156 1 91.06 295 ARG A O 1
ATOM 2252 N N . GLN A 1 296 ? -4.84 18.438 -20.688 1 89.25 296 GLN A N 1
ATOM 2253 C CA . GLN A 1 296 ? -3.455 18.031 -20.875 1 89.25 296 GLN A CA 1
ATOM 2254 C C . GLN A 1 296 ? -3.006 17.062 -19.797 1 89.25 296 GLN A C 1
ATOM 2256 O O . GLN A 1 296 ? -2.141 16.219 -20.031 1 89.25 296 GLN A O 1
ATOM 2261 N N . HIS A 1 297 ? -3.578 17.297 -18.672 1 87.5 297 HIS A N 1
ATOM 2262 C CA . HIS A 1 297 ? -3.166 16.484 -17.531 1 87.5 297 HIS A CA 1
ATOM 2263 C C . HIS A 1 297 ? -3.73 15.07 -17.641 1 87.5 297 HIS A C 1
ATOM 2265 O O . HIS A 1 297 ? -3.189 14.133 -17.047 1 87.5 297 HIS A O 1
ATOM 2271 N N . ARG A 1 298 ? -4.844 14.891 -18.297 1 82.38 298 ARG A N 1
ATOM 2272 C CA . ARG A 1 298 ? -5.484 13.586 -18.438 1 82.38 298 ARG A CA 1
ATOM 2273 C C . ARG A 1 298 ? -4.625 12.641 -19.266 1 82.38 298 ARG A C 1
ATOM 2275 O O . ARG A 1 298 ? -4.176 13 -20.359 1 82.38 298 ARG A O 1
ATOM 2282 N N . MET B 1 1 ? 12.375 -10.844 -6 1 68.5 1 MET B N 1
ATOM 2283 C CA . MET B 1 1 ? 11.016 -10.789 -5.461 1 68.5 1 MET B CA 1
ATOM 2284 C C . MET B 1 1 ? 10.219 -12.023 -5.879 1 68.5 1 MET B C 1
ATOM 2286 O O . MET B 1 1 ? 10.422 -12.555 -6.969 1 68.5 1 MET B O 1
ATOM 2290 N N . ASP B 1 2 ? 9.508 -12.5 -4.91 1 77.38 2 ASP B N 1
ATOM 2291 C CA . ASP B 1 2 ? 8.75 -13.711 -5.203 1 77.38 2 ASP B CA 1
ATOM 2292 C C . ASP B 1 2 ? 7.609 -13.43 -6.172 1 77.38 2 ASP B C 1
ATOM 2294 O O . ASP B 1 2 ? 7.121 -12.297 -6.254 1 77.38 2 ASP B O 1
ATOM 2298 N N . PRO B 1 3 ? 7.191 -14.43 -6.902 1 74.62 3 PRO B N 1
ATOM 2299 C CA . PRO B 1 3 ? 6.23 -14.258 -7.992 1 74.62 3 PRO B CA 1
ATOM 2300 C C . PRO B 1 3 ? 4.91 -13.656 -7.527 1 74.62 3 PRO B C 1
ATOM 2302 O O . PRO B 1 3 ? 4.32 -12.836 -8.234 1 74.62 3 PRO B O 1
ATOM 2305 N N . LEU B 1 4 ? 4.406 -14.039 -6.41 1 75.44 4 LEU B N 1
ATOM 2306 C CA . LEU B 1 4 ? 3.137 -13.492 -5.945 1 75.44 4 LEU B CA 1
ATOM 2307 C C . LEU B 1 4 ? 3.254 -11.992 -5.695 1 75.44 4 LEU B C 1
ATOM 2309 O O . LEU B 1 4 ? 2.371 -11.227 -6.086 1 75.44 4 LEU B O 1
ATOM 2313 N N . SER B 1 5 ? 4.336 -11.586 -5.098 1 76.56 5 SER B N 1
ATOM 2314 C CA . SER B 1 5 ? 4.578 -10.164 -4.859 1 76.56 5 SER B CA 1
ATOM 2315 C C . SER B 1 5 ? 4.684 -9.398 -6.172 1 76.56 5 SER B C 1
ATOM 2317 O O . SER B 1 5 ? 4.137 -8.305 -6.301 1 76.56 5 SER B O 1
ATOM 2319 N N . GLU B 1 6 ? 5.375 -9.984 -7.02 1 75.56 6 GLU B N 1
ATOM 2320 C CA . GLU B 1 6 ? 5.578 -9.312 -8.297 1 75.56 6 GLU B CA 1
ATOM 2321 C C . GLU B 1 6 ? 4.262 -9.141 -9.047 1 75.56 6 GLU B C 1
ATOM 2323 O O . GLU B 1 6 ? 3.975 -8.062 -9.57 1 75.56 6 GLU B O 1
ATOM 2328 N N . LEU B 1 7 ? 3.525 -10.219 -9.039 1 72.31 7 LEU B N 1
ATOM 2329 C CA . LEU B 1 7 ? 2.254 -10.188 -9.758 1 72.31 7 LEU B CA 1
ATOM 2330 C C . LEU B 1 7 ? 1.289 -9.203 -9.102 1 72.31 7 LEU B C 1
ATOM 2332 O O . LEU B 1 7 ? 0.738 -8.328 -9.773 1 72.31 7 LEU B O 1
ATOM 2336 N N . LEU B 1 8 ? 1.112 -9.281 -7.816 1 71.81 8 LEU B N 1
ATOM 2337 C CA . LEU B 1 8 ? 0.183 -8.414 -7.102 1 71.81 8 LEU B CA 1
ATOM 2338 C C . LEU B 1 8 ? 0.661 -6.965 -7.129 1 71.81 8 LEU B C 1
ATOM 2340 O O . LEU B 1 8 ? -0.153 -6.039 -7.16 1 71.81 8 LEU B O 1
ATOM 2344 N N . GLY B 1 9 ? 1.965 -6.797 -7.105 1 70.81 9 GLY B N 1
ATOM 2345 C CA . GLY B 1 9 ? 2.523 -5.457 -7.172 1 70.81 9 GLY B CA 1
ATOM 2346 C C . GLY B 1 9 ? 2.209 -4.742 -8.477 1 70.81 9 GLY B C 1
ATOM 2347 O O . GLY B 1 9 ? 2.033 -3.521 -8.492 1 70.81 9 GLY B O 1
ATOM 2348 N N . LEU B 1 10 ? 2.102 -5.496 -9.5 1 63.28 10 LEU B N 1
ATOM 2349 C CA . LEU B 1 10 ? 1.834 -4.934 -10.82 1 63.28 10 LEU B CA 1
ATOM 2350 C C . LEU B 1 10 ? 0.343 -4.672 -11.008 1 63.28 10 LEU B C 1
ATOM 2352 O O . LEU B 1 10 ? -0.048 -3.832 -11.82 1 63.28 10 LEU B O 1
ATOM 2356 N N . LEU B 1 11 ? -0.461 -5.539 -10.25 1 62.16 11 LEU B N 1
ATOM 2357 C CA . LEU B 1 11 ? -1.902 -5.359 -10.391 1 62.16 11 LEU B CA 1
ATOM 2358 C C . LEU B 1 11 ? -2.369 -4.105 -9.656 1 62.16 11 LEU B C 1
ATOM 2360 O O . LEU B 1 11 ? -3.473 -3.615 -9.898 1 62.16 11 LEU B O 1
ATOM 2364 N N . LYS B 1 12 ? -1.493 -3.236 -9.008 1 58.72 12 LYS B N 1
ATOM 2365 C CA . LYS B 1 12 ? -1.724 -1.96 -8.336 1 58.72 12 LYS B CA 1
ATOM 2366 C C . LYS B 1 12 ? -3.203 -1.77 -8.016 1 58.72 12 LYS B C 1
ATOM 2368 O O . LYS B 1 12 ? -3.975 -1.308 -8.852 1 58.72 12 LYS B O 1
ATOM 2373 N N . PRO B 1 13 ? -3.621 -2.168 -6.859 1 57.31 13 PRO B N 1
ATOM 2374 C CA . PRO B 1 13 ? -5.035 -1.924 -6.566 1 57.31 13 PRO B CA 1
ATOM 2375 C C . PRO B 1 13 ? -5.445 -0.471 -6.797 1 57.31 13 PRO B C 1
ATOM 2377 O O . PRO B 1 13 ? -4.766 0.447 -6.332 1 57.31 13 PRO B O 1
ATOM 2380 N N . GLN B 1 14 ? -6.164 -0.144 -7.883 1 58.03 14 GLN B N 1
ATOM 2381 C CA . GLN B 1 14 ? -6.594 1.198 -8.258 1 58.03 14 GLN B CA 1
ATOM 2382 C C . GLN B 1 14 ? -7.512 1.803 -7.199 1 58.03 14 GLN B C 1
ATOM 2384 O O . GLN B 1 14 ? -7.465 3.008 -6.945 1 58.03 14 GLN B O 1
ATOM 2389 N N . SER B 1 15 ? -8.422 1.075 -6.84 1 58.56 15 SER B N 1
ATOM 2390 C CA . SER B 1 15 ? -9.336 1.603 -5.832 1 58.56 15 SER B CA 1
ATOM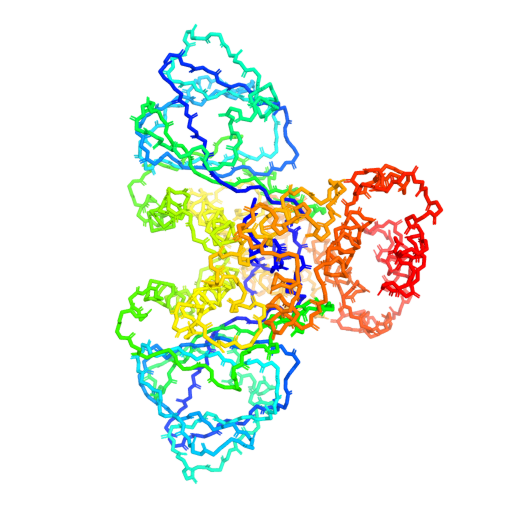 2391 C C . SER B 1 15 ? -9.422 0.67 -4.625 1 58.56 15 SER B C 1
ATOM 2393 O O . SER B 1 15 ? -9.586 -0.542 -4.785 1 58.56 15 SER B O 1
ATOM 2395 N N . TYR B 1 16 ? -8.93 1.271 -3.561 1 65.75 16 TYR B N 1
ATOM 2396 C CA . TYR B 1 16 ? -8.961 0.496 -2.324 1 65.75 16 TYR B CA 1
ATOM 2397 C C . TYR B 1 16 ? -9.867 1.158 -1.291 1 65.75 16 TYR B C 1
ATOM 2399 O O . TYR B 1 16 ? -9.82 2.377 -1.112 1 65.75 16 TYR B O 1
ATOM 2407 N N . ALA B 1 17 ? -10.992 0.495 -0.965 1 77 17 ALA B N 1
ATOM 2408 C CA . ALA B 1 17 ? -11.75 0.899 0.216 1 77 17 ALA B CA 1
ATOM 2409 C C . ALA B 1 17 ? -11.477 -0.036 1.39 1 77 17 ALA B C 1
ATOM 2411 O O . ALA B 1 17 ? -11.344 -1.249 1.209 1 77 17 ALA B O 1
ATOM 2412 N N . SER B 1 18 ? -11.133 0.522 2.498 1 80.88 18 SER B N 1
ATOM 2413 C CA . SER B 1 18 ? -10.93 -0.265 3.711 1 80.88 18 SER B CA 1
ATOM 2414 C C . SER B 1 18 ? -11.648 0.358 4.902 1 80.88 18 SER B C 1
ATOM 2416 O O . SER B 1 18 ? -11.875 1.569 4.934 1 80.88 18 SER B O 1
ATOM 2418 N N . GLY B 1 19 ? -12.125 -0.457 5.758 1 85.69 19 GLY B N 1
ATOM 2419 C CA . GLY B 1 19 ? -12.781 0.048 6.953 1 85.69 19 GLY B CA 1
ATOM 2420 C C . GLY B 1 19 ? -13.617 -1.001 7.66 1 85.69 19 GLY B C 1
ATOM 2421 O O . GLY B 1 19 ? -13.344 -2.199 7.551 1 85.69 19 GLY B O 1
ATOM 2422 N N . GLY B 1 20 ? -14.477 -0.405 8.461 1 85.56 20 GLY B N 1
ATOM 2423 C CA . GLY B 1 20 ? -15.344 -1.267 9.25 1 85.56 20 GLY B CA 1
ATOM 2424 C C . GLY B 1 20 ? -16.781 -1.235 8.797 1 85.56 20 GLY B C 1
ATOM 2425 O O . GLY B 1 20 ? -17.234 -0.246 8.219 1 85.56 20 GLY B O 1
ATOM 2426 N N . VAL B 1 21 ? -17.484 -2.312 9 1 86.5 21 VAL B N 1
ATOM 2427 C CA . VAL B 1 21 ? -18.906 -2.445 8.742 1 86.5 21 VAL B CA 1
ATOM 2428 C C . VAL B 1 21 ? -19.609 -2.979 9.992 1 86.5 21 VAL B C 1
ATOM 2430 O O . VAL B 1 21 ? -19.312 -4.086 10.445 1 86.5 21 VAL B O 1
ATOM 2433 N N . ALA B 1 22 ? -20.453 -2.172 10.484 1 88.25 22 ALA B N 1
ATOM 2434 C CA . ALA B 1 22 ? -21.266 -2.584 11.633 1 88.25 22 ALA B CA 1
ATOM 2435 C C . ALA B 1 22 ? -22.656 -3.021 11.188 1 88.25 22 ALA B C 1
ATOM 2437 O O . ALA B 1 22 ? -23.359 -2.283 10.492 1 88.25 22 ALA B O 1
ATOM 2438 N N . ILE B 1 23 ? -23.016 -4.191 11.531 1 89.88 23 ILE B N 1
ATOM 2439 C CA . ILE B 1 23 ? -24.328 -4.73 11.203 1 89.88 23 ILE B CA 1
ATOM 2440 C C . ILE B 1 23 ? -25.156 -4.875 12.484 1 89.88 23 ILE B C 1
ATOM 2442 O O . ILE B 1 23 ? -24.734 -5.543 13.43 1 89.88 23 ILE B O 1
ATOM 2446 N N . GLY B 1 24 ? -26.281 -4.211 12.469 1 89 24 GLY B N 1
ATOM 2447 C CA . GLY B 1 24 ? -27.141 -4.227 13.648 1 89 24 GLY B CA 1
ATOM 2448 C C . GLY B 1 24 ? -27.875 -5.543 13.836 1 89 24 GLY B C 1
ATOM 2449 O O . GLY B 1 24 ? -27.641 -6.5 13.086 1 89 24 GLY B O 1
ATOM 2450 N N . ARG B 1 25 ? -28.703 -5.645 14.961 1 89.06 25 ARG B N 1
ATOM 2451 C CA . ARG B 1 25 ? -29.547 -6.809 15.234 1 89.06 25 ARG B CA 1
ATOM 2452 C C . ARG B 1 25 ? -30.641 -6.965 14.188 1 89.06 25 ARG B C 1
ATOM 2454 O O . ARG B 1 25 ? -31.219 -5.973 13.734 1 89.06 25 ARG B O 1
ATOM 2461 N N . GLU B 1 26 ? -30.891 -8.227 13.836 1 91.62 26 GLU B N 1
ATOM 2462 C CA . GLU B 1 26 ? -31.969 -8.57 12.914 1 91.62 26 GLU B CA 1
ATOM 2463 C C . GLU B 1 26 ? -31.859 -7.77 11.617 1 91.62 26 GLU B C 1
ATOM 2465 O O . GLU B 1 26 ? -32.844 -7.199 11.156 1 91.62 26 GLU B O 1
ATOM 2470 N N . MET B 1 27 ? -30.656 -7.742 11.125 1 92.06 27 MET B N 1
ATOM 2471 C CA . MET B 1 27 ? -30.406 -6.945 9.93 1 92.06 27 MET B CA 1
ATOM 2472 C C . MET B 1 27 ? -29.75 -7.785 8.836 1 92.06 27 MET B C 1
ATOM 2474 O O . MET B 1 27 ? -29.125 -8.805 9.125 1 92.06 27 MET B O 1
ATOM 2478 N N . ALA B 1 28 ? -30.031 -7.348 7.605 1 94.75 28 ALA B N 1
ATOM 2479 C CA . ALA B 1 28 ? -29.375 -7.902 6.426 1 94.75 28 ALA B CA 1
ATOM 2480 C C . ALA B 1 28 ? -29.016 -6.805 5.434 1 94.75 28 ALA B C 1
ATOM 2482 O O . ALA B 1 28 ? -29.812 -5.902 5.176 1 94.75 28 ALA B O 1
ATOM 2483 N N . ILE B 1 29 ? -27.797 -6.871 5.016 1 93.5 29 ILE B N 1
ATOM 2484 C CA . ILE B 1 29 ? -27.328 -5.891 4.047 1 93.5 29 ILE B CA 1
ATOM 2485 C C . ILE B 1 29 ? -26.938 -6.594 2.744 1 93.5 29 ILE B C 1
ATOM 2487 O O . ILE B 1 29 ? -26.25 -7.617 2.764 1 93.5 29 ILE B O 1
ATOM 2491 N N . GLN B 1 30 ? -27.438 -6.031 1.625 1 95 30 GLN B N 1
ATOM 2492 C CA . GLN B 1 30 ? -27.125 -6.602 0.316 1 95 30 GLN B CA 1
ATOM 2493 C C . GLN B 1 30 ? -26.141 -5.711 -0.449 1 95 30 GLN B C 1
ATOM 2495 O O . GLN B 1 30 ? -26.359 -4.504 -0.578 1 95 30 GLN B O 1
ATOM 2500 N N . TRP B 1 31 ? -25.047 -6.27 -0.839 1 93.44 31 TRP B N 1
ATOM 2501 C CA . TRP B 1 31 ? -24.109 -5.621 -1.743 1 93.44 31 TRP B CA 1
ATOM 2502 C C . TRP B 1 31 ? -24.328 -6.078 -3.182 1 93.44 31 TRP B C 1
ATOM 2504 O O . TRP B 1 31 ? -24.641 -7.246 -3.426 1 93.44 31 TRP B O 1
ATOM 2514 N N . PRO B 1 32 ? -24.172 -5.199 -4.121 1 93.12 32 PRO B N 1
ATOM 2515 C CA . PRO B 1 32 ? -24.344 -5.57 -5.527 1 93.12 32 PRO B CA 1
ATOM 2516 C C . PRO B 1 32 ? -23.156 -6.359 -6.078 1 93.12 32 PRO B C 1
ATOM 2518 O O . PRO B 1 32 ? -22.188 -6.598 -5.359 1 93.12 32 PRO B O 1
ATOM 2521 N N . GLU B 1 33 ? -23.359 -6.766 -7.344 1 92.88 33 GLU B N 1
ATOM 2522 C CA . GLU B 1 33 ? -22.203 -7.332 -8.047 1 92.88 33 GLU B CA 1
ATOM 2523 C C . GLU B 1 33 ? -20.984 -6.418 -7.941 1 92.88 33 GLU B C 1
ATOM 2525 O O . GLU B 1 33 ? -21.125 -5.195 -7.98 1 92.88 33 GLU B O 1
ATOM 2530 N N . HIS B 1 34 ? -19.844 -7.031 -7.789 1 86.5 34 HIS B N 1
ATOM 2531 C CA . HIS B 1 34 ? -18.641 -6.223 -7.539 1 86.5 34 HIS B CA 1
ATOM 2532 C C . HIS B 1 34 ? -17.469 -6.691 -8.391 1 86.5 34 HIS B C 1
ATOM 2534 O O . HIS B 1 34 ? -17.312 -7.891 -8.633 1 86.5 34 HIS B O 1
ATOM 2540 N N . ALA B 1 35 ? -16.547 -5.801 -8.992 1 80.06 35 ALA B N 1
ATOM 2541 C CA . ALA B 1 35 ? -15.438 -6.082 -9.898 1 80.06 35 ALA B CA 1
ATOM 2542 C C . ALA B 1 35 ? -14.141 -6.285 -9.125 1 80.06 35 ALA B C 1
ATOM 2544 O O . ALA B 1 35 ? -13.148 -6.766 -9.68 1 80.06 35 ALA B O 1
ATOM 2545 N N . GLY B 1 36 ? -14.109 -6.238 -7.91 1 85.19 36 GLY B N 1
ATOM 2546 C CA . GLY B 1 36 ? -12.891 -6.352 -7.117 1 85.19 36 GLY B CA 1
ATOM 2547 C C . GLY B 1 36 ? -12.93 -7.496 -6.121 1 85.19 36 GLY B C 1
ATOM 2548 O O . GLY B 1 36 ? -13.844 -8.32 -6.152 1 85.19 36 GLY B O 1
ATOM 2549 N N . ILE B 1 37 ? -11.805 -7.645 -5.461 1 88.56 37 ILE B N 1
ATOM 2550 C CA . ILE B 1 37 ? -11.711 -8.672 -4.43 1 88.56 37 ILE B CA 1
ATOM 2551 C C . ILE B 1 37 ? -12.016 -8.062 -3.062 1 88.56 37 ILE B C 1
ATOM 2553 O O . ILE B 1 37 ? -11.562 -6.957 -2.758 1 88.56 37 ILE B O 1
ATOM 2557 N N . LYS B 1 38 ? -12.875 -8.695 -2.297 1 92.06 38 LYS B N 1
ATOM 2558 C CA . LYS B 1 38 ? -13.203 -8.266 -0.941 1 92.06 38 LYS B CA 1
ATOM 2559 C C . LYS B 1 38 ? -12.602 -9.203 0.096 1 92.06 38 LYS B C 1
ATOM 2561 O O . LYS B 1 38 ? -12.633 -10.43 -0.069 1 92.06 38 LYS B O 1
ATOM 2566 N N . CYS B 1 39 ? -11.953 -8.688 1.02 1 91.62 39 CYS B N 1
ATOM 2567 C CA . CYS B 1 39 ? -11.383 -9.445 2.133 1 91.62 39 CYS B CA 1
ATOM 2568 C C . CYS B 1 39 ? -11.773 -8.82 3.469 1 91.62 39 CYS B C 1
ATOM 2570 O O . CYS B 1 39 ? -11.352 -7.707 3.783 1 91.62 39 CYS B O 1
ATOM 2572 N N . TYR B 1 40 ? -12.586 -9.555 4.258 1 93.31 40 TYR B N 1
ATOM 2573 C CA . TYR B 1 40 ? -13.07 -9.039 5.531 1 93.31 40 TYR B CA 1
ATOM 2574 C C . TYR B 1 40 ? -12.977 -10.094 6.625 1 93.31 40 TYR B C 1
ATOM 2576 O O . TYR B 1 40 ? -12.93 -11.289 6.34 1 93.31 40 TYR B O 1
ATOM 2584 N N . ALA B 1 41 ? -12.945 -9.609 7.797 1 92.81 41 ALA B N 1
ATOM 2585 C CA . ALA B 1 41 ? -12.922 -10.469 8.984 1 92.81 41 ALA B CA 1
ATOM 2586 C C . ALA B 1 41 ? -13.945 -10 10.008 1 92.81 41 ALA B C 1
ATOM 2588 O O . ALA B 1 41 ? -14.211 -8.797 10.141 1 92.81 41 ALA B O 1
ATOM 2589 N N . VAL B 1 42 ? -14.461 -10.945 10.766 1 93.81 42 VAL B N 1
ATOM 2590 C CA . VAL B 1 42 ? -15.398 -10.648 11.852 1 93.81 42 VAL B CA 1
ATOM 2591 C C . VAL B 1 42 ? -14.625 -10.32 13.125 1 93.81 42 VAL B C 1
ATOM 2593 O O . VAL B 1 42 ? -13.898 -11.172 13.656 1 93.81 42 VAL B O 1
ATOM 2596 N N . VAL B 1 43 ? -14.766 -9.117 13.555 1 91.44 43 VAL B N 1
ATOM 2597 C CA . VAL B 1 43 ? -14.078 -8.688 14.766 1 91.44 43 VAL B CA 1
ATOM 2598 C C . VAL B 1 43 ? -14.867 -9.133 16 1 91.44 43 VAL B C 1
ATOM 2600 O O . VAL B 1 43 ? -14.297 -9.656 16.953 1 91.44 43 VAL B O 1
ATOM 2603 N N . SER B 1 44 ? -16.109 -8.93 15.984 1 92.31 44 SER B N 1
ATOM 2604 C CA . SER B 1 44 ? -17 -9.305 17.078 1 92.31 44 SER B CA 1
ATOM 2605 C C . SER B 1 44 ? -18.375 -9.734 16.562 1 92.31 44 SER B C 1
ATOM 2607 O O . SER B 1 44 ? -18.812 -9.289 15.492 1 92.31 44 SER B O 1
ATOM 2609 N N . GLY B 1 45 ? -19.016 -10.641 17.359 1 93.88 45 GLY B N 1
ATOM 2610 C CA . GLY B 1 45 ? -20.328 -11.141 16.969 1 93.88 45 GLY B CA 1
ATOM 2611 C C . GLY B 1 45 ? -20.25 -12.242 15.922 1 93.88 45 GLY B C 1
ATOM 2612 O O . GLY B 1 45 ? -19.281 -13 15.883 1 93.88 45 GLY B O 1
ATOM 2613 N N . HIS B 1 46 ? -21.391 -12.406 15.273 1 95.31 46 HIS B N 1
ATOM 2614 C CA . HIS B 1 46 ? -21.5 -13.398 14.203 1 95.31 46 HIS B CA 1
ATOM 2615 C C . HIS B 1 46 ? -22.5 -12.961 13.141 1 95.31 46 HIS B C 1
ATOM 2617 O O . HIS B 1 46 ? -23.344 -12.109 13.398 1 95.31 46 HIS B O 1
ATOM 2623 N N . CYS B 1 47 ? -22.297 -13.477 12.016 1 96.38 47 CYS B N 1
ATOM 2624 C CA . CYS B 1 47 ? -23.203 -13.195 10.906 1 96.38 47 CYS B CA 1
ATOM 2625 C C . CYS B 1 47 ? -23.172 -14.32 9.875 1 96.38 47 CYS B C 1
ATOM 2627 O O . CYS B 1 47 ? -22.453 -15.312 10.055 1 96.38 47 CYS B O 1
ATOM 2629 N N . TRP B 1 48 ? -24.062 -14.219 8.938 1 97 48 TRP B N 1
ATOM 2630 C CA . TRP B 1 48 ? -24.109 -15.148 7.816 1 97 48 TRP B CA 1
ATOM 2631 C C . TRP B 1 48 ? -23.797 -14.438 6.504 1 97 48 TRP B C 1
ATOM 2633 O O . TRP B 1 48 ? -24.234 -13.312 6.277 1 97 48 TRP B O 1
ATOM 2643 N N . LEU B 1 49 ? -23.016 -15.078 5.684 1 97.06 49 LEU B N 1
ATOM 2644 C CA . LEU B 1 49 ? -22.688 -14.609 4.34 1 97.06 49 LEU B CA 1
ATOM 2645 C C . LEU B 1 49 ? -23.391 -15.461 3.287 1 97.0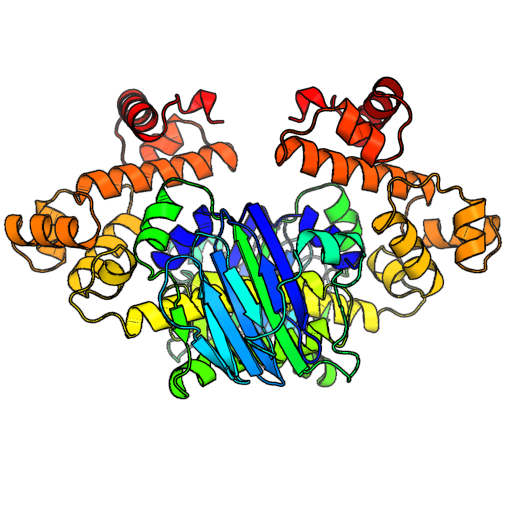6 49 LEU B C 1
ATOM 2647 O O . LEU B 1 49 ? -23.234 -16.688 3.264 1 97.06 49 LEU B O 1
ATOM 2651 N N . SER B 1 50 ? -24.219 -14.891 2.467 1 96.31 50 SER B N 1
ATOM 2652 C CA . SER B 1 50 ? -24.875 -15.562 1.35 1 96.31 50 SER B CA 1
ATOM 2653 C C . SER B 1 50 ? -24.5 -14.922 0.019 1 96.31 50 SER B C 1
ATOM 2655 O O . SER B 1 50 ? -24.656 -13.719 -0.169 1 96.31 50 SER B O 1
ATOM 2657 N N . VAL B 1 51 ? -23.984 -15.695 -0.847 1 95.44 51 VAL B N 1
ATOM 2658 C CA . VAL B 1 51 ? -23.594 -15.219 -2.17 1 95.44 51 VAL B CA 1
ATOM 2659 C C . VAL B 1 51 ? -24.578 -15.742 -3.215 1 95.44 51 VAL B C 1
ATOM 2661 O O . VAL B 1 51 ? -24.938 -16.922 -3.205 1 95.44 51 VAL B O 1
ATOM 2664 N N . GLU B 1 52 ? -25 -14.828 -4.078 1 93.88 52 GLU B N 1
ATOM 2665 C CA . GLU B 1 52 ? -25.938 -15.211 -5.117 1 93.88 52 GLU B CA 1
ATOM 2666 C C . GLU B 1 52 ? -25.391 -16.359 -5.973 1 93.88 52 GLU B C 1
ATOM 2668 O O . GLU B 1 52 ? -24.25 -16.297 -6.434 1 93.88 52 GLU B O 1
ATOM 2673 N N . GLY B 1 53 ? -26.188 -17.375 -6.141 1 90.94 53 GLY B N 1
ATOM 2674 C CA . GLY B 1 53 ? -25.797 -18.5 -6.988 1 90.94 53 GLY B CA 1
ATOM 2675 C C . GLY B 1 53 ? -25.062 -19.594 -6.234 1 90.94 53 GLY B C 1
ATOM 2676 O O . GLY B 1 53 ? -24.766 -20.641 -6.793 1 90.94 53 GLY B O 1
ATOM 2677 N N . ILE B 1 54 ? -24.656 -19.25 -5.082 1 88.62 54 ILE B N 1
ATOM 2678 C CA . ILE B 1 54 ? -23.969 -20.234 -4.262 1 88.62 54 ILE B CA 1
ATOM 2679 C C . ILE B 1 54 ? -24.922 -20.75 -3.176 1 88.62 54 ILE B C 1
ATOM 2681 O O . ILE B 1 54 ? -25.578 -19.969 -2.492 1 88.62 54 ILE B O 1
ATOM 2685 N N . GLU B 1 55 ? -24.953 -22 -3.115 1 84.38 55 GLU B N 1
ATOM 2686 C CA . GLU B 1 55 ? -25.891 -22.609 -2.176 1 84.38 55 GLU B CA 1
ATOM 2687 C C . GLU B 1 55 ? -25.344 -22.578 -0.75 1 84.38 55 GLU B C 1
ATOM 2689 O O . GLU B 1 55 ? -24.172 -22.844 -0.522 1 84.38 55 GLU B O 1
ATOM 2694 N N . GLY B 1 56 ? -26.281 -22.234 0.195 1 85.75 56 GLY B N 1
ATOM 2695 C CA . GLY B 1 56 ? -26.031 -22.359 1.622 1 85.75 56 GLY B CA 1
ATOM 2696 C C . GLY B 1 56 ? -25.312 -21.156 2.207 1 85.75 56 GLY B C 1
ATOM 2697 O O . GLY B 1 56 ? -24.172 -20.859 1.817 1 85.75 56 GLY B O 1
ATOM 2698 N N . PRO B 1 57 ? -25.953 -20.438 3.137 1 93.25 57 PRO B N 1
ATOM 2699 C CA . PRO B 1 57 ? -25.25 -19.344 3.846 1 93.25 57 PRO B CA 1
ATOM 2700 C C . PRO B 1 57 ? -24.078 -19.859 4.688 1 93.25 57 PRO B C 1
ATOM 2702 O O . PRO B 1 57 ? -24.141 -20.953 5.234 1 93.25 57 PRO B O 1
ATOM 2705 N N . VAL B 1 58 ? -23.016 -19.156 4.684 1 94.44 58 VAL B N 1
ATOM 2706 C CA . VAL B 1 58 ? -21.844 -19.469 5.48 1 94.44 58 VAL B CA 1
ATOM 2707 C C . VAL B 1 58 ? -21.891 -18.719 6.805 1 94.44 58 VAL B C 1
ATOM 2709 O O . VAL B 1 58 ? -22 -17.484 6.816 1 94.44 58 VAL B O 1
ATOM 2712 N N . LYS B 1 59 ? -21.875 -19.422 7.801 1 95.62 59 LYS B N 1
ATOM 2713 C CA . LYS B 1 59 ? -21.828 -18.781 9.109 1 95.62 59 LYS B CA 1
ATOM 2714 C C . LYS B 1 59 ? -20.406 -18.297 9.43 1 95.62 59 LYS B C 1
ATOM 2716 O O . LYS B 1 59 ? -19.438 -19.031 9.273 1 95.62 59 LYS B O 1
ATOM 2721 N N . LEU B 1 60 ? -20.297 -17.078 9.805 1 95.19 60 LEU B N 1
ATOM 2722 C CA . LEU B 1 60 ? -19.031 -16.469 10.172 1 95.19 60 LEU B CA 1
ATOM 2723 C C . LEU B 1 60 ? -19.031 -16.062 11.648 1 95.19 60 LEU B C 1
ATOM 2725 O O . LEU B 1 60 ? -19.938 -15.391 12.109 1 95.19 60 LEU B O 1
ATOM 2729 N N . ASN B 1 61 ? -18.016 -16.5 12.336 1 94.19 61 ASN B N 1
ATOM 2730 C CA . ASN B 1 61 ? -17.844 -16.156 13.742 1 94.19 61 ASN B CA 1
ATOM 2731 C C . ASN B 1 61 ? -16.672 -15.195 13.938 1 94.19 61 ASN B C 1
ATOM 2733 O O . ASN B 1 61 ? -15.859 -15.008 13.031 1 94.19 61 ASN B O 1
ATOM 2737 N N . ALA B 1 62 ? -16.672 -14.578 15.148 1 92.38 62 ALA B N 1
ATOM 2738 C CA . ALA B 1 62 ? -15.555 -13.695 15.461 1 92.38 62 ALA B CA 1
ATOM 2739 C C . ALA B 1 62 ? -14.219 -14.398 15.211 1 92.38 62 ALA B C 1
ATOM 2741 O O . ALA B 1 62 ? -14.023 -15.547 15.633 1 92.38 62 ALA B O 1
ATOM 2742 N N . GLY B 1 63 ? -13.398 -13.688 14.477 1 89.31 63 GLY B N 1
ATOM 2743 C CA . GLY B 1 63 ? -12.102 -14.258 14.141 1 89.31 63 GLY B CA 1
ATOM 2744 C C . GLY B 1 63 ? -12.062 -14.875 12.758 1 89.31 63 GLY B C 1
ATOM 2745 O O . GLY B 1 63 ? -10.977 -15.086 12.203 1 89.31 63 GLY B O 1
ATOM 2746 N N . ASP B 1 64 ? -13.195 -15.156 12.102 1 91.56 64 ASP B N 1
ATOM 2747 C CA . ASP B 1 64 ? -13.242 -15.703 10.75 1 91.56 64 ASP B CA 1
ATOM 2748 C C . ASP B 1 64 ? -12.945 -14.625 9.711 1 91.56 64 ASP B C 1
ATOM 2750 O O . ASP B 1 64 ? -13.266 -13.453 9.922 1 91.56 64 ASP B O 1
ATOM 2754 N N . CYS B 1 65 ? -12.305 -15.062 8.68 1 91.75 65 CYS B N 1
ATOM 2755 C CA . CYS B 1 65 ? -12.039 -14.195 7.535 1 91.75 65 CYS B CA 1
ATOM 2756 C C . CYS B 1 65 ? -12.625 -14.789 6.258 1 91.75 65 CYS B C 1
ATOM 2758 O O . CYS B 1 65 ? -12.711 -16 6.117 1 91.75 65 CYS B O 1
ATOM 2760 N N . TYR B 1 66 ? -13.117 -13.977 5.422 1 92.5 66 TYR B N 1
ATOM 2761 C CA . TYR B 1 66 ? -13.586 -14.461 4.133 1 92.5 66 TYR B CA 1
ATOM 2762 C C . TYR B 1 66 ? -13.047 -13.602 2.994 1 92.5 66 TYR B C 1
ATOM 2764 O O . TYR B 1 66 ? -12.773 -12.414 3.176 1 92.5 66 TYR B O 1
ATOM 2772 N N . LEU B 1 67 ? -12.844 -14.195 1.903 1 91.12 67 LEU B N 1
ATOM 2773 C CA . LEU B 1 67 ? -12.43 -13.562 0.655 1 91.12 67 LEU B CA 1
ATOM 2774 C C . LEU B 1 67 ? -13.461 -13.797 -0.442 1 91.12 67 LEU B C 1
ATOM 2776 O O . LEU B 1 67 ? -13.906 -14.93 -0.652 1 91.12 67 LEU B O 1
ATOM 2780 N N . LEU B 1 68 ? -13.898 -12.734 -1.081 1 92.94 68 LEU B N 1
ATOM 2781 C CA . LEU B 1 68 ? -14.812 -12.812 -2.215 1 92.94 68 LEU B CA 1
ATOM 2782 C C . LEU B 1 68 ? -14.148 -12.289 -3.484 1 92.94 68 LEU B C 1
ATOM 2784 O O . LEU B 1 68 ? -13.914 -11.086 -3.613 1 92.94 68 LEU B O 1
ATOM 2788 N N . PRO B 1 69 ? -13.797 -13.18 -4.418 1 89.56 69 PRO B N 1
ATOM 2789 C CA . PRO B 1 69 ? -13.383 -12.656 -5.727 1 89.56 69 PRO B CA 1
ATOM 2790 C C . PRO B 1 69 ? -14.5 -11.875 -6.426 1 89.56 69 PRO B C 1
ATOM 2792 O O . PRO B 1 69 ? -15.617 -11.805 -5.922 1 89.56 69 PRO B O 1
ATOM 2795 N N . PRO B 1 70 ? -14.055 -11.156 -7.527 1 87.81 70 PRO B N 1
ATOM 2796 C CA . PRO B 1 70 ? -15.141 -10.523 -8.281 1 87.81 70 PRO B CA 1
ATOM 2797 C C . PRO B 1 70 ? -16.297 -11.477 -8.555 1 87.81 70 PRO B C 1
ATOM 2799 O O . PRO B 1 70 ? -16.078 -12.648 -8.859 1 87.81 70 PRO B O 1
ATOM 2802 N N . GLY B 1 71 ? -17.531 -10.992 -8.398 1 89.69 71 GLY B N 1
ATOM 2803 C CA . GLY B 1 71 ? -18.641 -11.93 -8.516 1 89.69 71 GLY B CA 1
ATOM 2804 C C . GLY B 1 71 ? -19.984 -11.289 -8.289 1 89.69 71 GLY B C 1
ATOM 2805 O O . GLY B 1 71 ? -20.109 -10.062 -8.328 1 89.69 71 GLY B O 1
ATOM 2806 N N . PRO B 1 72 ? -20.938 -12.141 -8.078 1 92.69 72 PRO B N 1
ATOM 2807 C CA . PRO B 1 72 ? -22.312 -11.664 -7.984 1 92.69 72 PRO B CA 1
ATOM 2808 C C . PRO B 1 72 ? -22.609 -10.977 -6.648 1 92.69 72 PRO B C 1
ATOM 2810 O O . PRO B 1 72 ? -21.719 -10.82 -5.82 1 92.69 72 PRO B O 1
ATOM 2813 N N . SER B 1 73 ? -23.859 -10.484 -6.551 1 95.38 73 SER B N 1
ATOM 2814 C CA . SER B 1 73 ? -24.312 -9.828 -5.324 1 95.38 73 SER B CA 1
ATOM 2815 C C . SER B 1 73 ? -24.266 -10.789 -4.141 1 95.38 73 SER B C 1
ATOM 2817 O O . SER B 1 73 ? -24.281 -12.008 -4.316 1 95.38 73 SER B O 1
ATOM 2819 N N . PHE B 1 74 ? -24.141 -10.219 -2.961 1 95.94 74 PHE B N 1
ATOM 2820 C CA . PHE B 1 74 ? -24.109 -11.031 -1.745 1 95.94 74 PHE B CA 1
ATOM 2821 C C . PHE B 1 74 ? -24.781 -10.289 -0.59 1 95.94 74 PHE B C 1
ATOM 2823 O O . PHE B 1 74 ? -25.031 -9.086 -0.68 1 95.94 74 PHE B O 1
ATOM 2830 N N . VAL B 1 75 ? -25.141 -11.117 0.42 1 95.88 75 VAL B N 1
ATOM 2831 C CA . VAL B 1 75 ? -25.812 -10.578 1.594 1 95.88 75 VAL B CA 1
ATOM 2832 C C . VAL B 1 75 ? -25.062 -10.992 2.859 1 95.88 75 VAL B C 1
ATOM 2834 O O . VAL B 1 75 ? -24.625 -12.133 2.977 1 95.88 75 VAL B O 1
ATOM 2837 N N . ILE B 1 76 ? -24.844 -10.07 3.734 1 95.75 76 ILE B N 1
ATOM 2838 C CA . ILE B 1 76 ? -24.406 -10.352 5.098 1 95.75 76 ILE B CA 1
ATOM 2839 C C . ILE B 1 76 ? -25.547 -10.062 6.074 1 95.75 76 ILE B C 1
ATOM 2841 O O . ILE B 1 76 ? -26.125 -8.969 6.055 1 95.75 76 ILE B O 1
ATOM 2845 N N . ALA B 1 77 ? -25.844 -11.062 6.918 1 96.38 77 ALA B N 1
ATOM 2846 C CA . ALA B 1 77 ? -27.031 -10.922 7.754 1 96.38 77 ALA B CA 1
ATOM 2847 C C . ALA B 1 77 ? -26.766 -11.406 9.172 1 96.38 77 ALA B C 1
ATOM 2849 O O . ALA B 1 77 ? -26.094 -12.414 9.375 1 96.38 77 ALA B O 1
ATOM 2850 N N . THR B 1 78 ? -27.25 -10.625 10.156 1 95.12 78 THR B N 1
ATOM 2851 C CA . THR B 1 78 ? -27.297 -11.133 11.523 1 95.12 78 THR B CA 1
ATOM 2852 C C . THR B 1 78 ? -28.547 -11.977 11.742 1 95.12 78 THR B C 1
ATOM 2854 O O . THR B 1 78 ? -28.641 -12.727 12.711 1 95.12 78 THR B O 1
ATOM 2857 N N . ASP B 1 79 ? -29.5 -11.812 10.922 1 93.56 79 ASP B N 1
ATOM 2858 C CA . ASP B 1 79 ? -30.734 -12.602 10.859 1 93.56 79 ASP B CA 1
ATOM 2859 C C . ASP B 1 79 ? -31.078 -12.969 9.414 1 93.56 79 ASP B C 1
ATOM 2861 O O . ASP B 1 79 ? -31.391 -12.102 8.602 1 93.56 79 ASP B O 1
ATOM 2865 N N . LEU B 1 80 ? -31.109 -14.25 9.086 1 92.31 80 LEU B N 1
ATOM 2866 C CA . LEU B 1 80 ? -31.312 -14.75 7.73 1 92.31 80 LEU B CA 1
ATOM 2867 C C . LEU B 1 80 ? -32.719 -14.453 7.246 1 92.31 80 LEU B C 1
ATOM 2869 O O . LEU B 1 80 ? -33 -14.5 6.043 1 92.31 80 LEU B O 1
ATOM 2873 N N . HIS B 1 81 ? -33.594 -14.148 8.148 1 92.94 81 HIS B N 1
ATOM 2874 C CA . HIS B 1 81 ? -34.969 -13.906 7.793 1 92.94 81 HIS B CA 1
ATOM 2875 C C . HIS B 1 81 ? -35.25 -12.422 7.562 1 92.94 81 HIS B C 1
ATOM 2877 O O . HIS B 1 81 ? -36.312 -12.031 7.105 1 92.94 81 HIS B O 1
ATOM 2883 N N . ALA B 1 82 ? -34.281 -11.594 7.867 1 93.88 82 ALA B N 1
ATOM 2884 C CA . ALA B 1 82 ? -34.406 -10.156 7.664 1 93.88 82 ALA B CA 1
ATOM 2885 C C . ALA B 1 82 ? -34.406 -9.805 6.18 1 93.88 82 ALA B C 1
ATOM 2887 O O . ALA B 1 82 ? -33.656 -10.414 5.398 1 93.88 82 ALA B O 1
ATOM 2888 N N . ALA B 1 83 ? -35.25 -8.844 5.793 1 93.81 83 ALA B N 1
ATOM 2889 C CA . ALA B 1 83 ? -35.219 -8.344 4.418 1 93.81 83 ALA B CA 1
ATOM 2890 C C . ALA B 1 83 ? -33.938 -7.559 4.156 1 93.81 83 ALA B C 1
ATOM 2892 O O . ALA B 1 83 ? -33.625 -6.613 4.883 1 93.81 83 ALA B O 1
ATOM 2893 N N . PRO B 1 84 ? -33.219 -7.941 3.162 1 93.81 84 PRO B N 1
ATOM 2894 C CA . PRO B 1 84 ? -31.953 -7.258 2.904 1 93.81 84 PRO B CA 1
ATOM 2895 C C . PRO B 1 84 ? -32.156 -5.801 2.488 1 93.81 84 PRO B C 1
ATOM 2897 O O . PRO B 1 84 ? -33.062 -5.484 1.726 1 93.81 84 PRO B O 1
ATOM 2900 N N . VAL B 1 85 ? -31.344 -4.938 3.119 1 90.94 85 VAL B N 1
ATOM 2901 C CA . VAL B 1 85 ? -31.281 -3.533 2.725 1 90.94 85 VAL B CA 1
ATOM 2902 C C . VAL B 1 85 ? -30.109 -3.316 1.774 1 90.94 85 VAL B C 1
ATOM 2904 O O . VAL B 1 85 ? -29.016 -3.854 1.99 1 90.94 85 VAL B O 1
ATOM 2907 N N . ASN B 1 86 ? -30.375 -2.57 0.776 1 90.88 86 ASN B N 1
ATOM 2908 C CA . ASN B 1 86 ? -29.312 -2.287 -0.19 1 90.88 86 ASN B CA 1
ATOM 2909 C C . ASN B 1 86 ? -28.203 -1.443 0.426 1 90.88 86 ASN B C 1
ATOM 2911 O O . ASN B 1 86 ? -28.469 -0.398 1.022 1 90.88 86 ASN B O 1
ATOM 2915 N N . PHE B 1 87 ? -26.969 -1.864 0.235 1 85.56 87 PHE B N 1
ATOM 2916 C CA . PHE B 1 87 ? -25.781 -1.193 0.772 1 85.56 87 PHE B CA 1
ATOM 2917 C C . PHE B 1 87 ? -25.734 0.257 0.307 1 85.56 87 PHE B C 1
ATOM 2919 O O . PHE B 1 87 ? -25.344 1.146 1.07 1 85.56 87 PHE B O 1
ATOM 2926 N N . ALA B 1 88 ? -26.047 0.509 -0.929 1 80.62 88 ALA B N 1
ATOM 2927 C CA . ALA B 1 88 ? -25.984 1.85 -1.506 1 80.62 88 ALA B CA 1
ATOM 2928 C C . ALA B 1 88 ? -26.859 2.824 -0.718 1 80.62 88 ALA B C 1
ATOM 2930 O O . ALA B 1 88 ? -26.5 3.992 -0.548 1 80.62 88 ALA B O 1
ATOM 2931 N N . ILE B 1 89 ? -27.922 2.35 -0.235 1 75.81 89 ILE B N 1
ATOM 2932 C CA . ILE B 1 89 ? -28.859 3.172 0.523 1 75.81 89 ILE B CA 1
ATOM 2933 C C . ILE B 1 89 ? -28.25 3.539 1.873 1 75.81 89 ILE B C 1
ATOM 2935 O O . ILE B 1 89 ? -28.344 4.688 2.311 1 75.81 89 ILE B O 1
ATOM 2939 N N . LEU B 1 90 ? -27.609 2.572 2.408 1 76.25 90 LEU B N 1
ATOM 2940 C CA . LEU B 1 90 ? -27 2.787 3.717 1 76.25 90 LEU B CA 1
ATOM 2941 C C . LEU B 1 90 ? -25.812 3.725 3.611 1 76.25 90 LEU B C 1
ATOM 2943 O O . LEU B 1 90 ? -25.578 4.555 4.492 1 76.25 90 LEU B O 1
ATOM 2947 N N . ARG B 1 91 ? -25.062 3.619 2.6 1 72.88 91 ARG B N 1
ATOM 2948 C CA . ARG B 1 91 ? -23.906 4.473 2.367 1 72.88 91 ARG B CA 1
ATOM 2949 C C . ARG B 1 91 ? -24.328 5.926 2.172 1 72.88 91 ARG B C 1
ATOM 2951 O O . ARG B 1 91 ? -23.703 6.836 2.721 1 72.88 91 ARG B O 1
ATOM 2958 N N . GLU B 1 92 ? -25.281 6.09 1.388 1 67.56 92 GLU B N 1
ATOM 2959 C CA . GLU B 1 92 ? -25.781 7.434 1.121 1 67.56 92 GLU B CA 1
ATOM 2960 C C . GLU B 1 92 ? -26.344 8.07 2.387 1 67.56 92 GLU B C 1
ATOM 2962 O O . GLU B 1 92 ? -26.203 9.281 2.594 1 67.56 92 GLU B O 1
ATOM 2967 N N . ALA B 1 93 ? -26.922 7.266 3.17 1 60.09 93 ALA B N 1
ATOM 2968 C CA . ALA B 1 93 ? -27.516 7.773 4.402 1 60.09 93 ALA B CA 1
ATOM 2969 C C . ALA B 1 93 ? -26.453 7.988 5.48 1 60.09 93 ALA B C 1
ATOM 2971 O O . ALA B 1 93 ? -26.781 8.406 6.594 1 60.09 93 ALA B O 1
ATOM 2972 N N . ARG B 1 94 ? -25.203 7.809 5.023 1 57.56 94 ARG B N 1
ATOM 2973 C CA . ARG B 1 94 ? -24.062 7.953 5.922 1 57.56 94 ARG B CA 1
ATOM 2974 C C . ARG B 1 94 ? -24.234 7.098 7.172 1 57.56 94 ARG B C 1
ATOM 2976 O O . ARG B 1 94 ? -23.828 7.496 8.266 1 57.56 94 ARG B O 1
ATOM 2983 N N . LEU B 1 95 ? -25.203 6.164 7.02 1 52.28 95 LEU B N 1
ATOM 2984 C CA . LEU B 1 95 ? -25.438 5.273 8.148 1 52.28 95 LEU B CA 1
ATOM 2985 C C . LEU B 1 95 ? -24.312 4.266 8.305 1 52.28 95 LEU B C 1
ATOM 2987 O O . LEU B 1 95 ? -24.125 3.686 9.375 1 52.28 95 LEU B O 1
ATOM 2991 N N . LEU B 1 96 ? -23.656 4.012 7.188 1 51.84 96 LEU B N 1
ATOM 2992 C CA . LEU B 1 96 ? -22.531 3.088 7.223 1 51.84 96 LEU B CA 1
ATOM 2993 C C . LEU B 1 96 ? -21.203 3.832 7.043 1 51.84 96 LEU B C 1
ATOM 2995 O O . LEU B 1 96 ? -20.141 3.209 6.926 1 51.84 96 LEU B O 1
ATOM 2999 N N . ASP B 1 97 ? -21.25 5.051 6.977 1 47 97 ASP B N 1
ATOM 3000 C CA . ASP B 1 97 ? -20 5.742 6.664 1 47 97 ASP B CA 1
ATOM 3001 C C . ASP B 1 97 ? -18.812 5.016 7.277 1 47 97 ASP B C 1
ATOM 3003 O O . ASP B 1 97 ? -18.953 4.289 8.266 1 47 97 ASP B O 1
ATOM 3007 N N . GLN B 1 98 ? -17.703 5.027 6.602 1 48.62 98 GLN B N 1
ATOM 3008 C CA . GLN B 1 98 ? -16.406 4.375 6.832 1 48.62 98 GLN B CA 1
ATOM 3009 C C . GLN B 1 98 ? -16.25 3.996 8.305 1 48.62 98 GLN B C 1
ATOM 3011 O O . GLN B 1 98 ? -15.703 2.934 8.617 1 48.62 98 GLN B O 1
ATOM 3016 N N . GLY B 1 99 ? -16.219 4.984 9.172 1 44.84 99 GLY B N 1
ATOM 3017 C CA . GLY B 1 99 ? -16.016 4.805 10.602 1 44.84 99 GLY B CA 1
ATOM 3018 C C . GLY B 1 99 ? -17.25 4.309 11.328 1 44.84 99 GLY B C 1
ATOM 3019 O O . GLY B 1 99 ? -17.688 4.922 12.305 1 44.84 99 GLY B O 1
ATOM 3020 N N . VAL B 1 100 ? -18.234 3.801 10.695 1 45.62 100 VAL B N 1
ATOM 3021 C CA . VAL B 1 100 ? -19.297 3.41 11.609 1 45.62 100 VAL B CA 1
ATOM 3022 C C . VAL B 1 100 ? -18.719 2.666 12.805 1 45.62 100 VAL B C 1
ATOM 3024 O O . VAL B 1 100 ? -18.156 1.577 12.656 1 45.62 100 VAL B O 1
ATOM 3027 N N . LEU B 1 101 ? -18.234 3.41 13.688 1 46.62 101 LEU B N 1
ATOM 3028 C CA . LEU B 1 101 ? -17.766 3.037 15.023 1 46.62 101 LEU B CA 1
ATOM 3029 C C . LEU B 1 101 ? -18.719 2.012 15.656 1 46.62 101 LEU B C 1
ATOM 3031 O O . LEU B 1 101 ? -19.938 2.102 15.492 1 46.62 101 LEU B O 1
ATOM 3035 N N . GLY B 1 102 ? -18.422 0.795 15.539 1 49.66 102 GLY B N 1
ATOM 3036 C CA . GLY B 1 102 ? -19 -0.139 16.484 1 49.66 102 GLY B CA 1
ATOM 3037 C C . GLY B 1 102 ? -19.5 0.53 17.75 1 49.66 102 GLY B C 1
ATOM 3038 O O . GLY B 1 102 ? -18.75 0.699 18.719 1 49.66 102 GLY B O 1
ATOM 3039 N N . GLY B 1 103 ? -20.219 1.521 17.719 1 49.5 103 GLY B N 1
ATOM 3040 C CA . GLY B 1 103 ? -20.703 2.246 18.891 1 49.5 103 GLY B CA 1
ATOM 3041 C C . GLY B 1 103 ? -21.328 1.346 19.922 1 49.5 103 GLY B C 1
ATOM 3042 O O . GLY B 1 103 ? -22.031 1.823 20.828 1 49.5 103 GLY B O 1
ATOM 3043 N N . GLY B 1 104 ? -21.078 0.098 20.062 1 57.72 104 GLY B N 1
ATOM 3044 C CA . GLY B 1 104 ? -21.484 -0.74 21.172 1 57.72 104 GLY B CA 1
ATOM 3045 C C . GLY B 1 104 ? -22.766 -1.51 20.906 1 57.72 104 GLY B C 1
ATOM 3046 O O . GLY B 1 104 ? -23.031 -2.527 21.547 1 57.72 104 GLY B O 1
ATOM 3047 N N . GLU B 1 105 ? -23.625 -1.086 19.969 1 64.75 105 GLU B N 1
ATOM 3048 C CA . GLU B 1 105 ? -24.875 -1.827 19.922 1 64.75 105 GLU B CA 1
ATOM 3049 C C . GLU B 1 105 ? -24.922 -2.758 18.719 1 64.75 105 GLU B C 1
ATOM 3051 O O . GLU B 1 105 ? -25.938 -3.398 18.453 1 64.75 105 GLU B O 1
ATOM 3056 N N . GLU B 1 106 ? -23.766 -2.908 18 1 73.5 106 GLU B N 1
ATOM 3057 C CA . GLU B 1 106 ? -23.781 -3.768 16.812 1 73.5 106 GLU B CA 1
ATOM 3058 C C . GLU B 1 106 ? -23.719 -5.242 17.203 1 73.5 106 GLU B C 1
ATOM 3060 O O . GLU B 1 106 ? -23.141 -5.598 18.234 1 73.5 106 GLU B O 1
ATOM 3065 N N . GLU B 1 107 ? -24.516 -6.035 16.438 1 85.56 107 GLU B N 1
ATOM 3066 C CA . GLU B 1 107 ? -24.5 -7.48 16.625 1 85.56 107 GLU B CA 1
ATOM 3067 C C . GLU B 1 107 ? -23.281 -8.117 15.961 1 85.56 107 GLU B C 1
ATOM 3069 O O . GLU B 1 107 ? -22.812 -9.164 16.406 1 85.56 107 GLU B O 1
ATOM 3074 N N . CYS B 1 108 ? -22.875 -7.469 14.859 1 93 108 CYS B N 1
ATOM 3075 C CA . CYS B 1 108 ? -21.688 -7.965 14.164 1 93 108 CYS B CA 1
ATOM 3076 C C . CYS B 1 108 ? -20.844 -6.812 13.625 1 93 108 CYS B C 1
ATOM 3078 O O . CYS B 1 108 ? -21.391 -5.855 13.062 1 93 108 CYS B O 1
ATOM 3080 N N . PHE B 1 109 ? -19.578 -6.918 13.844 1 91.56 109 PHE B N 1
ATOM 3081 C CA . PHE B 1 109 ? -18.656 -5.906 13.367 1 91.56 109 PHE B CA 1
ATOM 3082 C C . PHE B 1 109 ? -17.578 -6.531 12.477 1 91.56 109 PHE B C 1
ATOM 3084 O O . PHE B 1 109 ? -16.875 -7.441 12.898 1 91.56 109 PHE B O 1
ATOM 3091 N N . LEU B 1 110 ? -17.531 -6.023 11.219 1 92.81 110 LEU B N 1
ATOM 3092 C CA . LEU B 1 110 ? -16.578 -6.523 10.242 1 92.81 110 LEU B CA 1
ATOM 3093 C C . LEU B 1 110 ? -15.539 -5.449 9.898 1 92.81 110 LEU B C 1
ATOM 3095 O O . LEU B 1 110 ? -15.859 -4.258 9.891 1 92.81 110 LEU B O 1
ATOM 3099 N N . VAL B 1 111 ? -14.328 -5.867 9.688 1 91.44 111 VAL B N 1
ATOM 3100 C CA . VAL B 1 111 ? -13.305 -4.98 9.148 1 91.44 111 VAL B CA 1
ATOM 3101 C C . VAL B 1 111 ? -12.648 -5.625 7.93 1 91.44 111 VAL B C 1
ATOM 3103 O O . VAL B 1 111 ? -12.555 -6.852 7.844 1 91.44 111 VAL B O 1
ATOM 3106 N N . GLY B 1 112 ? -12.211 -4.859 6.996 1 91.62 112 GLY B N 1
ATOM 3107 C CA . GLY B 1 112 ? -11.57 -5.387 5.801 1 91.62 112 GLY B CA 1
ATOM 3108 C C . GLY B 1 112 ? -11.438 -4.359 4.695 1 91.62 112 GLY B C 1
ATOM 3109 O O . GLY B 1 112 ? -11.344 -3.158 4.961 1 91.62 112 GLY B O 1
ATOM 3110 N N . GLY B 1 113 ? -11.281 -4.922 3.488 1 88.88 113 GLY B N 1
ATOM 3111 C CA . GLY B 1 113 ? -11.094 -4.027 2.359 1 88.88 113 GLY B CA 1
ATOM 3112 C C . GLY B 1 113 ? -11.578 -4.613 1.046 1 88.88 113 GLY B C 1
ATOM 3113 O O . GLY B 1 113 ? -11.883 -5.805 0.968 1 88.88 113 GLY B O 1
ATOM 3114 N N . HIS B 1 114 ? -11.836 -3.688 0.161 1 88.88 114 HIS B N 1
ATOM 3115 C CA . HIS B 1 114 ? -12.195 -3.963 -1.226 1 88.88 114 HIS B CA 1
ATOM 3116 C C . HIS B 1 114 ? -11.125 -3.449 -2.184 1 88.88 114 HIS B C 1
ATOM 3118 O O . HIS B 1 114 ? -10.719 -2.287 -2.104 1 88.88 114 HIS B O 1
ATOM 3124 N N . PHE B 1 115 ? -10.617 -4.352 -3.066 1 83.25 115 PHE B N 1
ATOM 3125 C CA . PHE B 1 115 ? -9.5 -4.035 -3.951 1 83.25 115 PHE B CA 1
ATOM 3126 C C . PHE B 1 115 ? -9.867 -4.324 -5.402 1 83.25 115 PHE B C 1
ATOM 3128 O O . PHE B 1 115 ? -10.25 -5.445 -5.742 1 83.25 115 PHE B O 1
ATOM 3135 N N . VAL B 1 116 ? -9.719 -3.305 -6.148 1 79.62 116 VAL B N 1
ATOM 3136 C CA . VAL B 1 116 ? -9.938 -3.529 -7.574 1 79.62 116 VAL B CA 1
ATOM 3137 C C . VAL B 1 116 ? -8.602 -3.785 -8.266 1 79.62 116 VAL B C 1
ATOM 3139 O O . VAL B 1 116 ? -7.711 -2.932 -8.25 1 79.62 116 VAL B O 1
ATOM 3142 N N . LEU B 1 117 ? -8.461 -5 -8.664 1 73.19 117 LEU B N 1
ATOM 3143 C CA . LEU B 1 117 ? -7.246 -5.402 -9.375 1 73.19 117 LEU B CA 1
ATOM 3144 C C . LEU B 1 117 ? -7.441 -5.305 -10.883 1 73.19 117 LEU B C 1
ATOM 3146 O O . LEU B 1 117 ? -8.461 -5.754 -11.414 1 73.19 117 LEU B O 1
ATOM 3150 N N . THR B 1 118 ? -6.66 -4.453 -11.445 1 65.06 118 THR B N 1
ATOM 3151 C CA . THR B 1 118 ? -6.82 -4.285 -12.883 1 65.06 118 THR B CA 1
ATOM 3152 C C . THR B 1 118 ? -5.688 -4.977 -13.633 1 65.06 118 THR B C 1
ATOM 3154 O O . THR B 1 118 ? -4.629 -5.246 -13.062 1 65.06 118 THR B O 1
ATOM 3157 N N . GLY B 1 119 ? -6.055 -5.434 -14.789 1 63.16 119 GLY B N 1
ATOM 3158 C CA . GLY B 1 119 ? -5.059 -6.008 -15.68 1 63.16 119 GLY B CA 1
ATOM 3159 C C . GLY B 1 119 ? -5.324 -7.465 -16.016 1 63.16 119 GLY B C 1
ATOM 3160 O O . GLY B 1 119 ? -6.152 -8.109 -15.367 1 63.16 119 GLY B O 1
ATOM 3161 N N . HIS B 1 120 ? -4.789 -7.914 -17.031 1 60.75 120 HIS B N 1
ATOM 3162 C CA . HIS B 1 120 ? -4.984 -9.25 -17.594 1 60.75 120 HIS B CA 1
ATOM 3163 C C . HIS B 1 120 ? -4.645 -10.328 -16.562 1 60.75 120 HIS B C 1
ATOM 3165 O O . HIS B 1 120 ? -5.258 -11.398 -16.547 1 60.75 120 HIS B O 1
ATOM 3171 N N . HIS B 1 121 ? -3.826 -9.922 -15.594 1 62.69 121 HIS B N 1
ATOM 3172 C CA . HIS B 1 121 ? -3.346 -10.961 -14.695 1 62.69 121 HIS B CA 1
ATOM 3173 C C . HIS B 1 121 ? -4.227 -11.07 -13.453 1 62.69 121 HIS B C 1
ATOM 3175 O O . HIS B 1 121 ? -4.09 -12.016 -12.672 1 62.69 121 HIS B O 1
ATOM 3181 N N . ALA B 1 122 ? -5.07 -10.117 -13.383 1 71.81 122 ALA B N 1
ATOM 3182 C CA . ALA B 1 122 ? -6.012 -10.242 -12.273 1 71.81 122 ALA B CA 1
ATOM 3183 C C . ALA B 1 122 ? -6.855 -11.508 -12.406 1 71.81 122 ALA B C 1
ATOM 3185 O O . ALA B 1 122 ? -7.141 -12.18 -11.414 1 71.81 122 ALA B O 1
ATOM 3186 N N . GLY B 1 123 ? -7.043 -11.805 -13.656 1 72.31 123 GLY B N 1
ATOM 3187 C CA . GLY B 1 123 ? -7.844 -12.992 -13.938 1 72.31 123 GLY B CA 1
ATOM 3188 C C . GLY B 1 123 ? -7.141 -14.289 -13.578 1 72.31 123 GLY B C 1
ATOM 3189 O O . GLY B 1 123 ? -7.773 -15.234 -13.109 1 72.31 123 GLY B O 1
ATOM 3190 N N . LEU B 1 124 ? -5.895 -14.281 -13.805 1 71.44 124 LEU B N 1
ATOM 3191 C CA . LEU B 1 124 ? -5.113 -15.469 -13.5 1 71.44 124 LEU B CA 1
ATOM 3192 C C . LEU B 1 124 ? -5.145 -15.766 -12 1 71.44 124 LEU B C 1
ATOM 3194 O O . LEU B 1 124 ? -5.273 -16.922 -11.594 1 71.44 124 LEU B O 1
ATOM 3198 N N . LEU B 1 125 ? -5 -14.766 -11.258 1 73.94 125 LEU B N 1
ATOM 3199 C CA . LEU B 1 125 ? -4.969 -14.922 -9.805 1 73.94 125 LEU B CA 1
ATOM 3200 C C . LEU B 1 125 ? -6.367 -15.195 -9.258 1 73.94 125 LEU B C 1
ATOM 3202 O O . LEU B 1 125 ? -6.562 -16.156 -8.5 1 73.94 125 LEU B O 1
ATOM 3206 N N . LEU B 1 126 ? -7.328 -14.445 -9.75 1 75.81 126 LEU B N 1
ATOM 3207 C CA . LEU B 1 126 ? -8.664 -14.445 -9.164 1 75.81 126 LEU B CA 1
ATOM 3208 C C . LEU B 1 126 ? -9.484 -15.617 -9.688 1 75.81 126 LEU B C 1
ATOM 3210 O O . LEU B 1 126 ? -10.375 -16.125 -8.992 1 75.81 126 LEU B O 1
ATOM 3214 N N . GLY B 1 127 ? -9.133 -15.984 -10.891 1 73.5 127 GLY B N 1
ATOM 3215 C CA . GLY B 1 127 ? -9.859 -17.078 -11.5 1 73.5 127 GLY B CA 1
ATOM 3216 C C . GLY B 1 127 ? -9.664 -18.406 -10.773 1 73.5 127 GLY B C 1
ATOM 3217 O O . GLY B 1 127 ? -10.469 -19.328 -10.922 1 73.5 127 GLY B O 1
ATOM 3218 N N . SER B 1 128 ? -8.695 -18.469 -9.969 1 76 128 SER B N 1
ATOM 3219 C CA . SER B 1 128 ? -8.383 -19.703 -9.258 1 76 128 SER B CA 1
ATOM 3220 C C . SER B 1 128 ? -9.102 -19.781 -7.914 1 76 128 SER B C 1
ATOM 3222 O O . SER B 1 128 ? -9.156 -20.828 -7.281 1 76 128 SER B O 1
ATOM 3224 N N . LEU B 1 129 ? -9.703 -18.797 -7.52 1 82.75 129 LEU B N 1
ATOM 3225 C CA . LEU B 1 129 ? -10.312 -18.734 -6.195 1 82.75 129 LEU B CA 1
ATOM 3226 C C . LEU B 1 129 ? -11.773 -19.188 -6.254 1 82.75 129 LEU B C 1
ATOM 3228 O O . LEU B 1 129 ? -12.484 -18.875 -7.207 1 82.75 129 LEU B O 1
ATOM 3232 N N . PRO B 1 130 ? -12.219 -20.016 -5.301 1 84.69 130 PRO B N 1
ATOM 3233 C CA . PRO B 1 130 ? -13.656 -20.266 -5.195 1 84.69 130 PRO B CA 1
ATOM 3234 C C . PRO B 1 130 ? -14.453 -18.984 -4.938 1 84.69 130 PRO B C 1
ATOM 3236 O O . PRO B 1 130 ? -13.883 -17.969 -4.535 1 84.69 130 PRO B O 1
ATOM 3239 N N . PRO B 1 131 ? -15.719 -19.047 -5.164 1 87.62 131 PRO B N 1
ATOM 3240 C CA . PRO B 1 131 ? -16.547 -17.844 -4.98 1 87.62 131 PRO B CA 1
ATOM 3241 C C . PRO B 1 131 ? -16.484 -17.297 -3.553 1 87.62 131 PRO B C 1
ATOM 3243 O O . PRO B 1 131 ? -16.703 -16.109 -3.33 1 87.62 131 PRO B O 1
ATOM 3246 N N . VAL B 1 132 ? -16.297 -18.219 -2.611 1 89.69 132 VAL B N 1
ATOM 3247 C CA . VAL B 1 132 ? -16.125 -17.844 -1.215 1 89.69 132 VAL B CA 1
ATOM 3248 C C . VAL B 1 132 ? -14.938 -18.594 -0.614 1 89.69 132 VAL B C 1
ATOM 3250 O O . VAL B 1 132 ? -14.922 -19.828 -0.626 1 89.69 132 VAL B O 1
ATOM 3253 N N . VAL B 1 133 ? -14 -17.828 -0.241 1 87.06 133 VAL B N 1
ATOM 3254 C CA . VAL B 1 133 ? -12.922 -18.422 0.542 1 87.06 133 VAL B CA 1
ATOM 3255 C C . VAL B 1 133 ? -13.141 -18.141 2.025 1 87.06 133 VAL B C 1
ATOM 3257 O O . VAL B 1 133 ? -13.109 -16.984 2.457 1 87.06 133 VAL B O 1
ATOM 3260 N N . HIS B 1 134 ? -13.406 -19.109 2.748 1 88.56 134 HIS B N 1
ATOM 3261 C CA . HIS B 1 134 ? -13.664 -19 4.18 1 88.56 134 HIS B CA 1
ATOM 3262 C C . HIS B 1 134 ? -12.477 -19.5 4.996 1 88.56 134 HIS B C 1
ATOM 3264 O O . HIS B 1 134 ? -12.133 -20.688 4.938 1 88.56 134 HIS B O 1
ATOM 3270 N N . ILE B 1 135 ? -11.852 -18.672 5.633 1 83.38 135 ILE B N 1
ATOM 3271 C CA . ILE B 1 135 ? -10.727 -19 6.508 1 83.38 135 ILE B CA 1
ATOM 3272 C C . ILE B 1 135 ? -11.211 -19.078 7.953 1 83.38 135 ILE B C 1
ATOM 3274 O O . ILE B 1 135 ? -11.539 -18.062 8.562 1 83.38 135 ILE B O 1
ATOM 3278 N N . GLN B 1 136 ? -11.25 -20.266 8.477 1 81.5 136 GLN B N 1
ATOM 3279 C CA . GLN B 1 136 ? -11.867 -20.453 9.789 1 81.5 136 GLN B CA 1
ATOM 3280 C C . GLN B 1 136 ? -10.992 -21.297 10.703 1 81.5 136 GLN B C 1
ATOM 3282 O O . GLN B 1 136 ? -11.211 -21.344 11.914 1 81.5 136 GLN B O 1
ATOM 3287 N N . GLN B 1 137 ? -10.008 -21.984 10.094 1 78.06 137 GLN B N 1
ATOM 3288 C CA . GLN B 1 137 ? -9.172 -22.828 10.93 1 78.06 137 GLN B CA 1
ATOM 3289 C C . GLN B 1 137 ? -8.32 -22 11.883 1 78.06 137 GLN B C 1
ATOM 3291 O O . GLN B 1 137 ? -7.832 -20.938 11.516 1 78.06 137 GLN B O 1
ATOM 3296 N N . GLU B 1 138 ? -8.18 -22.484 13.062 1 77.5 138 GLU B N 1
ATOM 3297 C CA . GLU B 1 138 ? -7.5 -21.75 14.117 1 77.5 138 GLU B CA 1
ATOM 3298 C C . GLU B 1 138 ? -6.074 -21.391 13.703 1 77.5 138 GLU B C 1
ATOM 3300 O O . GLU B 1 138 ? -5.602 -20.281 13.992 1 77.5 138 GLU B O 1
ATOM 3305 N N . ALA B 1 139 ? -5.449 -22.375 13.117 1 71 139 ALA B N 1
ATOM 3306 C CA . ALA B 1 139 ? -4.082 -22.125 12.672 1 71 139 ALA B CA 1
ATOM 3307 C C . ALA B 1 139 ? -4.031 -20.953 11.68 1 71 139 ALA B C 1
ATOM 3309 O O . ALA B 1 139 ? -3.113 -20.141 11.719 1 71 139 ALA B O 1
ATOM 3310 N N . ASP B 1 140 ? -4.988 -20.891 10.914 1 73.25 140 ASP B N 1
ATOM 3311 C CA . ASP B 1 140 ? -5.074 -19.844 9.906 1 73.25 140 ASP B CA 1
ATOM 3312 C C . ASP B 1 140 ? -5.441 -18.5 10.539 1 73.25 140 ASP B C 1
ATOM 3314 O O . ASP B 1 140 ? -4.895 -17.469 10.164 1 73.25 140 ASP B O 1
ATOM 3318 N N . LYS B 1 141 ? -6.262 -18.625 11.484 1 74.69 141 LYS B N 1
ATOM 3319 C CA . LYS B 1 141 ? -6.668 -17.422 12.203 1 74.69 141 LYS B CA 1
ATOM 3320 C C . LYS B 1 141 ? -5.477 -16.766 12.883 1 74.69 141 LYS B C 1
ATOM 3322 O O . LYS B 1 141 ? -5.375 -15.531 12.914 1 74.69 141 LYS B O 1
ATOM 3327 N N . ALA B 1 142 ? -4.625 -17.578 13.391 1 74.12 142 ALA B N 1
ATOM 3328 C CA . ALA B 1 142 ? -3.449 -17.062 14.094 1 74.12 142 ALA B CA 1
ATOM 3329 C C . ALA B 1 142 ? -2.584 -16.219 13.164 1 74.12 142 ALA B C 1
ATOM 3331 O O . ALA B 1 142 ? -2.039 -15.188 13.586 1 74.12 142 ALA B O 1
ATOM 3332 N N . ALA B 1 143 ? -2.59 -16.578 11.969 1 71.12 143 ALA B N 1
ATOM 3333 C CA . ALA B 1 143 ? -1.759 -15.883 10.992 1 71.12 143 ALA B CA 1
ATOM 3334 C C . ALA B 1 143 ? -2.318 -14.5 10.68 1 71.12 143 ALA B C 1
ATOM 3336 O O . ALA B 1 143 ? -1.568 -13.578 10.344 1 71.12 143 ALA B O 1
ATOM 3337 N N . MET B 1 144 ? -3.631 -14.414 10.891 1 81.38 144 MET B N 1
ATOM 3338 C CA . MET B 1 144 ? -4.297 -13.172 10.516 1 81.38 144 MET B CA 1
ATOM 3339 C C . MET B 1 144 ? -4.656 -12.352 11.75 1 81.38 144 MET B C 1
ATOM 3341 O O . MET B 1 144 ? -5.055 -11.188 11.633 1 81.38 144 MET B O 1
ATOM 3345 N N . ARG B 1 145 ? -4.516 -12.938 12.836 1 82.5 145 ARG B N 1
ATOM 3346 C CA . ARG B 1 145 ? -5.008 -12.367 14.086 1 82.5 145 ARG B CA 1
ATOM 3347 C C . ARG B 1 145 ? -4.414 -10.984 14.328 1 82.5 145 ARG B C 1
ATOM 3349 O O . ARG B 1 145 ? -5.133 -10.047 14.695 1 82.5 145 ARG B O 1
ATOM 3356 N N . TRP B 1 146 ? -3.219 -10.93 14.062 1 81.69 146 TRP B N 1
ATOM 3357 C CA . TRP B 1 146 ? -2.543 -9.672 14.344 1 81.69 146 TRP B CA 1
ATOM 3358 C C . TRP B 1 146 ? -3.094 -8.555 13.461 1 81.69 146 TRP B C 1
ATOM 3360 O O . TRP B 1 146 ? -3.424 -7.473 13.953 1 81.69 146 TRP B O 1
ATOM 3370 N N . SER B 1 147 ? -3.127 -8.781 12.227 1 87.19 147 SER B N 1
ATOM 3371 C CA . SER B 1 147 ? -3.633 -7.781 11.297 1 87.19 147 SER B CA 1
ATOM 3372 C C . SER B 1 147 ? -5.074 -7.406 11.617 1 87.19 147 SER B C 1
ATOM 3374 O O . SER B 1 147 ? -5.445 -6.23 11.555 1 87.19 147 SER B O 1
ATOM 3376 N N . LEU B 1 148 ? -5.793 -8.391 12 1 87.38 148 LEU B N 1
ATOM 3377 C CA . LEU B 1 148 ? -7.195 -8.172 12.336 1 87.38 148 LEU B CA 1
ATOM 3378 C C . LEU B 1 148 ? -7.328 -7.285 13.57 1 87.38 148 LEU B C 1
ATOM 3380 O O . LEU B 1 148 ? -8.094 -6.32 13.57 1 87.38 148 LEU B O 1
ATOM 3384 N N . GLU B 1 149 ? -6.594 -7.59 14.594 1 86.69 149 GLU B N 1
ATOM 3385 C CA . GLU B 1 149 ? -6.652 -6.836 15.844 1 86.69 149 GLU B CA 1
ATOM 3386 C C . GLU B 1 149 ? -6.199 -5.395 15.633 1 86.69 149 GLU B C 1
ATOM 3388 O O . GLU B 1 149 ? -6.824 -4.461 16.141 1 86.69 149 GLU B O 1
ATOM 3393 N N . ARG B 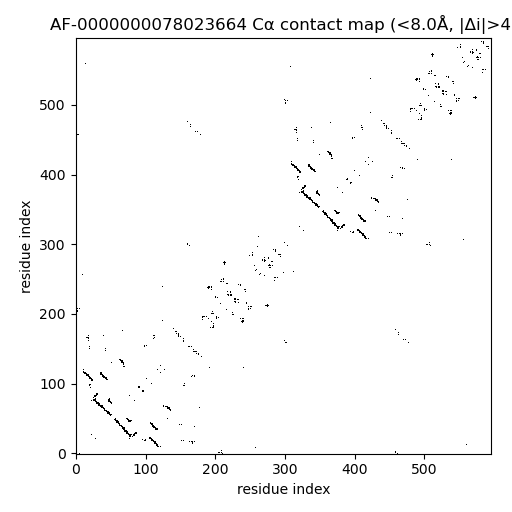1 150 ? -5.191 -5.273 14.906 1 86.75 150 ARG B N 1
ATOM 3394 C CA . ARG B 1 150 ? -4.676 -3.934 14.648 1 86.75 150 ARG B CA 1
ATOM 3395 C C . ARG B 1 150 ? -5.656 -3.125 13.805 1 86.75 150 ARG B C 1
ATOM 3397 O O . ARG B 1 150 ? -5.844 -1.93 14.039 1 86.75 150 ARG B O 1
ATOM 3404 N N . MET B 1 151 ? -6.219 -3.736 12.867 1 89.31 151 MET B N 1
ATOM 3405 C CA . MET B 1 151 ? -7.195 -3.051 12.023 1 89.31 151 MET B CA 1
ATOM 3406 C C . MET B 1 151 ? -8.406 -2.615 12.844 1 89.31 151 MET B C 1
ATOM 3408 O O . MET B 1 151 ? -8.867 -1.48 12.711 1 89.31 151 MET B O 1
ATOM 3412 N N . ALA B 1 152 ? -8.883 -3.553 13.68 1 87.69 152 ALA B N 1
ATOM 3413 C CA . ALA B 1 152 ? -10.008 -3.225 14.539 1 87.69 152 ALA B CA 1
ATOM 3414 C C . ALA B 1 152 ? -9.695 -2.018 15.422 1 87.69 152 ALA B C 1
ATOM 3416 O O . ALA B 1 152 ? -10.523 -1.118 15.57 1 87.69 152 ALA B O 1
ATOM 3417 N N . GLN B 1 153 ? -8.547 -1.984 15.938 1 87.81 153 GLN B N 1
ATOM 3418 C CA . GLN B 1 153 ? -8.125 -0.883 16.797 1 87.81 153 GLN B CA 1
ATOM 3419 C C . GLN B 1 153 ? -8.078 0.432 16.016 1 87.81 153 GLN B C 1
ATOM 3421 O O . GLN B 1 153 ? -8.57 1.457 16.5 1 87.81 153 GLN B O 1
ATOM 3426 N N . GLU B 1 154 ? -7.516 0.398 14.828 1 87.19 154 GLU B N 1
ATOM 3427 C CA . GLU B 1 154 ? -7.383 1.604 14.016 1 87.19 154 GLU B CA 1
ATOM 3428 C C . GLU B 1 154 ? -8.75 2.141 13.602 1 87.19 154 GLU B C 1
ATOM 3430 O O . GLU B 1 154 ? -8.938 3.354 13.484 1 87.19 154 GLU B O 1
ATOM 3435 N N . VAL B 1 155 ? -9.648 1.268 13.383 1 84.38 155 VAL B N 1
ATOM 3436 C CA . VAL B 1 155 ? -10.977 1.656 12.938 1 84.38 155 VAL B CA 1
ATOM 3437 C C . VAL B 1 155 ? -11.781 2.195 14.117 1 84.38 155 VAL B C 1
ATOM 3439 O O . VAL B 1 155 ? -12.516 3.174 13.984 1 84.38 155 VAL B O 1
ATOM 3442 N N . ARG B 1 156 ? -11.617 1.609 15.281 1 83.94 156 ARG B N 1
ATOM 3443 C CA . ARG B 1 156 ? -12.391 1.991 16.469 1 83.94 156 ARG B CA 1
ATOM 3444 C C . ARG B 1 156 ? -11.844 3.273 17.078 1 83.94 156 ARG B C 1
ATOM 3446 O O . ARG B 1 156 ? -12.594 4.055 17.672 1 83.94 156 ARG B O 1
ATOM 3453 N N . GLU B 1 157 ? -10.531 3.406 17 1 85.94 157 GLU B N 1
ATOM 3454 C CA . GLU B 1 157 ? -9.844 4.566 17.562 1 85.94 157 GLU B CA 1
ATOM 3455 C C . GLU B 1 157 ? -9.07 5.324 16.484 1 85.94 157 GLU B C 1
ATOM 3457 O O . GLU B 1 157 ? -7.848 5.227 16.406 1 85.94 157 GLU B O 1
ATOM 3462 N N . PRO B 1 158 ? -9.805 6.117 15.797 1 80.56 158 PRO B N 1
ATOM 3463 C CA . PRO B 1 158 ? -9.172 6.785 14.656 1 80.56 158 PRO B CA 1
ATOM 3464 C C . PRO B 1 158 ? -8.031 7.711 15.078 1 80.56 158 PRO B C 1
ATOM 3466 O O . PRO B 1 158 ? -8.164 8.453 16.047 1 80.56 158 PRO B O 1
ATOM 3469 N N . LEU B 1 159 ? -6.891 7.566 14.492 1 82.44 159 LEU B N 1
ATOM 3470 C CA . LEU B 1 159 ? -5.703 8.406 14.625 1 82.44 159 LEU B CA 1
ATOM 3471 C C . LEU B 1 159 ? -5.27 8.945 13.266 1 82.44 159 LEU B C 1
ATOM 3473 O O . LEU B 1 159 ? -5.684 8.43 12.227 1 82.44 159 LEU B O 1
ATOM 3477 N N . PRO B 1 160 ? -4.535 10.047 13.258 1 84 160 PRO B N 1
ATOM 3478 C CA . PRO B 1 160 ? -4.027 10.523 11.969 1 84 160 PRO B CA 1
ATOM 3479 C C . PRO B 1 160 ? -3.328 9.43 11.172 1 84 160 PRO B C 1
ATOM 3481 O O . PRO B 1 160 ? -2.496 8.695 11.719 1 84 160 PRO B O 1
ATOM 3484 N N . GLY B 1 161 ? -3.762 9.297 9.93 1 87.56 161 GLY B N 1
ATOM 3485 C CA . GLY B 1 161 ? -3.207 8.266 9.07 1 87.56 161 GLY B CA 1
ATOM 3486 C C . GLY B 1 161 ? -3.898 6.922 9.227 1 87.56 161 GLY B C 1
ATOM 3487 O O . GLY B 1 161 ? -3.498 5.934 8.609 1 87.56 161 GLY B O 1
ATOM 3488 N N . GLY B 1 162 ? -4.848 6.844 10.062 1 86.69 162 GLY B N 1
ATOM 3489 C CA . GLY B 1 162 ? -5.504 5.598 10.414 1 86.69 162 GLY B CA 1
ATOM 3490 C C . GLY B 1 162 ? -6.105 4.883 9.219 1 86.69 162 GLY B C 1
ATOM 3491 O O . GLY B 1 162 ? -6.047 3.652 9.125 1 86.69 162 GLY B O 1
ATOM 3492 N N . SER B 1 163 ? -6.711 5.641 8.32 1 85.19 163 SER B N 1
ATOM 3493 C CA . SER B 1 163 ? -7.297 5.023 7.133 1 85.19 163 SER B CA 1
ATOM 3494 C C . SER B 1 163 ? -6.227 4.363 6.266 1 85.19 163 SER B C 1
ATOM 3496 O O . SER B 1 163 ? -6.469 3.311 5.672 1 85.19 163 SER B O 1
ATOM 3498 N N . LEU B 1 164 ? -5.094 4.973 6.172 1 85.75 164 LEU B N 1
ATOM 3499 C CA . LEU B 1 164 ? -3.998 4.398 5.398 1 85.75 164 LEU B CA 1
ATOM 3500 C C . LEU B 1 164 ? -3.465 3.135 6.062 1 85.75 164 LEU B C 1
ATOM 3502 O O . LEU B 1 164 ? -3.135 2.16 5.383 1 85.75 164 LEU B O 1
ATOM 3506 N N . ILE B 1 165 ? -3.309 3.211 7.383 1 88.69 165 ILE B N 1
ATOM 3507 C CA . ILE B 1 165 ? -2.885 2.018 8.109 1 88.69 165 ILE B CA 1
ATOM 3508 C C . ILE B 1 165 ? -3.896 0.896 7.891 1 88.69 165 ILE B C 1
ATOM 3510 O O . ILE B 1 165 ? -3.52 -0.246 7.617 1 88.69 165 ILE B O 1
ATOM 3514 N N . ALA B 1 166 ? -5.184 1.239 8.008 1 87.69 166 ALA B N 1
ATOM 3515 C CA . ALA B 1 166 ? -6.227 0.245 7.766 1 87.69 166 ALA B CA 1
ATOM 3516 C C . ALA B 1 166 ? -6.102 -0.348 6.367 1 87.69 166 ALA B C 1
ATOM 3518 O O . ALA B 1 166 ? -6.293 -1.552 6.176 1 87.69 166 ALA B O 1
ATOM 3519 N N . GLN B 1 167 ? -5.762 0.42 5.449 1 87.06 167 GLN B N 1
ATOM 3520 C CA . GLN B 1 167 ? -5.586 -0.036 4.074 1 87.06 167 GLN B CA 1
ATOM 3521 C C . GLN B 1 167 ? -4.434 -1.031 3.967 1 87.06 167 GLN B C 1
ATOM 3523 O O . GLN B 1 167 ? -4.547 -2.051 3.285 1 87.06 167 GLN B O 1
ATOM 3528 N N . GLN B 1 168 ? -3.295 -0.678 4.574 1 88.31 168 GLN B N 1
ATOM 3529 C CA . GLN B 1 168 ? -2.162 -1.599 4.566 1 88.31 168 GLN B CA 1
ATOM 3530 C C . GLN B 1 168 ? -2.537 -2.936 5.199 1 88.31 168 GLN B C 1
ATOM 3532 O O . GLN B 1 168 ? -2.178 -3.996 4.684 1 88.31 168 GLN B O 1
ATOM 3537 N N . LEU B 1 169 ? -3.213 -2.814 6.281 1 90.25 169 LEU B N 1
ATOM 3538 C CA . LEU B 1 169 ? -3.602 -4.016 7.016 1 90.25 169 LEU B CA 1
ATOM 3539 C C . LEU B 1 169 ? -4.566 -4.863 6.195 1 90.25 169 LEU B C 1
ATOM 3541 O O . LEU B 1 169 ? -4.461 -6.094 6.18 1 90.25 169 LEU B O 1
ATOM 3545 N N . ALA B 1 170 ? -5.504 -4.223 5.543 1 88.81 170 ALA B N 1
ATOM 3546 C CA . ALA B 1 170 ? -6.422 -4.945 4.664 1 88.81 170 ALA B CA 1
ATOM 3547 C C . ALA B 1 170 ? -5.664 -5.688 3.566 1 88.81 170 ALA B C 1
ATOM 3549 O O . ALA B 1 170 ? -5.973 -6.844 3.266 1 88.81 170 ALA B O 1
ATOM 3550 N N . TYR B 1 171 ? -4.762 -5.055 3.029 1 87.44 171 TYR B N 1
ATOM 3551 C CA . TYR B 1 171 ? -3.967 -5.672 1.973 1 87.44 171 TYR B CA 1
ATOM 3552 C C . TYR B 1 171 ? -3.152 -6.84 2.516 1 87.44 171 TYR B C 1
ATOM 3554 O O . TYR B 1 171 ? -3.025 -7.875 1.857 1 87.44 171 TYR B O 1
ATOM 3562 N N . MET B 1 172 ? -2.543 -6.633 3.629 1 88.75 172 MET B N 1
ATOM 3563 C CA . MET B 1 172 ? -1.823 -7.727 4.273 1 88.75 172 MET B CA 1
ATOM 3564 C C . MET B 1 172 ? -2.744 -8.922 4.512 1 88.75 172 MET B C 1
ATOM 3566 O O . MET B 1 172 ? -2.344 -10.07 4.309 1 88.75 172 MET B O 1
ATOM 3570 N N . MET B 1 173 ? -3.941 -8.656 4.953 1 88.31 173 MET B N 1
ATOM 3571 C CA . MET B 1 173 ? -4.914 -9.719 5.164 1 88.31 173 MET B CA 1
ATOM 3572 C C . MET B 1 173 ? -5.199 -10.461 3.863 1 88.31 173 MET B C 1
ATOM 3574 O O . MET B 1 173 ? -5.312 -11.688 3.855 1 88.31 173 MET B O 1
ATOM 3578 N N . LEU B 1 174 ? -5.305 -9.734 2.809 1 87.69 174 LEU B N 1
ATOM 3579 C CA . LEU B 1 174 ? -5.535 -10.344 1.505 1 87.69 174 LEU B CA 1
ATOM 3580 C C . LEU B 1 174 ? -4.391 -11.281 1.137 1 87.69 174 LEU B C 1
ATOM 3582 O O . LEU B 1 174 ? -4.625 -12.43 0.753 1 87.69 174 LEU B O 1
ATOM 3586 N N . ILE B 1 175 ? -3.182 -10.805 1.239 1 87.69 175 ILE B N 1
ATOM 3587 C CA . ILE B 1 175 ? -2.01 -11.602 0.909 1 87.69 175 ILE B CA 1
ATOM 3588 C C . ILE B 1 175 ? -1.978 -12.852 1.785 1 87.69 175 ILE B C 1
ATOM 3590 O O . ILE B 1 175 ? -1.723 -13.961 1.295 1 87.69 175 ILE B O 1
ATOM 3594 N N . GLN B 1 176 ? -2.209 -12.688 3.064 1 86.62 176 GLN B N 1
ATOM 3595 C CA . GLN B 1 176 ? -2.219 -13.812 3.992 1 86.62 176 GLN B CA 1
ATOM 3596 C C . GLN B 1 176 ? -3.309 -14.812 3.629 1 86.62 176 GLN B C 1
ATOM 3598 O O . GLN B 1 176 ? -3.098 -16.031 3.705 1 86.62 176 GLN B O 1
ATOM 3603 N N . ALA B 1 177 ? -4.48 -14.344 3.277 1 85.44 177 ALA B N 1
ATOM 3604 C CA . ALA B 1 177 ? -5.57 -15.211 2.848 1 85.44 177 ALA B CA 1
ATOM 3605 C C . ALA B 1 177 ? -5.176 -16.016 1.616 1 85.44 177 ALA B C 1
ATOM 3607 O O . ALA B 1 177 ? -5.465 -17.219 1.532 1 85.44 177 ALA B O 1
ATOM 3608 N N . LEU B 1 178 ? -4.512 -15.391 0.724 1 85.31 178 LEU B N 1
ATOM 3609 C CA . LEU B 1 178 ? -4.059 -16.062 -0.484 1 85.31 178 LEU B CA 1
ATOM 3610 C C . LEU B 1 178 ? -3.004 -17.125 -0.153 1 85.31 178 LEU B C 1
ATOM 3612 O O . LEU B 1 178 ? -3.002 -18.203 -0.731 1 85.31 178 LEU B O 1
ATOM 3616 N N . ARG B 1 179 ? -2.102 -16.766 0.792 1 82.75 179 ARG B N 1
ATOM 3617 C CA . ARG B 1 179 ? -1.108 -17.734 1.258 1 82.75 179 ARG B CA 1
ATOM 3618 C C . ARG B 1 179 ? -1.778 -18.969 1.832 1 82.75 179 ARG B C 1
ATOM 3620 O O . ARG B 1 179 ? -1.345 -20.094 1.565 1 82.75 179 ARG B O 1
ATOM 3627 N N . LEU B 1 180 ? -2.725 -18.719 2.639 1 81.69 180 LEU B N 1
ATOM 3628 C CA . LEU B 1 180 ? -3.42 -19.828 3.289 1 81.69 180 LEU B CA 1
ATOM 3629 C C . LEU B 1 180 ? -4.145 -20.688 2.264 1 81.69 180 LEU B C 1
ATOM 3631 O O . LEU B 1 180 ? -4.141 -21.922 2.371 1 81.69 180 LEU B O 1
ATOM 3635 N N . HIS B 1 181 ? -4.758 -20.016 1.343 1 80.56 181 HIS B N 1
ATOM 3636 C CA . HIS B 1 181 ? -5.422 -20.766 0.281 1 80.56 181 HIS B CA 1
ATOM 3637 C C . HIS B 1 181 ? -4.422 -21.578 -0.527 1 80.56 181 HIS B C 1
ATOM 3639 O O . HIS B 1 181 ? -4.715 -22.719 -0.921 1 80.56 181 HIS B O 1
ATOM 3645 N N . LEU B 1 182 ? -3.285 -21 -0.743 1 78.38 182 LEU B N 1
ATOM 3646 C CA . LEU B 1 182 ? -2.203 -21.672 -1.451 1 78.38 182 LEU B CA 1
ATOM 3647 C C . LEU B 1 182 ? -1.758 -22.922 -0.7 1 78.38 182 LEU B C 1
ATOM 3649 O O . LEU B 1 182 ? -1.479 -23.953 -1.315 1 78.38 182 LEU B O 1
ATOM 3653 N N . HIS B 1 183 ? -1.718 -22.797 0.559 1 77.25 183 HIS B N 1
ATOM 3654 C CA . HIS B 1 183 ? -1.249 -23.906 1.386 1 77.25 183 HIS B CA 1
ATOM 3655 C C . HIS B 1 183 ? -2.291 -25.016 1.461 1 77.25 183 HIS B C 1
ATOM 3657 O O . HIS B 1 183 ? -1.943 -26.188 1.586 1 77.25 183 HIS B O 1
ATOM 3663 N N . GLU B 1 184 ? -3.504 -24.594 1.539 1 73.69 184 GLU B N 1
ATOM 3664 C CA . GLU B 1 184 ? -4.578 -25.578 1.618 1 73.69 184 GLU B CA 1
ATOM 3665 C C . GLU B 1 184 ? -4.801 -26.266 0.272 1 73.69 184 GLU B C 1
ATOM 3667 O O . GLU B 1 184 ? -5.336 -27.375 0.214 1 73.69 184 GLU B O 1
ATOM 3672 N N . ALA B 1 185 ? -4.438 -25.516 -0.729 1 60.44 185 ALA B N 1
ATOM 3673 C CA . ALA B 1 185 ? -4.688 -26 -2.082 1 60.44 185 ALA B CA 1
ATOM 3674 C C . ALA B 1 185 ? -3.975 -27.328 -2.328 1 60.44 185 ALA B C 1
ATOM 3676 O O . ALA B 1 185 ? -2.785 -27.469 -2.031 1 60.44 185 ALA B O 1
ATOM 3677 N N . LYS B 1 186 ? -4.871 -28.422 -2.273 1 60.16 186 LYS B N 1
ATOM 3678 C CA . LYS B 1 186 ? -4.371 -29.75 -2.646 1 60.16 186 LYS B CA 1
ATOM 3679 C C . LYS B 1 186 ? -3.572 -29.688 -3.945 1 60.16 186 LYS B C 1
ATOM 3681 O O . LYS B 1 186 ? -3.838 -28.844 -4.805 1 60.16 186 LYS B O 1
ATOM 3686 N N . LYS B 1 187 ? -2.426 -30.359 -4.031 1 58 187 LYS B N 1
ATOM 3687 C CA . LYS B 1 187 ? -1.487 -30.5 -5.141 1 58 187 LYS B CA 1
ATOM 3688 C C . LYS B 1 187 ? -2.223 -30.656 -6.469 1 58 187 LYS B C 1
ATOM 3690 O O . LYS B 1 187 ? -1.613 -30.578 -7.535 1 58 187 LYS B O 1
ATOM 3695 N N . SER B 1 188 ? -3.578 -30.625 -6.312 1 60.12 188 SER B N 1
ATOM 3696 C CA . SER B 1 188 ? -4.176 -30.984 -7.594 1 60.12 188 SER B CA 1
ATOM 3697 C C . SER B 1 188 ? -5.121 -29.906 -8.086 1 60.12 188 SER B C 1
ATOM 3699 O O . SER B 1 188 ? -5.938 -30.141 -8.984 1 60.12 188 SER B O 1
ATOM 3701 N N . GLY B 1 189 ? -4.977 -28.672 -7.547 1 71 189 GLY B N 1
ATOM 3702 C CA . GLY B 1 189 ? -5.906 -27.656 -8.016 1 71 189 GLY B CA 1
ATOM 3703 C C . GLY B 1 189 ? -5.43 -26.938 -9.266 1 71 189 GLY B C 1
ATOM 3704 O O . GLY B 1 189 ? -4.324 -27.203 -9.75 1 71 189 GLY B O 1
ATOM 3705 N N . VAL B 1 190 ? -6.41 -26.297 -9.961 1 75.5 190 VAL B N 1
ATOM 3706 C CA . VAL B 1 190 ? -6.133 -25.516 -11.164 1 75.5 190 VAL B CA 1
ATOM 3707 C C . VAL B 1 190 ? -6.086 -24.031 -10.828 1 75.5 190 VAL B C 1
ATOM 3709 O O . VAL B 1 190 ? -6.871 -23.547 -10.008 1 75.5 190 VAL B O 1
ATOM 3712 N N . GLY B 1 191 ? -5.008 -23.438 -11.43 1 81.38 191 GLY B N 1
ATOM 3713 C CA . GLY B 1 191 ? -4.879 -22 -11.258 1 81.38 191 GLY B CA 1
ATOM 3714 C C . GLY B 1 191 ? -3.475 -21.578 -10.875 1 81.38 191 GLY B C 1
ATOM 3715 O O . GLY B 1 191 ? -2.684 -22.391 -10.391 1 81.38 191 GLY B O 1
ATOM 3716 N N . TRP B 1 192 ? -3.24 -20.359 -11.125 1 82.88 192 TRP B N 1
ATOM 3717 C CA . TRP B 1 192 ? -1.908 -19.781 -10.945 1 82.88 192 TRP B CA 1
ATOM 3718 C C . TRP B 1 192 ? -1.429 -19.969 -9.508 1 82.88 192 TRP B C 1
ATOM 3720 O O . TRP B 1 192 ? -0.253 -20.25 -9.273 1 82.88 192 TRP B O 1
ATOM 3730 N N . LEU B 1 193 ? -2.314 -19.844 -8.578 1 81.5 193 LEU B N 1
ATOM 3731 C CA . LEU B 1 193 ? -1.932 -20 -7.18 1 81.5 193 LEU B CA 1
ATOM 3732 C C . LEU B 1 193 ? -1.467 -21.438 -6.91 1 81.5 193 LEU B C 1
ATOM 3734 O O . LEU B 1 193 ? -0.54 -21.656 -6.125 1 81.5 193 LEU B O 1
ATOM 3738 N N . PHE B 1 194 ? -2.08 -22.344 -7.566 1 83.5 194 PHE B N 1
ATOM 3739 C CA . PHE B 1 194 ? -1.71 -23.75 -7.395 1 83.5 194 PHE B CA 1
ATOM 3740 C C . PHE B 1 194 ? -0.362 -24.031 -8.047 1 83.5 194 PHE B C 1
ATOM 3742 O O . PHE B 1 194 ? 0.385 -24.906 -7.582 1 83.5 194 PHE B O 1
ATOM 3749 N N . ALA B 1 195 ? -0.107 -23.297 -9.07 1 86.62 195 ALA B N 1
ATOM 3750 C CA . ALA B 1 195 ? 1.22 -23.406 -9.672 1 86.62 195 ALA B CA 1
ATOM 3751 C C . ALA B 1 195 ? 2.305 -22.969 -8.688 1 86.62 195 ALA B C 1
ATOM 3753 O O . ALA B 1 195 ? 3.381 -23.562 -8.633 1 86.62 195 ALA B O 1
ATOM 3754 N N . LEU B 1 196 ? 2.004 -22 -7.922 1 85.94 196 LEU B N 1
ATOM 3755 C CA . LEU B 1 196 ? 2.957 -21.5 -6.938 1 85.94 196 LEU B CA 1
ATOM 3756 C C . LEU B 1 196 ? 3.156 -22.531 -5.816 1 85.94 196 LEU B C 1
ATOM 3758 O O . LEU B 1 196 ? 4.215 -22.562 -5.184 1 85.94 196 LEU B O 1
ATOM 3762 N N . ALA B 1 197 ? 2.133 -23.297 -5.562 1 83.5 197 ALA B N 1
ATOM 3763 C CA . ALA B 1 197 ? 2.203 -24.312 -4.508 1 83.5 197 ALA B CA 1
ATOM 3764 C C . ALA B 1 197 ? 2.957 -25.547 -4.984 1 83.5 197 ALA B C 1
ATOM 3766 O O . ALA B 1 197 ? 3.436 -26.344 -4.172 1 83.5 197 ALA B O 1
ATOM 3767 N N . ASP B 1 198 ? 3.002 -25.766 -6.301 1 87.56 198 ASP B N 1
ATOM 3768 C CA . ASP B 1 198 ? 3.721 -26.875 -6.91 1 87.56 198 ASP B CA 1
ATOM 3769 C C . ASP B 1 198 ? 5.219 -26.594 -6.977 1 87.56 198 ASP B C 1
ATOM 3771 O O . ASP B 1 198 ? 5.641 -25.594 -7.559 1 87.56 198 ASP B O 1
ATOM 3775 N N . LYS B 1 199 ? 5.992 -27.469 -6.398 1 88.5 199 LYS B N 1
ATOM 3776 C CA . LYS B 1 199 ? 7.43 -27.234 -6.273 1 88.5 199 LYS B CA 1
ATOM 3777 C C . LYS B 1 199 ? 8.07 -27 -7.637 1 88.5 199 LYS B C 1
ATOM 3779 O O . LYS B 1 199 ? 8.859 -26.078 -7.809 1 88.5 199 LYS B O 1
ATOM 3784 N N . GLN B 1 200 ? 7.75 -27.797 -8.539 1 93.5 200 GLN B N 1
ATOM 3785 C CA . GLN B 1 200 ? 8.352 -27.703 -9.867 1 93.5 200 GLN B CA 1
ATOM 3786 C C . GLN B 1 200 ? 7.859 -26.453 -10.602 1 93.5 200 GLN B C 1
ATOM 3788 O O . GLN B 1 200 ? 8.656 -25.719 -11.18 1 93.5 200 GLN B O 1
ATOM 3793 N N . LEU B 1 201 ? 6.602 -26.219 -10.547 1 92.44 201 LEU B N 1
ATOM 3794 C CA . LEU B 1 201 ? 6.047 -25.078 -11.266 1 92.44 201 LEU B CA 1
ATOM 3795 C C . LEU B 1 201 ? 6.457 -23.766 -10.609 1 92.44 201 LEU B C 1
ATOM 3797 O O . LEU B 1 201 ? 6.691 -22.781 -11.297 1 92.44 201 LEU B O 1
ATOM 3801 N N . SER B 1 202 ? 6.477 -23.812 -9.328 1 90.31 202 SER B N 1
ATOM 3802 C CA . SER B 1 202 ? 6.926 -22.609 -8.633 1 90.31 202 SER B CA 1
ATOM 3803 C C . SER B 1 202 ? 8.352 -22.234 -9.023 1 90.31 202 SER B C 1
ATOM 3805 O O . SER B 1 202 ? 8.672 -21.062 -9.156 1 90.31 202 SER B O 1
ATOM 3807 N N . THR B 1 203 ? 9.156 -23.219 -9.172 1 92.44 203 THR B N 1
ATOM 3808 C CA . THR B 1 203 ? 10.531 -22.984 -9.602 1 92.44 203 THR B CA 1
ATOM 3809 C C . THR B 1 203 ? 10.562 -22.406 -11.016 1 92.44 203 THR B C 1
ATOM 3811 O O . THR B 1 203 ? 11.32 -21.484 -11.289 1 92.44 203 THR B O 1
ATOM 3814 N N . ALA B 1 204 ? 9.797 -22.984 -11.836 1 95 204 ALA B N 1
ATOM 3815 C CA . ALA B 1 204 ? 9.727 -22.5 -13.211 1 95 204 ALA B CA 1
ATOM 3816 C C . ALA B 1 204 ? 9.258 -21.047 -13.25 1 95 204 ALA B C 1
ATOM 3818 O O . ALA B 1 204 ? 9.828 -20.219 -13.969 1 95 204 ALA B O 1
ATOM 3819 N N . LEU B 1 205 ? 8.203 -20.781 -12.492 1 91.81 205 LEU B N 1
ATOM 3820 C CA . LEU B 1 205 ? 7.699 -19.422 -12.398 1 91.81 205 LEU B CA 1
ATOM 3821 C C . LEU B 1 205 ? 8.773 -18.469 -11.883 1 91.81 205 LEU B C 1
ATOM 3823 O O . LEU B 1 205 ? 8.953 -17.375 -12.414 1 91.81 205 LEU B O 1
ATOM 3827 N N . ALA B 1 206 ? 9.445 -18.875 -10.883 1 89.25 206 ALA B N 1
ATOM 3828 C CA . ALA B 1 206 ? 10.508 -18.062 -10.312 1 89.25 206 ALA B CA 1
ATOM 3829 C C . ALA B 1 206 ? 11.594 -17.766 -11.352 1 89.25 206 ALA B C 1
ATOM 3831 O O . ALA B 1 206 ? 12.086 -16.641 -11.438 1 89.25 206 ALA B O 1
ATOM 3832 N N . CYS B 1 207 ? 11.945 -18.766 -12.102 1 92.06 207 CYS B N 1
ATOM 3833 C CA . CYS B 1 207 ? 12.93 -18.578 -13.156 1 92.06 207 CYS B CA 1
ATOM 3834 C C . CYS B 1 207 ? 12.492 -17.5 -14.141 1 92.06 207 CYS B C 1
ATOM 3836 O O . CYS B 1 207 ? 13.25 -16.578 -14.43 1 92.06 207 CYS B O 1
ATOM 3838 N N . MET B 1 208 ? 11.289 -17.594 -14.562 1 93.12 208 MET B N 1
ATOM 3839 C CA . MET B 1 208 ? 10.758 -16.672 -15.562 1 93.12 208 MET B CA 1
ATOM 3840 C C . MET B 1 208 ? 10.609 -15.266 -14.977 1 93.12 208 MET B C 1
ATOM 3842 O O . MET B 1 208 ? 10.859 -14.273 -15.664 1 93.12 208 MET B O 1
ATOM 3846 N N . HIS B 1 209 ? 10.203 -15.188 -13.734 1 89.62 209 HIS B N 1
ATOM 3847 C CA . HIS B 1 209 ? 9.969 -13.898 -13.102 1 89.62 209 HIS B CA 1
ATOM 3848 C C . HIS B 1 209 ? 11.281 -13.211 -12.734 1 89.62 209 HIS B C 1
ATOM 3850 O O . HIS B 1 209 ? 11.43 -12.008 -12.938 1 89.62 209 HIS B O 1
ATOM 3856 N N . ASN B 1 210 ? 12.195 -13.93 -12.258 1 86.25 210 ASN B N 1
ATOM 3857 C CA . ASN B 1 210 ? 13.445 -13.359 -11.773 1 86.25 210 ASN B CA 1
ATOM 3858 C C . ASN B 1 210 ? 14.375 -12.977 -12.922 1 86.25 210 ASN B C 1
ATOM 3860 O O . ASN B 1 210 ? 15.203 -12.078 -12.789 1 86.25 210 ASN B O 1
ATOM 3864 N N . ASN B 1 211 ? 14.227 -13.719 -13.992 1 91.81 211 ASN B N 1
ATOM 3865 C CA . ASN B 1 211 ? 15.086 -13.484 -15.148 1 91.81 211 ASN B CA 1
ATOM 3866 C C . ASN B 1 211 ? 14.281 -13.422 -16.438 1 91.81 211 ASN B C 1
ATOM 3868 O O . ASN B 1 211 ? 14.508 -14.219 -17.359 1 91.81 211 ASN B O 1
ATOM 3872 N N . PRO B 1 212 ? 13.484 -12.383 -16.531 1 93.38 212 PRO B N 1
ATOM 3873 C CA . PRO B 1 212 ? 12.617 -12.328 -17.703 1 93.38 212 PRO B CA 1
ATOM 3874 C C . PRO B 1 212 ? 13.383 -12.07 -19 1 93.38 212 PRO B C 1
ATOM 3876 O O . PRO B 1 212 ? 12.859 -12.305 -20.094 1 93.38 212 PRO B O 1
ATOM 3879 N N . GLU B 1 213 ? 14.57 -11.57 -18.875 1 94.69 213 GLU B N 1
ATOM 3880 C CA . GLU B 1 213 ? 15.383 -11.242 -20.047 1 94.69 213 GLU B CA 1
ATOM 3881 C C . GLU B 1 213 ? 16.031 -12.492 -20.641 1 94.69 213 GLU B C 1
ATOM 3883 O O . GLU B 1 213 ? 16.516 -12.477 -21.766 1 94.69 213 GLU B O 1
ATOM 3888 N N . GLN B 1 214 ? 16.125 -13.516 -19.938 1 94.62 214 GLN B N 1
ATOM 3889 C CA . GLN B 1 214 ? 16.781 -14.742 -20.391 1 94.62 214 GLN B CA 1
ATOM 3890 C C . GLN B 1 214 ? 15.992 -15.398 -21.516 1 94.62 214 GLN B C 1
ATOM 3892 O O . GLN B 1 214 ? 14.766 -15.312 -21.562 1 94.62 214 GLN B O 1
ATOM 3897 N N . ARG B 1 215 ? 16.719 -16.109 -22.406 1 93.25 215 ARG B N 1
ATOM 3898 C CA . ARG B 1 215 ? 16.078 -16.828 -23.5 1 93.25 215 ARG B CA 1
ATOM 3899 C C . ARG B 1 215 ? 15.586 -18.203 -23.031 1 93.25 215 ARG B C 1
ATOM 3901 O O . ARG B 1 215 ? 16.094 -19.234 -23.469 1 93.25 215 ARG B O 1
ATOM 3908 N N . TRP B 1 216 ? 14.602 -18.078 -22.312 1 95.44 216 TRP B N 1
ATOM 3909 C CA . TRP B 1 216 ? 14.016 -19.328 -21.812 1 95.44 216 TRP B CA 1
ATOM 3910 C C . TRP B 1 216 ? 13.336 -20.094 -22.938 1 95.44 216 TRP B C 1
ATOM 3912 O O . TRP B 1 216 ? 12.648 -19.5 -23.781 1 95.44 216 TRP B O 1
ATOM 3922 N N . THR B 1 217 ? 13.617 -21.406 -23 1 96.12 217 THR B N 1
ATOM 3923 C CA . THR B 1 217 ? 12.906 -22.344 -23.859 1 96.12 217 THR B CA 1
ATOM 3924 C C . THR B 1 217 ? 12.18 -23.391 -23.031 1 96.12 217 THR B C 1
ATOM 3926 O O . THR B 1 217 ? 12.453 -23.547 -21.828 1 96.12 217 THR B O 1
ATOM 3929 N N . LEU B 1 218 ? 11.25 -24.016 -23.734 1 96.81 218 LEU B N 1
ATOM 3930 C CA . LEU B 1 218 ? 10.555 -25.109 -23.031 1 96.81 218 LEU 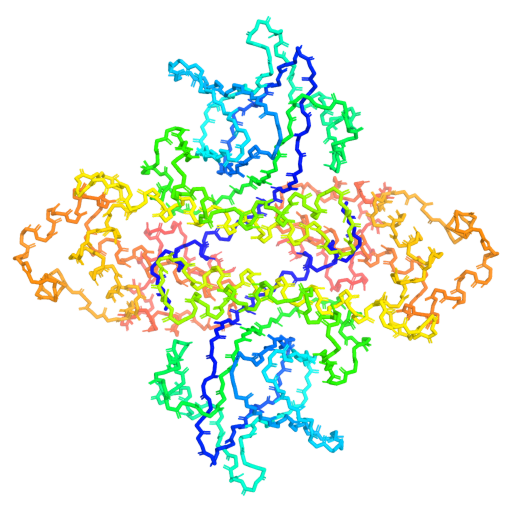B CA 1
ATOM 3931 C C . LEU B 1 218 ? 11.547 -26.141 -22.516 1 96.81 218 LEU B C 1
ATOM 3933 O O . LEU B 1 218 ? 11.406 -26.625 -21.391 1 96.81 218 LEU B O 1
ATOM 3937 N N . ASP B 1 219 ? 12.594 -26.406 -23.266 1 96.69 219 ASP B N 1
ATOM 3938 C CA . ASP B 1 219 ? 13.594 -27.406 -22.906 1 96.69 219 ASP B CA 1
ATOM 3939 C C . ASP B 1 219 ? 14.414 -26.953 -21.703 1 96.69 219 ASP B C 1
ATOM 3941 O O . ASP B 1 219 ? 14.625 -27.734 -20.766 1 96.69 219 ASP B O 1
ATOM 3945 N N . ASN B 1 220 ? 14.859 -25.766 -21.703 1 96.06 220 ASN B N 1
ATOM 3946 C CA . ASN B 1 220 ? 15.68 -25.25 -20.625 1 96.06 220 ASN B CA 1
ATOM 3947 C C . ASN B 1 220 ? 14.883 -25.156 -19.312 1 96.06 220 ASN B C 1
ATOM 3949 O O . ASN B 1 220 ? 15.406 -25.484 -18.25 1 96.06 220 ASN B O 1
ATOM 3953 N N . LEU B 1 221 ? 13.68 -24.719 -19.422 1 96.81 221 LEU B N 1
ATOM 3954 C CA . LEU B 1 221 ? 12.836 -24.641 -18.234 1 96.81 221 LEU B CA 1
ATOM 3955 C C . LEU B 1 221 ? 12.555 -26.016 -17.656 1 96.81 221 LEU B C 1
ATOM 3957 O O . LEU B 1 221 ? 12.641 -26.234 -16.453 1 96.81 221 LEU B O 1
ATOM 3961 N N . ALA B 1 222 ? 12.203 -26.969 -18.516 1 97.5 222 ALA B N 1
ATOM 3962 C CA . ALA B 1 222 ? 11.922 -28.344 -18.109 1 97.5 222 ALA B CA 1
ATOM 3963 C C . ALA B 1 222 ? 13.117 -28.953 -17.391 1 97.5 222 ALA B C 1
ATOM 3965 O O . ALA B 1 222 ? 12.961 -29.609 -16.359 1 97.5 222 ALA B O 1
ATOM 3966 N N . THR B 1 223 ? 14.297 -28.703 -17.922 1 96.62 223 THR B N 1
ATOM 3967 C CA . THR B 1 223 ? 15.531 -29.219 -17.344 1 96.62 223 THR B CA 1
ATOM 3968 C C . THR B 1 223 ? 15.75 -28.625 -15.945 1 96.62 223 THR B C 1
ATOM 3970 O O . THR B 1 223 ? 16.125 -29.344 -15.016 1 96.62 223 THR B O 1
ATOM 3973 N N . HIS B 1 224 ? 15.461 -27.391 -15.812 1 94.69 224 HIS B N 1
ATOM 3974 C CA . HIS B 1 224 ? 15.664 -26.703 -14.547 1 94.69 224 HIS B CA 1
ATOM 3975 C C . HIS B 1 224 ? 14.766 -27.266 -13.461 1 94.69 224 HIS B C 1
ATOM 3977 O O . HIS B 1 224 ? 15.117 -27.234 -12.281 1 94.69 224 HIS B O 1
ATOM 3983 N N . VAL B 1 225 ? 13.625 -27.734 -13.875 1 95.62 225 VAL B N 1
ATOM 3984 C CA . VAL B 1 225 ? 12.672 -28.156 -12.852 1 95.62 225 VAL B CA 1
ATOM 3985 C C . VAL B 1 225 ? 12.664 -29.688 -12.75 1 95.62 225 VAL B C 1
ATOM 3987 O O . VAL B 1 225 ? 11.883 -30.266 -11.992 1 95.62 225 VAL B O 1
ATOM 3990 N N . GLY B 1 226 ? 13.477 -30.344 -13.531 1 96.31 226 GLY B N 1
ATOM 3991 C CA . GLY B 1 226 ? 13.656 -31.797 -13.453 1 96.31 226 GLY B CA 1
ATOM 3992 C C . GLY B 1 226 ? 12.523 -32.562 -14.086 1 96.31 226 GLY B C 1
ATOM 3993 O O . GLY B 1 226 ? 12.102 -33.594 -13.562 1 96.31 226 GLY B O 1
ATOM 3994 N N . MET B 1 227 ? 11.969 -32.125 -15.133 1 96.56 227 MET B N 1
ATOM 3995 C CA . MET B 1 227 ? 10.898 -32.781 -15.867 1 96.56 227 MET B CA 1
ATOM 3996 C C . MET B 1 227 ? 11.266 -32.938 -17.328 1 96.56 227 MET B C 1
ATOM 3998 O O . MET B 1 227 ? 12.188 -32.281 -17.828 1 96.56 227 MET B O 1
ATOM 4002 N N . SER B 1 228 ? 10.555 -33.875 -17.953 1 97.19 228 SER B N 1
ATOM 4003 C CA . SER B 1 228 ? 10.648 -33.906 -19.406 1 97.19 228 SER B CA 1
ATOM 4004 C C . SER B 1 228 ? 9.93 -32.719 -20.031 1 97.19 228 SER B C 1
ATOM 4006 O O . SER B 1 228 ? 9.055 -32.125 -19.406 1 97.19 228 SER B O 1
ATOM 4008 N N . ARG B 1 229 ? 10.32 -32.406 -21.203 1 96.56 229 ARG B N 1
ATOM 4009 C CA . ARG B 1 229 ? 9.734 -31.281 -21.922 1 96.56 229 ARG B CA 1
ATOM 4010 C C . ARG B 1 229 ? 8.227 -31.422 -22.047 1 96.56 229 ARG B C 1
ATOM 4012 O O . ARG B 1 229 ? 7.477 -30.484 -21.766 1 96.56 229 ARG B O 1
ATOM 4019 N N . SER B 1 230 ? 7.801 -32.625 -22.469 1 97 230 SER B N 1
ATOM 4020 C CA . SER B 1 230 ? 6.379 -32.875 -22.703 1 97 230 SER B CA 1
ATOM 4021 C C . SER B 1 230 ? 5.594 -32.844 -21.391 1 97 230 SER B C 1
ATOM 4023 O O . SER B 1 230 ? 4.508 -32.25 -21.328 1 97 230 SER B O 1
ATOM 4025 N N . ALA B 1 231 ? 6.082 -33.438 -20.344 1 97 231 ALA B N 1
ATOM 4026 C CA . ALA B 1 231 ? 5.426 -33.469 -19.031 1 97 231 ALA B CA 1
ATOM 4027 C C . ALA B 1 231 ? 5.312 -32.062 -18.453 1 97 231 ALA B C 1
ATOM 4029 O O . ALA B 1 231 ? 4.281 -31.719 -17.875 1 97 231 ALA B O 1
ATOM 4030 N N . PHE B 1 232 ? 6.434 -31.359 -18.594 1 97.06 232 PHE B N 1
ATOM 4031 C CA . PHE B 1 232 ? 6.453 -30 -18.078 1 97.06 232 PHE B CA 1
ATOM 4032 C C . PHE B 1 232 ? 5.414 -29.141 -18.797 1 97.06 232 PHE B C 1
ATOM 4034 O O . PHE B 1 232 ? 4.633 -28.438 -18.141 1 97.06 232 PHE B O 1
ATOM 4041 N N . ALA B 1 233 ? 5.363 -29.125 -20.078 1 96.94 233 ALA B N 1
ATOM 4042 C CA . ALA B 1 233 ? 4.438 -28.328 -20.875 1 96.94 233 ALA B CA 1
ATOM 4043 C C . ALA B 1 233 ? 2.988 -28.625 -20.484 1 96.94 233 ALA B C 1
ATOM 4045 O O . ALA B 1 233 ? 2.195 -27.703 -20.281 1 96.94 233 ALA B O 1
ATOM 4046 N N . ARG B 1 234 ? 2.719 -29.891 -20.406 1 96.25 234 ARG B N 1
ATOM 4047 C CA . ARG B 1 234 ? 1.36 -30.312 -20.078 1 96.25 234 ARG B CA 1
ATOM 4048 C C . ARG B 1 234 ? 0.983 -29.875 -18.672 1 96.25 234 ARG B C 1
ATOM 4050 O O . ARG B 1 234 ? -0.085 -29.312 -18.453 1 96.25 234 ARG B O 1
ATOM 4057 N N . HIS B 1 235 ? 1.834 -30.156 -17.75 1 94.88 235 HIS B N 1
ATOM 4058 C CA . HIS B 1 235 ? 1.582 -29.844 -16.344 1 94.88 235 HIS B CA 1
ATOM 4059 C C . HIS B 1 235 ? 1.383 -28.359 -16.141 1 94.88 235 HIS B C 1
ATOM 4061 O O . HIS B 1 235 ? 0.476 -27.938 -15.414 1 94.88 235 HIS B O 1
ATOM 4067 N N . PHE B 1 236 ? 2.229 -27.594 -16.75 1 95.44 236 PHE B N 1
ATOM 4068 C CA . PHE B 1 236 ? 2.133 -26.141 -16.641 1 95.44 236 PHE B CA 1
ATOM 4069 C C . PHE B 1 236 ? 0.824 -25.641 -17.25 1 95.44 236 PHE B C 1
ATOM 4071 O O . PHE B 1 236 ? 0.096 -24.875 -16.609 1 95.44 236 PHE B O 1
ATOM 4078 N N . LYS B 1 237 ? 0.541 -26.062 -18.406 1 94.31 237 LYS B N 1
ATOM 4079 C CA . LYS B 1 237 ? -0.667 -25.609 -19.094 1 94.31 237 LYS B CA 1
ATOM 4080 C C . LYS B 1 237 ? -1.92 -26.016 -18.328 1 94.31 237 LYS B C 1
ATOM 4082 O O . LYS B 1 237 ? -2.848 -25.219 -18.172 1 94.31 237 LYS B O 1
ATOM 4087 N N . ASP B 1 238 ? -1.871 -27.203 -17.906 1 91.75 238 ASP B N 1
ATOM 4088 C CA . ASP B 1 238 ? -3.031 -27.719 -17.172 1 91.75 238 ASP B CA 1
ATOM 4089 C C . ASP B 1 238 ? -3.256 -26.938 -15.883 1 91.75 238 ASP B C 1
ATOM 4091 O O . ASP B 1 238 ? -4.395 -26.781 -15.438 1 91.75 238 ASP B O 1
ATOM 4095 N N . THR B 1 239 ? -2.221 -26.484 -15.289 1 88.94 239 THR B N 1
ATOM 4096 C CA . THR B 1 239 ? -2.312 -25.828 -13.992 1 88.94 239 THR B CA 1
ATOM 4097 C C . THR B 1 239 ? -2.5 -24.328 -14.156 1 88.94 239 THR B C 1
ATOM 4099 O O . THR B 1 239 ? -3.418 -23.734 -13.578 1 88.94 239 THR B O 1
ATOM 4102 N N . VAL B 1 240 ? -1.669 -23.734 -15 1 87.31 240 VAL B N 1
ATOM 4103 C CA . VAL B 1 240 ? -1.628 -22.281 -15.117 1 87.31 240 VAL B CA 1
ATOM 4104 C C . VAL B 1 240 ? -2.656 -21.812 -16.156 1 87.31 240 VAL B C 1
ATOM 4106 O O . VAL B 1 240 ? -3.145 -20.688 -16.078 1 87.31 240 VAL B O 1
ATOM 4109 N N . GLY B 1 241 ? -2.961 -22.609 -17.109 1 87.5 241 GLY B N 1
ATOM 4110 C CA . GLY B 1 241 ? -3.961 -22.266 -18.109 1 87.5 241 GLY B CA 1
ATOM 4111 C C . GLY B 1 241 ? -3.359 -21.766 -19.406 1 87.5 241 GLY B C 1
ATOM 4112 O O . GLY B 1 241 ? -4.078 -21.547 -20.391 1 87.5 241 GLY B O 1
ATOM 4113 N N . SER B 1 242 ? -2.09 -21.609 -19.438 1 90.38 242 SER B N 1
ATOM 4114 C CA . SER B 1 242 ? -1.388 -21.219 -20.656 1 90.38 242 SER B CA 1
ATOM 4115 C C . SER B 1 242 ? -0.039 -21.922 -20.766 1 90.38 242 SER B C 1
ATOM 4117 O O . SER B 1 242 ? 0.488 -22.422 -19.766 1 90.38 242 SER B O 1
ATOM 4119 N N . ALA B 1 243 ? 0.467 -21.953 -21.969 1 95.25 243 ALA B N 1
ATOM 4120 C CA . ALA B 1 243 ? 1.78 -22.562 -22.188 1 95.25 243 ALA B CA 1
ATOM 4121 C C . ALA B 1 243 ? 2.877 -21.734 -21.531 1 95.25 243 ALA B C 1
ATOM 4123 O O . ALA B 1 243 ? 2.748 -20.516 -21.391 1 95.25 243 ALA B O 1
ATOM 4124 N N . PRO B 1 244 ? 3.98 -22.359 -21.188 1 95.5 244 PRO B N 1
ATOM 4125 C CA . PRO B 1 244 ? 5.043 -21.672 -20.453 1 95.5 244 PRO B CA 1
ATOM 4126 C C . PRO B 1 244 ? 5.586 -20.453 -21.203 1 95.5 244 PRO B C 1
ATOM 4128 O O . PRO B 1 244 ? 5.719 -19.375 -20.625 1 95.5 244 PRO B O 1
ATOM 4131 N N . ILE B 1 245 ? 5.824 -20.594 -22.422 1 95.38 245 ILE B N 1
ATOM 4132 C CA . ILE B 1 245 ? 6.441 -19.516 -23.172 1 95.38 245 ILE B CA 1
ATOM 4133 C C . ILE B 1 245 ? 5.43 -18.391 -23.391 1 95.38 245 ILE B C 1
ATOM 4135 O O . ILE B 1 245 ? 5.797 -17.219 -23.406 1 95.38 245 ILE B O 1
ATOM 4139 N N . GLU B 1 246 ? 4.227 -18.734 -23.594 1 94.31 246 GLU B N 1
ATOM 4140 C CA . GLU B 1 246 ? 3.17 -17.734 -23.656 1 94.31 246 GLU B CA 1
ATOM 4141 C C . GLU B 1 246 ? 3.072 -16.938 -22.359 1 94.31 246 GLU B C 1
ATOM 4143 O O . GLU B 1 246 ? 2.936 -15.711 -22.391 1 94.31 246 GLU B O 1
ATOM 4148 N N . TYR B 1 247 ? 3.176 -17.688 -21.312 1 92.75 247 TYR B N 1
ATOM 4149 C CA . TYR B 1 247 ? 3.158 -17.047 -20.016 1 92.75 247 TYR B CA 1
ATOM 4150 C C . TYR B 1 247 ? 4.309 -16.047 -19.875 1 92.75 247 TYR B C 1
ATOM 4152 O O . TYR B 1 247 ? 4.113 -14.922 -19.422 1 92.75 247 TYR B O 1
ATOM 4160 N N . LEU B 1 248 ? 5.426 -16.484 -20.234 1 94.56 248 LEU B N 1
ATOM 4161 C CA . LEU B 1 248 ? 6.613 -15.633 -20.141 1 94.56 248 LEU B CA 1
ATOM 4162 C C . LEU B 1 248 ? 6.445 -14.367 -20.984 1 94.56 248 LEU B C 1
ATOM 4164 O O . LEU B 1 248 ? 6.793 -13.273 -20.531 1 94.56 248 LEU B O 1
ATOM 4168 N N . THR B 1 249 ? 5.961 -14.57 -22.141 1 94.25 249 THR B N 1
ATOM 4169 C CA . THR B 1 249 ? 5.734 -13.422 -23.016 1 94.25 249 THR B CA 1
ATOM 4170 C C . THR B 1 249 ? 4.793 -12.414 -22.359 1 94.25 249 THR B C 1
ATOM 4172 O O . THR B 1 249 ? 5.059 -11.211 -22.375 1 94.25 249 THR B O 1
ATOM 4175 N N . HIS B 1 250 ? 3.762 -12.914 -21.844 1 90.44 250 HIS B N 1
ATOM 4176 C CA . HIS B 1 250 ? 2.809 -12.055 -21.141 1 90.44 250 HIS B CA 1
ATOM 4177 C C . HIS B 1 250 ? 3.471 -11.32 -19.984 1 90.44 250 HIS B C 1
ATOM 4179 O O . HIS B 1 250 ? 3.236 -10.125 -19.781 1 90.44 250 HIS B O 1
ATOM 4185 N N . TRP B 1 251 ? 4.215 -12.039 -19.219 1 89.25 251 TRP B N 1
ATOM 4186 C CA . TRP B 1 251 ? 4.926 -11.453 -18.078 1 89.25 251 TRP B CA 1
ATOM 4187 C C . TRP B 1 251 ? 5.855 -10.336 -18.547 1 89.25 251 TRP B C 1
ATOM 4189 O O . TRP B 1 251 ? 5.855 -9.242 -17.969 1 89.25 251 TRP B O 1
ATOM 4199 N N . ARG B 1 252 ? 6.602 -10.594 -19.547 1 93.5 252 ARG B N 1
ATOM 4200 C CA . ARG B 1 252 ? 7.508 -9.594 -20.094 1 93.5 252 ARG B CA 1
ATOM 4201 C C . ARG B 1 252 ? 6.754 -8.328 -20.5 1 93.5 252 ARG B C 1
ATOM 4203 O O . ARG B 1 252 ? 7.219 -7.215 -20.266 1 93.5 252 ARG B O 1
ATOM 4210 N N . MET B 1 253 ? 5.594 -8.484 -21.094 1 91.56 253 MET B N 1
ATOM 4211 C CA . MET B 1 253 ? 4.816 -7.336 -21.547 1 91.56 253 MET B CA 1
ATOM 4212 C C . MET B 1 253 ? 4.25 -6.555 -20.375 1 91.56 253 MET B C 1
ATOM 4214 O O . MET B 1 253 ? 4.125 -5.328 -20.438 1 91.56 253 MET B O 1
ATOM 4218 N N . LEU B 1 254 ? 3.922 -7.301 -19.375 1 85.62 254 LEU B N 1
ATOM 4219 C CA . LEU B 1 254 ? 3.457 -6.617 -18.172 1 85.62 254 LEU B CA 1
ATOM 4220 C C . LEU B 1 254 ? 4.562 -5.746 -17.578 1 85.62 254 LEU B C 1
ATOM 4222 O O . LEU B 1 254 ? 4.309 -4.613 -17.172 1 85.62 254 LEU B O 1
ATOM 4226 N N . LEU B 1 255 ? 5.703 -6.285 -17.516 1 88.31 255 LEU B N 1
ATOM 4227 C CA . LEU B 1 255 ? 6.848 -5.52 -17.047 1 88.31 255 LEU B CA 1
ATOM 4228 C C . LEU B 1 255 ? 7.098 -4.309 -17.938 1 88.31 255 LEU B C 1
ATOM 4230 O O . LEU B 1 255 ? 7.422 -3.225 -17.438 1 88.31 255 LEU B O 1
ATOM 4234 N N . ALA B 1 256 ? 6.941 -4.566 -19.172 1 92.38 256 ALA B N 1
ATOM 4235 C CA . ALA B 1 256 ? 7.137 -3.484 -20.141 1 92.38 256 ALA B CA 1
ATOM 4236 C C . ALA B 1 256 ? 6.141 -2.354 -19.891 1 92.38 256 ALA B C 1
ATOM 4238 O O . ALA B 1 256 ? 6.512 -1.178 -19.906 1 92.38 256 ALA B O 1
ATOM 4239 N N . CYS B 1 257 ? 4.914 -2.695 -19.703 1 86.75 257 CYS B N 1
ATOM 4240 C CA . CYS B 1 257 ? 3.879 -1.703 -19.453 1 86.75 257 CYS B CA 1
ATOM 4241 C C . CYS B 1 257 ? 4.242 -0.843 -18.234 1 86.75 257 CYS B C 1
ATOM 4243 O O . CYS B 1 257 ? 4.102 0.38 -18.281 1 86.75 257 CYS B O 1
ATOM 4245 N N . ASP B 1 258 ? 4.621 -1.478 -17.266 1 82.81 258 ASP B N 1
ATOM 4246 C CA . ASP B 1 258 ? 4.992 -0.781 -16.031 1 82.81 258 ASP B CA 1
ATOM 4247 C C . ASP B 1 258 ? 6.156 0.18 -16.281 1 82.81 258 ASP B C 1
ATOM 4249 O O . ASP B 1 258 ? 6.125 1.324 -15.828 1 82.81 258 ASP B O 1
ATOM 4253 N N . ARG B 1 259 ? 7.129 -0.289 -16.969 1 86.88 259 ARG B N 1
ATOM 4254 C CA . ARG B 1 259 ? 8.305 0.534 -17.234 1 86.88 259 ARG B CA 1
ATOM 4255 C C . ARG B 1 259 ? 7.953 1.7 -18.156 1 86.88 259 ARG B C 1
ATOM 4257 O O . ARG B 1 259 ? 8.492 2.797 -18.016 1 86.88 259 ARG B O 1
ATOM 4264 N N . LEU B 1 260 ? 7.141 1.43 -19.109 1 88.19 260 LEU B N 1
ATOM 4265 C CA . LEU B 1 260 ? 6.727 2.477 -20.047 1 88.19 260 LEU B CA 1
ATOM 4266 C C . LEU B 1 260 ? 6 3.598 -19.297 1 88.19 260 LEU B C 1
ATOM 4268 O O . LEU B 1 260 ? 6.148 4.773 -19.656 1 88.19 260 LEU B O 1
ATOM 4272 N N . LYS B 1 261 ? 5.254 3.25 -18.281 1 78.69 261 LYS B N 1
ATOM 4273 C CA . LYS B 1 261 ? 4.426 4.215 -17.562 1 78.69 261 LYS B CA 1
ATOM 4274 C C . LYS B 1 261 ? 5.227 4.914 -16.469 1 78.69 261 LYS B C 1
ATOM 4276 O O . LYS B 1 261 ? 4.965 6.074 -16.141 1 78.69 261 LYS B O 1
ATOM 4281 N N . ASN B 1 262 ? 6.227 4.254 -15.969 1 74.31 262 ASN B N 1
ATOM 4282 C CA . ASN B 1 262 ? 6.809 4.746 -14.727 1 74.31 262 ASN B CA 1
ATOM 4283 C C . ASN B 1 262 ? 8.289 5.066 -14.891 1 74.31 262 ASN B C 1
ATOM 4285 O O . ASN B 1 262 ? 8.984 5.336 -13.906 1 74.31 262 ASN B O 1
ATOM 4289 N N . SER B 1 263 ? 8.75 4.961 -16.062 1 78.06 263 SER B N 1
ATOM 4290 C CA . SER B 1 263 ? 10.148 5.289 -16.281 1 78.06 263 SER B CA 1
ATOM 4291 C C . SER B 1 263 ? 10.336 6.121 -17.547 1 78.06 263 SER B C 1
ATOM 4293 O O . SER B 1 263 ? 9.406 6.25 -18.344 1 78.06 263 SER B O 1
ATOM 4295 N N . ALA B 1 264 ? 11.523 6.637 -17.656 1 85.31 264 ALA B N 1
ATOM 4296 C CA . ALA B 1 264 ? 11.867 7.398 -18.844 1 85.31 264 ALA B CA 1
ATOM 4297 C C . ALA B 1 264 ? 12.688 6.559 -19.812 1 85.31 264 ALA B C 1
ATOM 4299 O O . ALA B 1 264 ? 13.305 7.094 -20.75 1 85.31 264 ALA B O 1
ATOM 4300 N N . ASP B 1 265 ? 12.695 5.309 -19.641 1 91.31 265 ASP B N 1
ATOM 4301 C CA . ASP B 1 265 ? 13.477 4.43 -20.5 1 91.31 265 ASP B CA 1
ATOM 4302 C C . ASP B 1 265 ? 12.961 4.461 -21.938 1 91.31 265 ASP B C 1
ATOM 4304 O O . ASP B 1 265 ? 11.75 4.535 -22.156 1 91.31 265 ASP B O 1
ATOM 4308 N N . SER B 1 266 ? 13.922 4.375 -22.812 1 94.81 266 SER B N 1
ATOM 4309 C CA . SER B 1 266 ? 13.508 4.266 -24.203 1 94.81 266 SER B CA 1
ATOM 4310 C C . SER B 1 266 ? 12.891 2.9 -24.5 1 94.81 266 SER B C 1
ATOM 4312 O O . SER B 1 266 ? 13.133 1.938 -23.766 1 94.81 266 SER B O 1
ATOM 4314 N N . ILE B 1 267 ? 12.172 2.844 -25.547 1 95.56 267 ILE B N 1
ATOM 4315 C CA . ILE B 1 267 ? 11.555 1.585 -25.953 1 95.56 267 ILE B CA 1
ATOM 4316 C C . ILE B 1 267 ? 12.641 0.55 -26.234 1 95.56 267 ILE B C 1
ATOM 4318 O O . ILE B 1 267 ? 12.5 -0.624 -25.891 1 95.56 267 ILE B O 1
ATOM 4322 N N . ALA B 1 268 ? 13.695 1.01 -26.875 1 95.31 268 ALA B N 1
ATOM 4323 C CA . ALA B 1 268 ? 14.812 0.127 -27.188 1 95.31 268 ALA B CA 1
ATOM 4324 C C . ALA B 1 268 ? 15.422 -0.465 -25.922 1 95.31 268 ALA B C 1
ATOM 4326 O O . ALA B 1 268 ? 15.719 -1.66 -25.859 1 95.31 268 ALA B O 1
ATOM 4327 N N . ARG B 1 269 ? 15.617 0.34 -24.953 1 95.19 269 ARG B N 1
ATOM 4328 C CA . ARG B 1 269 ? 16.188 -0.117 -23.688 1 95.19 269 ARG B CA 1
ATOM 4329 C C . ARG B 1 269 ? 15.266 -1.108 -23 1 95.19 269 ARG B C 1
ATOM 4331 O O . ARG B 1 269 ? 15.719 -2.107 -22.438 1 95.19 269 ARG B O 1
ATOM 4338 N N . ILE B 1 270 ? 13.992 -0.83 -23.016 1 96.38 270 ILE B N 1
ATOM 4339 C CA . ILE B 1 270 ? 13.008 -1.724 -22.422 1 96.38 270 ILE B CA 1
ATOM 4340 C C . ILE B 1 270 ? 13.016 -3.064 -23.141 1 96.38 270 ILE B C 1
ATOM 4342 O O . ILE B 1 270 ? 13.023 -4.125 -22.516 1 96.38 270 ILE B O 1
ATOM 4346 N N . ALA B 1 271 ? 13.055 -3.016 -24.422 1 96.5 271 ALA B N 1
ATOM 4347 C CA . ALA B 1 271 ? 13.078 -4.234 -25.234 1 96.5 271 ALA B CA 1
ATOM 4348 C C . ALA B 1 271 ? 14.266 -5.113 -24.859 1 96.5 271 ALA B C 1
ATOM 4350 O O . ALA B 1 271 ? 14.102 -6.309 -24.609 1 96.5 271 ALA B O 1
ATOM 4351 N N . ILE B 1 272 ? 15.414 -4.535 -24.75 1 94.25 272 ILE B N 1
ATOM 4352 C CA . ILE B 1 272 ? 16.641 -5.258 -24.453 1 94.25 272 ILE B CA 1
ATOM 4353 C C . ILE B 1 272 ? 16.578 -5.809 -23.031 1 94.25 272 ILE B C 1
ATOM 4355 O O . ILE B 1 272 ? 16.984 -6.949 -22.781 1 94.25 272 ILE B O 1
ATOM 4359 N N . SER B 1 273 ? 16.078 -5.074 -22.188 1 94.19 273 SER B N 1
ATOM 4360 C CA . SER B 1 273 ? 16.016 -5.477 -20.781 1 94.19 273 SER B CA 1
ATOM 4361 C C . SER B 1 273 ? 15.078 -6.672 -20.594 1 94.19 273 SER B C 1
ATOM 4363 O O . SER B 1 273 ? 15.133 -7.348 -19.562 1 94.19 273 SER B O 1
ATOM 4365 N N . LEU B 1 274 ? 14.297 -6.895 -21.609 1 95.88 274 LEU B N 1
ATOM 4366 C CA . LEU B 1 274 ? 13.336 -7.984 -21.5 1 95.88 274 LEU B CA 1
ATOM 4367 C C . LEU B 1 274 ? 13.695 -9.125 -22.438 1 95.88 274 LEU B C 1
ATOM 4369 O O . LEU B 1 274 ? 12.883 -10.031 -22.672 1 95.88 274 LEU B O 1
ATOM 4373 N N . GLY B 1 275 ? 14.844 -9.016 -23 1 94.69 275 GLY B N 1
ATOM 4374 C CA . GLY B 1 275 ? 15.414 -10.148 -23.719 1 94.69 275 GLY B CA 1
ATOM 4375 C C . GLY B 1 275 ? 15.109 -10.117 -25.219 1 94.69 275 GLY B C 1
ATOM 4376 O O . GLY B 1 275 ? 15.344 -11.102 -25.922 1 94.69 275 GLY B O 1
ATOM 4377 N N . TYR B 1 276 ? 14.617 -9.047 -25.672 1 96.12 276 TYR B N 1
ATOM 4378 C CA . TYR B 1 276 ? 14.352 -8.961 -27.109 1 96.12 276 TYR B CA 1
ATOM 4379 C C . TYR B 1 276 ? 15.57 -8.43 -27.859 1 96.12 276 TYR B C 1
ATOM 4381 O O . TYR B 1 276 ? 16.281 -7.543 -27.359 1 96.12 276 TYR B O 1
ATOM 4389 N N . GLU B 1 277 ? 15.719 -8.891 -28.984 1 92.56 277 GLU B N 1
ATOM 4390 C CA . GLU B 1 277 ? 16.906 -8.555 -29.766 1 92.56 277 GLU B CA 1
ATOM 4391 C C . GLU B 1 277 ? 16.672 -7.285 -30.594 1 92.56 277 GLU B C 1
ATOM 4393 O O . GLU B 1 277 ? 17.625 -6.672 -31.078 1 92.56 277 GLU B O 1
ATOM 4398 N N . SER B 1 278 ? 15.406 -6.934 -30.781 1 93.75 278 SER B N 1
ATOM 4399 C CA . SER B 1 278 ? 15.109 -5.738 -31.562 1 93.75 278 SER B CA 1
ATOM 4400 C C . SER B 1 278 ? 13.82 -5.066 -31.094 1 93.75 278 SER B C 1
ATOM 4402 O O . SER B 1 278 ? 12.945 -5.727 -30.516 1 93.75 278 SER B O 1
ATOM 4404 N N . GLU B 1 279 ? 13.734 -3.803 -31.391 1 95.12 279 GLU B N 1
ATOM 4405 C CA . GLU B 1 279 ? 12.516 -3.051 -31.078 1 95.12 279 GLU B CA 1
ATOM 4406 C C . GLU B 1 279 ? 11.328 -3.568 -31.891 1 95.12 279 GLU B C 1
ATOM 4408 O O . GLU B 1 279 ? 10.195 -3.551 -31.406 1 95.12 279 GLU B O 1
ATOM 4413 N N . SER B 1 280 ? 11.703 -3.98 -33.094 1 95.56 280 SER B N 1
ATOM 4414 C CA . SER B 1 280 ? 10.648 -4.484 -33.969 1 95.56 280 SER B CA 1
ATOM 4415 C C . SER B 1 280 ? 10.016 -5.746 -33.375 1 95.56 280 SER B C 1
ATOM 4417 O O . SER B 1 280 ? 8.789 -5.859 -33.344 1 95.56 280 SER B O 1
ATOM 4419 N N . ALA B 1 281 ? 10.82 -6.672 -32.969 1 96 281 ALA B N 1
ATOM 4420 C CA . ALA B 1 281 ? 10.32 -7.91 -32.375 1 96 281 ALA B CA 1
ATOM 4421 C C . ALA B 1 281 ? 9.539 -7.625 -31.094 1 96 281 ALA B C 1
ATOM 4423 O O . ALA B 1 281 ? 8.469 -8.203 -30.859 1 96 281 ALA B O 1
ATOM 4424 N N . PHE B 1 282 ? 10.07 -6.75 -30.328 1 97.25 282 PHE B N 1
ATOM 4425 C CA . PHE B 1 282 ? 9.406 -6.336 -29.094 1 97.25 282 PHE B CA 1
ATOM 4426 C C . PHE B 1 282 ? 8.062 -5.688 -29.391 1 97.25 282 PHE B C 1
ATOM 4428 O O . PHE B 1 282 ? 7.051 -6.027 -28.781 1 97.25 282 PHE B O 1
ATOM 4435 N N . GLY B 1 283 ? 8.07 -4.781 -30.266 1 96.69 283 GLY B N 1
ATOM 4436 C CA . GLY B 1 283 ? 6.852 -4.078 -30.641 1 96.69 283 GLY B CA 1
ATOM 4437 C C . GLY B 1 283 ? 5.75 -5.008 -31.109 1 96.69 283 GLY B C 1
ATOM 4438 O O . GLY B 1 283 ? 4.586 -4.828 -30.75 1 96.69 283 GLY B O 1
ATOM 4439 N N . LYS B 1 284 ? 6.082 -5.988 -31.906 1 96.56 284 LYS B N 1
ATOM 4440 C CA . LYS B 1 284 ? 5.117 -6.957 -32.406 1 96.56 284 LYS B CA 1
ATOM 4441 C C . LYS B 1 284 ? 4.5 -7.762 -31.281 1 96.56 284 LYS B C 1
ATOM 4443 O O . LYS B 1 284 ? 3.283 -7.953 -31.234 1 96.56 284 LYS B O 1
ATOM 4448 N N . ALA B 1 285 ? 5.312 -8.188 -30.469 1 96.06 285 ALA B N 1
ATOM 4449 C CA . ALA B 1 285 ? 4.844 -8.961 -29.312 1 96.06 285 ALA B CA 1
ATOM 4450 C C . ALA B 1 285 ? 3.961 -8.109 -28.406 1 96.06 285 ALA B C 1
ATOM 4452 O O . ALA B 1 285 ? 2.922 -8.57 -27.938 1 96.06 285 ALA B O 1
ATOM 4453 N N . PHE B 1 286 ? 4.402 -6.926 -28.156 1 96.56 286 PHE B N 1
ATOM 4454 C CA . PHE B 1 286 ? 3.668 -6 -27.297 1 96.56 286 PHE B CA 1
ATOM 4455 C C . PHE B 1 286 ? 2.275 -5.738 -27.859 1 96.56 286 PHE B C 1
ATOM 4457 O O . PHE B 1 286 ? 1.282 -5.84 -27.141 1 96.56 286 PHE B O 1
ATOM 4464 N N . LYS B 1 287 ? 2.213 -5.48 -29.062 1 95.69 287 LYS B N 1
ATOM 4465 C CA . LYS B 1 287 ? 0.928 -5.219 -29.703 1 95.69 287 LYS B CA 1
ATOM 4466 C C . LYS B 1 287 ? 0.023 -6.445 -29.656 1 95.69 287 LYS B C 1
ATOM 4468 O O . LYS B 1 287 ? -1.184 -6.324 -29.422 1 95.69 287 LYS B O 1
ATOM 4473 N N . ARG B 1 288 ? 0.564 -7.504 -29.891 1 95.12 288 ARG B N 1
ATOM 4474 C CA . ARG B 1 288 ? -0.198 -8.75 -29.859 1 95.12 288 ARG B CA 1
ATOM 4475 C C . ARG B 1 288 ? -0.8 -8.992 -28.484 1 95.12 288 ARG B C 1
ATOM 4477 O O . ARG B 1 288 ? -1.951 -9.414 -28.359 1 95.12 288 ARG B O 1
ATOM 4484 N N . VAL B 1 289 ? -0.05 -8.719 -27.484 1 92.31 289 VAL B N 1
ATOM 4485 C CA . VAL B 1 289 ? -0.443 -9.078 -26.125 1 92.31 289 VAL B CA 1
ATOM 4486 C C . VAL B 1 289 ? -1.287 -7.957 -25.516 1 92.31 289 VAL B C 1
ATOM 4488 O O . VAL B 1 289 ? -2.303 -8.219 -24.875 1 92.31 289 VAL B O 1
ATOM 4491 N N . ILE B 1 290 ? -0.868 -6.707 -25.719 1 89.25 290 ILE B N 1
ATOM 4492 C CA . ILE B 1 290 ? -1.462 -5.57 -25.031 1 89.25 290 ILE B CA 1
ATOM 4493 C C . ILE B 1 290 ? -2.541 -4.938 -25.906 1 89.25 290 ILE B C 1
ATOM 4495 O O . ILE B 1 290 ? -3.48 -4.32 -25.391 1 89.25 290 ILE B O 1
ATOM 4499 N N . GLY B 1 291 ? -2.352 -5.031 -27.188 1 92.25 291 GLY B N 1
ATOM 4500 C CA . GLY B 1 291 ? -3.393 -4.555 -28.078 1 92.25 291 GLY B CA 1
ATOM 4501 C C . GLY B 1 291 ? -3.092 -3.189 -28.672 1 92.25 291 GLY B C 1
ATOM 4502 O O . GLY B 1 291 ? -3.848 -2.686 -29.5 1 92.25 291 GLY B O 1
ATOM 4503 N N . CYS B 1 292 ? -1.996 -2.572 -28.266 1 92.62 292 CYS B N 1
ATOM 4504 C CA . CYS B 1 292 ? -1.539 -1.31 -28.844 1 92.62 292 CYS B CA 1
ATOM 4505 C C . CYS B 1 292 ? -0.016 -1.238 -28.859 1 92.62 292 CYS B C 1
ATOM 4507 O O . CYS B 1 292 ? 0.655 -2.105 -28.297 1 92.62 292 CYS B O 1
ATOM 4509 N N . SER B 1 293 ? 0.478 -0.249 -29.531 1 94.81 293 SER B N 1
ATOM 4510 C CA . SER B 1 293 ? 1.929 -0.126 -29.625 1 94.81 293 SER B CA 1
ATOM 4511 C C . SER B 1 293 ? 2.516 0.393 -28.312 1 94.81 293 SER B C 1
ATOM 4513 O O . SER B 1 293 ? 1.814 1.021 -27.516 1 94.81 293 SER B O 1
ATOM 4515 N N . PRO B 1 294 ? 3.799 0.095 -28.062 1 93.75 294 PRO B N 1
ATOM 4516 C CA . PRO B 1 294 ? 4.449 0.629 -26.859 1 93.75 294 PRO B CA 1
ATOM 4517 C C . PRO B 1 294 ? 4.352 2.15 -26.766 1 93.75 294 PRO B C 1
ATOM 4519 O O . PRO B 1 294 ? 4.137 2.689 -25.672 1 93.75 294 PRO B O 1
ATOM 4522 N N . ARG B 1 295 ? 4.477 2.889 -27.812 1 91.19 295 ARG B N 1
ATOM 4523 C CA . ARG B 1 295 ? 4.41 4.348 -27.828 1 91.19 295 ARG B CA 1
ATOM 4524 C C . ARG B 1 295 ? 3.029 4.836 -27.406 1 91.19 295 ARG B C 1
ATOM 4526 O O . ARG B 1 295 ? 2.908 5.82 -26.672 1 91.19 295 ARG B O 1
ATOM 4533 N N . GLN B 1 296 ? 2.053 4.074 -27.906 1 89.31 296 GLN B N 1
ATOM 4534 C CA . GLN B 1 296 ? 0.674 4.426 -27.578 1 89.31 296 GLN B CA 1
ATOM 4535 C C . GLN B 1 296 ? 0.38 4.188 -26.094 1 89.31 296 GLN B C 1
ATOM 4537 O O . GLN B 1 296 ? -0.464 4.867 -25.5 1 89.31 296 GLN B O 1
ATOM 4542 N N . HIS B 1 297 ? 1.048 3.191 -25.641 1 87.56 297 HIS B N 1
ATOM 4543 C CA . HIS B 1 297 ? 0.789 2.82 -24.25 1 87.56 297 HIS B CA 1
ATOM 4544 C C . HIS B 1 297 ? 1.401 3.83 -23.281 1 87.56 297 HIS B C 1
ATOM 4546 O O . HIS B 1 297 ? 0.966 3.943 -22.141 1 87.56 297 HIS B O 1
ATOM 4552 N N . ARG B 1 298 ? 2.457 4.516 -23.672 1 82.44 298 ARG B N 1
ATOM 4553 C CA . ARG B 1 298 ? 3.137 5.484 -22.812 1 82.44 298 ARG B CA 1
ATOM 4554 C C . ARG B 1 298 ? 2.244 6.688 -22.531 1 82.44 298 ARG B C 1
ATOM 4556 O O . ARG B 1 298 ? 1.635 7.246 -23.438 1 82.44 298 ARG B O 1
#